Protein AF-0000000075377938 (afdb_homodimer)

Foldseek 3Di:
DPPPVPPPVPPPPPCPPPPPCDPVNVVADDFVVLVVLVVLLVVLLPQPLQVSLVVLVCVVPPDDSLCLLVLVVVLVVLQVCCCPPVVDCLLVQLLVVLVVVLQVVLVVDFHDQDPSAQDNCSNQVDPRLRSDAAADSSLLSLLSSLVVCVVVPVNVVSVVSVVSSVSSVSVCSSNSSYGPVNNVVSNVSSVVSSVVSVVVVVVVVPPPCPVPPPVPPVVD/DPPPVPPPVPPPPPCPPPPPCDPVNVVADDFVVLVVLVVLLVVLLPQPLQVSLVVLVCVVPPDDSLCLLVLVVVLVVLQVCCCPPVVDCLLVQLLVVLVVVLQVVLVVDFHDQDPSAQDNCSNQVDPCLRSAAAADSSLLSLLSSLVVCVVVPVNVVSVVSVVSSVSVVSVCSSNSSYGPVNNVVSNVSSVVSSVVSVVVVVVVVPPPCPVPPVVPPVVD

Radius of gyration: 25.78 Å; Cα contacts (8 Å, |Δi|>4): 493; chains: 2; bounding box: 94×80×79 Å

Solvent-accessible surface area (backbone atoms only — not comparable to full-atom values): 23476 Å² total; per-residue (Å²): 134,82,70,69,78,66,61,74,76,57,69,78,72,76,68,66,80,68,79,71,70,49,83,76,55,46,55,32,73,45,46,51,61,49,63,72,30,42,67,52,25,55,55,48,65,70,31,56,60,68,49,42,51,33,45,64,20,43,77,53,55,89,56,70,44,80,41,62,75,19,46,54,51,52,43,48,49,50,38,48,43,37,31,76,71,67,68,42,52,48,51,45,50,14,49,51,54,43,51,52,48,35,51,52,44,12,65,34,32,25,47,42,63,49,90,74,42,50,76,42,75,70,78,46,76,52,93,55,56,30,46,58,28,44,42,26,59,63,43,15,46,36,43,30,50,27,52,51,27,47,76,69,67,35,53,68,60,21,50,50,42,50,53,51,44,52,52,48,50,50,48,28,41,26,27,30,64,37,56,67,59,15,48,54,46,7,47,50,46,14,54,41,30,42,52,50,26,49,52,52,53,54,54,59,67,66,54,67,80,64,71,68,67,66,63,63,64,70,75,102,135,82,71,70,80,65,60,73,75,60,67,79,72,77,69,65,78,67,79,71,72,48,82,75,54,47,54,32,76,43,45,51,62,49,62,72,30,42,66,53,24,55,54,46,64,69,33,57,58,67,50,42,53,32,45,64,18,43,77,52,59,91,54,71,42,81,41,59,78,21,46,54,51,53,41,49,50,50,39,48,44,37,30,76,73,68,67,42,53,48,50,45,48,15,50,51,55,44,52,51,49,34,51,53,45,12,65,35,31,28,50,42,63,49,91,73,44,49,76,41,74,70,76,44,78,51,92,59,55,32,44,58,27,43,40,26,59,63,44,14,45,37,43,30,49,26,51,50,28,47,76,69,66,36,53,69,60,20,51,49,40,50,51,50,41,52,52,48,50,51,49,29,43,26,28,30,63,38,55,65,58,15,48,54,46,7,45,51,47,14,54,42,29,40,51,50,26,48,52,51,54,52,53,59,65,67,54,66,78,64,69,71,65,64,62,61,63,71,73,101

InterPro domains:
  IPR055311 Phosphatidylcholine:diacylglycerol cholinephosphotransferase 1/2-like [PTHR34674] (10-210)
  IPR056361 AtPDCT1/2, transmembrane domain [PF24788] (74-199)

Nearest PDB structures (foldseek):
  6ebu-assembly1_A  TM=6.358E-01  e=2.435E-02  Aquifex aeolicus VF5
  5jki-assembly1_A  TM=5.729E-01  e=9.621E-02  Bacillus subtilis subsp. subtilis str. 168
  8ijq-assembly1_A  TM=5.285E-01  e=6.497E-02  Homo sapiens
  6ebu-assembly1_A  TM=6.381E-01  e=3.892E-02  Aquifex aeolicus VF5
  5jki-assembly1_A  TM=5.713E-01  e=1.162E-01  Bacillus subtilis subsp. subtilis str. 168

Secondary structure (DSSP, 8-state):
--SGGGSGGG------------TTGGGS-EEHHHHHTHHHHHHHHHS-HHHHHHHHHHHS-SS-GGGSTTHHHHHHHHHHHHHHTT---HHHHHHHHHHHHHHHHHHHEEPPPPTT----TTT--SS-GGGGTSS-HHHHHHHHHHHHHHHTT-HHHHHHHHHHHHHHHHHHHHTTSS-HHHHHHHHHHHHHHHHHHHHHHHHHHHS---TTTHHHHHH-/--SGGGTGGG------------TTGGGS-EEHHHHHTHHHHHHHHHS-HHHHHHHHHHHS-SS-GGGSTTHHHHHHHHHHHHHHTT---HHHHHHHHHHHHHHHHHHHEEPPPPTT----TTT--SS-GGGGTSS-HHHHHHHHHHHHHHHTT-HHHHHHHHHHHHHHHHHHHHTTSS-HHHHHHHHHHHHHHHHHHHHHHHHHHHS---TTTHHHHHH-

Organism: Theobroma cacao (NCBI:txid3641)

Sequence (440 aa):
MTMACHQLLTLEYHSFPPWRVTNSELWHVTDSLHGLSRTLNAGMSQIPSIACHQLLTLACHRFPPWRLTNSKRVQTVYILWTWLIECRRRATISALFMFTCRGILGYSTQLPLPQEFVGSGVDFPVGNVSFFLFFSGHVAGSVIASFEMRRMRRWELAWLFDTLNVLQAVRLLGTRGCYTIDLAVGVGAGILFDSLAGKYEDSKRKCPLVSGTMKEGLLRMTMACHQLLTLEYHSFPPWRVTNSELWHVTDSLHGLSRTLNAGMSQIPSIACHQLLTLACHRFPPWRLTNSKRVQTVYILWTWLIECRRRATISALFMFTCRGILGYSTQLPLPQEFVGSGVDFPVGNVSFFLFFSGHVAGSVIASFEMRRMRRWELAWLFDTLNVLQAVRLLGTRGCYTIDLAVGVGAGILFDSLAGKYEDSKRKCPLVSGTMKEGLLR

pLDDT: mean 72.73, std 26.12, range [21.03, 98.19]

Structure (mmCIF, N/CA/C/O backbone):
data_AF-0000000075377938-model_v1
#
loop_
_entity.id
_entity.type
_entity.pdbx_description
1 polymer 'Phosphatidic acid phosphatase-related / PAP2-related, putative'
#
loop_
_atom_site.group_PDB
_atom_site.id
_atom_site.type_symbol
_atom_site.label_atom_id
_atom_site.label_alt_id
_atom_site.label_comp_id
_atom_site.label_asym_id
_atom_site.label_entity_id
_atom_site.label_seq_id
_atom_site.pdbx_PDB_ins_code
_atom_site.Cartn_x
_atom_site.Cartn_y
_atom_site.Cartn_z
_atom_site.occupancy
_atom_site.B_iso_or_equiv
_atom_site.auth_seq_id
_atom_site.auth_comp_id
_atom_site.auth_asym_id
_atom_site.auth_atom_id
_atom_site.pdbx_PDB_model_num
ATOM 1 N N . MET A 1 1 ? 47.406 -25.25 8.406 1 21.55 1 MET A N 1
ATOM 2 C CA . MET A 1 1 ? 46.625 -24.109 8.836 1 21.55 1 MET A CA 1
ATOM 3 C C . MET A 1 1 ? 45.281 -24.062 8.086 1 21.55 1 MET A C 1
ATOM 5 O O . MET A 1 1 ? 44.531 -23.109 8.25 1 21.55 1 MET A O 1
ATOM 9 N N . THR A 1 2 ? 45.062 -24.812 6.977 1 23.69 2 THR A N 1
ATOM 10 C CA . THR A 1 2 ? 44 -25.031 5.988 1 23.69 2 THR A CA 1
ATOM 11 C C . THR A 1 2 ? 42.781 -25.625 6.645 1 23.69 2 THR A C 1
ATOM 13 O O . THR A 1 2 ? 41.656 -25.5 6.117 1 23.69 2 THR A O 1
ATOM 16 N N . MET A 1 3 ? 42.844 -26.438 7.688 1 23.42 3 MET A N 1
ATOM 17 C CA . MET A 1 3 ? 41.844 -27.344 8.234 1 23.42 3 MET A CA 1
ATOM 18 C C . MET A 1 3 ? 40.75 -26.578 8.977 1 23.42 3 MET A C 1
ATOM 20 O O . MET A 1 3 ? 39.625 -27.062 9.125 1 23.42 3 MET A O 1
ATOM 24 N N . ALA A 1 4 ? 41.125 -25.672 9.82 1 24.36 4 ALA A N 1
ATOM 25 C CA . ALA A 1 4 ? 40.281 -25.172 10.898 1 24.36 4 ALA A CA 1
ATOM 26 C C . ALA A 1 4 ? 39.125 -24.359 10.352 1 24.36 4 ALA A C 1
ATOM 28 O O . ALA A 1 4 ? 38.188 -23.984 11.086 1 24.36 4 ALA A O 1
ATOM 29 N N . CYS A 1 5 ? 39.281 -23.719 9.172 1 22.19 5 CYS A N 1
ATOM 30 C CA . CYS A 1 5 ? 38.25 -22.812 8.672 1 22.19 5 CYS A CA 1
ATOM 31 C C . CYS A 1 5 ? 36.969 -23.562 8.352 1 22.19 5 CYS A C 1
ATOM 33 O O . CYS A 1 5 ? 36 -22.969 7.883 1 22.19 5 CYS A O 1
ATOM 35 N N . HIS A 1 6 ? 36.875 -24.938 8.336 1 22.2 6 HIS A N 1
ATOM 36 C CA . HIS A 1 6 ? 35.75 -25.781 8 1 22.2 6 HIS A CA 1
ATOM 37 C C . HIS A 1 6 ? 34.656 -25.688 9.062 1 22.2 6 HIS A C 1
ATOM 39 O O . HIS A 1 6 ? 33.469 -25.906 8.773 1 22.2 6 HIS A O 1
ATOM 45 N N . GLN A 1 7 ? 34.969 -25.688 10.352 1 21.98 7 GLN A N 1
ATOM 46 C CA . GLN A 1 7 ? 34.062 -26 11.43 1 21.98 7 GLN A CA 1
ATOM 47 C C . GLN A 1 7 ? 33.031 -24.906 11.609 1 21.98 7 GLN A C 1
ATOM 49 O O . GLN A 1 7 ? 31.906 -25.156 12.078 1 21.98 7 GLN A O 1
ATOM 54 N N . LEU A 1 8 ? 33.469 -23.703 11.594 1 22.88 8 LEU A N 1
ATOM 55 C CA . LEU A 1 8 ? 32.594 -22.688 12.188 1 22.88 8 LEU A CA 1
ATOM 56 C C . LEU A 1 8 ? 31.312 -22.531 11.367 1 22.88 8 LEU A C 1
ATOM 58 O O . LEU A 1 8 ? 30.391 -21.812 11.781 1 22.88 8 LEU A O 1
ATOM 62 N N . LEU A 1 9 ? 31.297 -22.906 10.125 1 22.78 9 LEU A N 1
ATOM 63 C CA . LEU A 1 9 ? 30.109 -22.688 9.297 1 22.78 9 LEU A CA 1
ATOM 64 C C . LEU A 1 9 ? 28.969 -23.594 9.734 1 22.78 9 LEU A C 1
ATOM 66 O O . LEU A 1 9 ? 27.906 -23.609 9.109 1 22.78 9 LEU A O 1
ATOM 70 N N . THR A 1 10 ? 29.172 -24.625 10.539 1 23.67 10 THR A N 1
ATOM 71 C CA . THR A 1 10 ? 28.141 -25.594 10.891 1 23.67 10 THR A CA 1
ATOM 72 C C . THR A 1 10 ? 27.125 -24.984 11.859 1 23.67 10 THR A C 1
ATOM 74 O O . THR A 1 10 ? 26.391 -25.719 12.523 1 23.67 10 THR A O 1
ATOM 77 N N . LEU A 1 11 ? 27.328 -23.844 12.297 1 24.19 11 LEU A N 1
ATOM 78 C CA . LEU A 1 11 ? 26.312 -23.578 13.297 1 24.19 11 LEU A CA 1
ATOM 79 C C . LEU A 1 11 ? 24.938 -24.016 12.789 1 24.19 11 LEU A C 1
ATOM 81 O O . LEU A 1 11 ? 24.594 -23.781 11.633 1 24.19 11 LEU A O 1
ATOM 85 N N . GLU A 1 12 ? 24.281 -24.953 13.477 1 23.7 12 GLU A N 1
ATOM 86 C CA . GLU A 1 12 ? 23 -25.656 13.367 1 23.7 12 GLU A CA 1
ATOM 87 C C . GLU A 1 12 ? 21.859 -24.688 13.07 1 23.7 12 GLU A C 1
ATOM 89 O O . GLU A 1 12 ? 21.562 -23.812 13.875 1 23.7 12 GLU A O 1
ATOM 94 N N . TYR A 1 13 ? 21.75 -24.234 11.891 1 24.41 13 TYR A N 1
ATOM 95 C CA . TYR A 1 13 ? 20.516 -23.656 11.367 1 24.41 13 TYR A CA 1
ATOM 96 C C . TYR A 1 13 ? 19.297 -24.406 11.883 1 24.41 13 TYR A C 1
ATOM 98 O O . TYR A 1 13 ? 19.016 -25.516 11.438 1 24.41 13 TYR A O 1
ATOM 106 N N . HIS A 1 14 ? 19.047 -24.531 13.102 1 25.83 14 HIS A N 1
ATOM 107 C CA . HIS A 1 14 ? 17.766 -25.047 13.578 1 25.83 14 HIS A CA 1
ATOM 108 C C . HIS A 1 14 ? 16.625 -24.625 12.664 1 25.83 14 HIS A C 1
ATOM 110 O O . HIS A 1 14 ? 16.484 -23.438 12.352 1 25.83 14 HIS A O 1
ATOM 116 N N . SER A 1 15 ? 16.156 -25.531 11.852 1 24.94 15 SER A N 1
ATOM 117 C CA . SER A 1 15 ? 15.133 -25.719 10.828 1 24.94 15 SER A CA 1
ATOM 118 C C . SER A 1 15 ? 13.789 -25.172 11.289 1 24.94 15 SER A C 1
ATOM 120 O O . SER A 1 15 ? 13.148 -25.719 12.188 1 24.94 15 SER A O 1
ATOM 122 N N . PHE A 1 16 ? 13.594 -24.078 11.711 1 28.73 16 PHE A N 1
ATOM 123 C CA . PHE A 1 16 ? 12.156 -23.844 11.727 1 28.73 16 PHE A CA 1
ATOM 124 C C . PHE A 1 16 ? 11.469 -24.609 10.602 1 28.73 16 PHE A C 1
ATOM 126 O O . PHE A 1 16 ? 12.055 -24.812 9.531 1 28.73 16 PHE A O 1
ATOM 133 N N . PRO A 1 17 ? 10.461 -25.594 10.93 1 29.98 17 PRO A N 1
ATOM 134 C CA . PRO A 1 17 ? 9.914 -26.438 9.867 1 29.98 17 PRO A CA 1
ATOM 135 C C . PRO A 1 17 ? 9.812 -25.703 8.523 1 29.98 17 PRO A C 1
ATOM 137 O O . PRO A 1 17 ? 9.5 -24.516 8.492 1 29.98 17 PRO A O 1
ATOM 140 N N . PRO A 1 18 ? 10.586 -25.984 7.562 1 31.45 18 PRO A N 1
ATOM 141 C CA . PRO A 1 18 ? 10.461 -25.516 6.176 1 31.45 18 PRO A CA 1
ATOM 142 C C . PRO A 1 18 ? 9.016 -25.484 5.691 1 31.45 18 PRO A C 1
ATOM 144 O O . PRO A 1 18 ? 8.289 -26.469 5.824 1 31.45 18 PRO A O 1
ATOM 147 N N . TRP A 1 19 ? 8.203 -24.562 6.113 1 32.91 19 TRP A N 1
ATOM 148 C CA . TRP A 1 19 ? 6.953 -24.609 5.367 1 32.91 19 TRP A CA 1
ATOM 149 C C . TRP A 1 19 ? 7.172 -25.188 3.977 1 32.91 19 TRP A C 1
ATOM 151 O O . TRP A 1 19 ? 7.984 -24.688 3.201 1 32.91 19 TRP A O 1
ATOM 161 N N . ARG A 1 20 ? 7.273 -26.453 3.842 1 31.83 20 ARG A N 1
ATOM 162 C CA . ARG A 1 20 ? 7.324 -27.281 2.641 1 31.83 20 ARG A CA 1
ATOM 163 C C . ARG A 1 20 ? 6.488 -26.672 1.52 1 31.83 20 ARG A C 1
ATOM 165 O O . ARG A 1 20 ? 5.258 -26.625 1.609 1 31.83 20 ARG A O 1
ATOM 172 N N . VAL A 1 21 ? 6.934 -25.625 0.938 1 35.75 21 VAL A N 1
ATOM 173 C CA . VAL A 1 21 ? 6.32 -25.25 -0.332 1 35.75 21 VAL A CA 1
ATOM 174 C C . VAL A 1 21 ? 6.148 -26.5 -1.204 1 35.75 21 VAL A C 1
ATOM 176 O O . VAL A 1 21 ? 7.129 -27.156 -1.557 1 35.75 21 VAL A O 1
ATOM 179 N N . THR A 1 22 ? 5.125 -27.188 -1.01 1 35.53 22 THR A N 1
ATOM 180 C CA . THR A 1 22 ? 4.84 -28.203 -2.012 1 35.53 22 THR A CA 1
ATOM 181 C C . THR A 1 22 ? 4.809 -27.594 -3.412 1 35.53 22 THR A C 1
ATOM 183 O O . THR A 1 22 ? 4.594 -26.391 -3.564 1 35.53 22 THR A O 1
ATOM 186 N N . ASN A 1 23 ? 5.273 -28.344 -4.488 1 39.53 23 ASN A N 1
ATOM 187 C CA . ASN A 1 23 ? 5.383 -28.047 -5.91 1 39.53 23 ASN A CA 1
ATOM 188 C C . ASN A 1 23 ? 4.195 -27.219 -6.406 1 39.53 23 ASN A C 1
ATOM 190 O O . ASN A 1 23 ? 4.359 -26.328 -7.242 1 39.53 23 ASN A O 1
ATOM 194 N N . SER A 1 24 ? 3.002 -27.656 -6.047 1 40.22 24 SER A N 1
ATOM 195 C CA . SER A 1 24 ? 1.777 -27.047 -6.551 1 40.22 24 SER A CA 1
ATOM 196 C C . SER A 1 24 ? 1.577 -25.656 -5.969 1 40.22 24 SER A C 1
ATOM 198 O O . SER A 1 24 ? 0.962 -24.797 -6.602 1 40.22 24 SER A O 1
ATOM 200 N N . GLU A 1 25 ? 2.016 -25.406 -4.777 1 44.59 25 GLU A N 1
ATOM 201 C CA . GLU A 1 25 ? 1.81 -24.203 -3.99 1 44.59 25 GLU A CA 1
ATOM 202 C C . GLU A 1 25 ? 2.695 -23.062 -4.488 1 44.59 25 GLU A C 1
ATOM 204 O O . GLU A 1 25 ? 2.463 -21.891 -4.16 1 44.59 25 GLU A O 1
ATOM 209 N N . LEU A 1 26 ? 3.631 -23.375 -5.277 1 47.84 26 LEU A N 1
ATOM 210 C CA . LEU A 1 26 ? 4.629 -22.453 -5.809 1 47.84 26 LEU A CA 1
ATOM 211 C C . LEU A 1 26 ? 4.008 -21.516 -6.844 1 47.84 26 LEU A C 1
ATOM 213 O O . LEU A 1 26 ? 4.527 -20.422 -7.098 1 47.84 26 LEU A O 1
ATOM 217 N N . TRP A 1 27 ? 2.705 -21.938 -7.211 1 59.81 27 TRP A N 1
ATOM 218 C CA . TRP A 1 27 ? 2.24 -21.172 -8.367 1 59.81 27 TRP A CA 1
ATOM 219 C C . TRP A 1 27 ? 0.973 -20.391 -8.039 1 59.81 27 TRP A C 1
ATOM 221 O O . TRP A 1 27 ? 0.451 -19.656 -8.883 1 59.81 27 TRP A O 1
ATOM 231 N N . HIS A 1 28 ? 0.598 -20.578 -6.703 1 75.62 28 HIS A N 1
ATOM 232 C CA . HIS A 1 28 ? -0.652 -19.891 -6.375 1 75.62 28 HIS A CA 1
ATOM 233 C C . HIS A 1 28 ? -0.454 -18.891 -5.238 1 75.62 28 HIS A C 1
ATOM 235 O O . HIS A 1 28 ? 0.477 -19.031 -4.441 1 75.62 28 HIS A O 1
ATOM 241 N N . VAL A 1 29 ? -1.298 -17.938 -5.336 1 86.06 29 VAL A N 1
ATOM 242 C CA . VAL A 1 29 ? -1.329 -17.016 -4.207 1 86.06 29 VAL A CA 1
ATOM 243 C C . VAL A 1 29 ? -1.89 -17.719 -2.975 1 86.06 29 VAL A C 1
ATOM 245 O O . VAL A 1 29 ? -2.936 -18.375 -3.049 1 86.06 29 VAL A O 1
ATOM 248 N N . THR A 1 30 ? -1.133 -17.75 -1.882 1 86.88 30 THR A N 1
ATOM 249 C CA . THR A 1 30 ? -1.621 -18.312 -0.627 1 86.88 30 THR A CA 1
ATOM 250 C C . THR A 1 30 ? -2.027 -17.203 0.34 1 86.88 30 THR A C 1
ATOM 252 O O . THR A 1 30 ? -1.341 -16.172 0.448 1 86.88 30 THR A O 1
ATOM 255 N N . ASP A 1 31 ? -3.211 -17.391 0.942 1 90.75 31 ASP A N 1
ATOM 256 C CA . ASP A 1 31 ? -3.732 -16.406 1.897 1 90.75 31 ASP A CA 1
ATOM 257 C C . ASP A 1 31 ? -4.188 -17.094 3.184 1 90.75 31 ASP A C 1
ATOM 259 O O . ASP A 1 31 ? -5.18 -17.828 3.188 1 90.75 31 ASP A O 1
ATOM 263 N N . SER A 1 32 ? -3.48 -16.781 4.297 1 89.75 32 SER A N 1
ATOM 264 C CA . SER A 1 32 ? -3.754 -17.422 5.574 1 89.75 32 SER A CA 1
ATOM 265 C C . SER A 1 32 ? -5.125 -17.031 6.113 1 89.75 32 SER A C 1
ATOM 267 O O . SER A 1 32 ? -5.785 -17.828 6.793 1 89.75 32 SER A O 1
ATOM 269 N N . LEU A 1 33 ? -5.562 -15.852 5.805 1 92.44 33 LEU A N 1
ATOM 270 C CA . LEU A 1 33 ? -6.859 -15.414 6.309 1 92.44 33 LEU A CA 1
ATOM 271 C C . LEU A 1 33 ? -7.996 -16.062 5.527 1 92.44 33 LEU A C 1
ATOM 273 O O . LEU A 1 33 ? -9.117 -16.188 6.035 1 92.44 33 LEU A O 1
ATOM 277 N N . HIS A 1 34 ? -7.719 -16.438 4.344 1 91.06 34 HIS A N 1
ATOM 278 C CA . HIS A 1 34 ? -8.68 -17.266 3.625 1 91.06 34 HIS A CA 1
ATOM 279 C C . HIS A 1 34 ? -8.875 -18.609 4.324 1 91.06 34 HIS A C 1
ATOM 281 O O . HIS A 1 34 ? -9.984 -19.141 4.348 1 91.06 34 HIS A O 1
ATOM 287 N N . GLY A 1 35 ? -7.758 -19.078 4.84 1 88.88 35 GLY A N 1
ATOM 288 C CA . GLY A 1 35 ? -7.863 -20.312 5.609 1 88.88 35 GLY A CA 1
ATOM 289 C C . GLY A 1 35 ? -8.703 -20.156 6.863 1 88.88 35 GLY A C 1
ATOM 290 O O . GLY A 1 35 ? -9.539 -21.016 7.168 1 88.88 35 GLY A O 1
ATOM 291 N N . LEU A 1 36 ? -8.539 -19.078 7.453 1 89.62 36 LEU A N 1
ATOM 292 C CA . LEU A 1 36 ? -9.242 -18.812 8.703 1 89.62 36 LEU A CA 1
ATOM 293 C C . LEU A 1 36 ? -10.727 -18.562 8.445 1 89.62 36 LEU A C 1
ATOM 295 O O . LEU A 1 36 ? -11.562 -18.812 9.312 1 89.62 36 LEU A O 1
ATOM 299 N N . SER A 1 37 ? -11.07 -18.109 7.238 1 89.44 37 SER A N 1
ATOM 300 C CA . SER A 1 37 ? -12.453 -17.766 6.938 1 89.44 37 SER A CA 1
ATOM 301 C C . SER A 1 37 ? -13.125 -18.844 6.102 1 89.44 37 SER A C 1
ATOM 303 O O . SER A 1 37 ? -14.062 -18.562 5.352 1 89.44 37 SER A O 1
ATOM 305 N N . ARG A 1 38 ? -12.648 -20 6.164 1 89.69 38 ARG A N 1
ATOM 306 C CA . ARG A 1 38 ? -13.156 -21.094 5.348 1 89.69 38 ARG A CA 1
ATOM 307 C C . ARG A 1 38 ? -14.609 -21.391 5.688 1 89.69 38 ARG A C 1
ATOM 309 O O . ARG A 1 38 ? -15.414 -21.672 4.797 1 89.69 38 ARG A O 1
ATOM 316 N N . THR A 1 39 ? -14.898 -21.359 6.988 1 88.06 39 THR A N 1
ATOM 317 C CA . THR A 1 39 ? -16.266 -21.641 7.418 1 88.06 39 THR A CA 1
ATOM 318 C C . THR A 1 39 ? -17.219 -20.578 6.891 1 88.06 39 THR A C 1
ATOM 320 O O . THR A 1 39 ? -18.312 -20.891 6.426 1 88.06 39 THR A O 1
ATOM 323 N N . LEU A 1 40 ? -16.75 -19.391 6.934 1 85.44 40 LEU A N 1
ATOM 324 C CA . LEU A 1 40 ? -17.562 -18.297 6.398 1 85.44 40 LEU A CA 1
ATOM 325 C C . LEU A 1 40 ? -17.766 -18.453 4.895 1 85.44 40 LEU A C 1
ATOM 327 O O . LEU A 1 40 ? -18.859 -18.25 4.383 1 85.44 40 LEU A O 1
ATOM 331 N N . ASN A 1 41 ? -16.75 -18.781 4.203 1 87 41 ASN A N 1
ATOM 332 C CA . ASN A 1 41 ? -16.812 -18.984 2.76 1 87 41 ASN A CA 1
ATOM 333 C C . ASN A 1 41 ? -17.75 -20.125 2.391 1 87 41 ASN A C 1
ATOM 335 O O . ASN A 1 41 ? -18.531 -20.016 1.444 1 87 41 ASN A O 1
ATOM 339 N N . ALA A 1 42 ? -17.656 -21.172 3.119 1 85.12 42 ALA A N 1
ATOM 340 C CA . ALA A 1 42 ? -18.516 -22.312 2.877 1 85.12 42 ALA A CA 1
ATOM 341 C C . ALA A 1 42 ? -19.984 -21.938 3.072 1 85.12 42 ALA A C 1
ATOM 343 O O . ALA A 1 42 ? -20.844 -22.359 2.295 1 85.12 42 ALA A O 1
ATOM 344 N N . GLY A 1 43 ? -20.219 -21.234 4.086 1 81.25 43 GLY A N 1
ATOM 345 C CA . GLY A 1 43 ? -21.578 -20.766 4.332 1 81.25 43 GLY A CA 1
ATOM 346 C C . GLY A 1 43 ? -22.094 -19.844 3.248 1 81.25 43 GLY A C 1
ATOM 347 O O . GLY A 1 43 ? -23.25 -19.969 2.82 1 81.25 43 GLY A O 1
ATOM 348 N N . MET A 1 44 ? -21.328 -19.062 2.758 1 78.44 44 MET A N 1
ATOM 349 C CA . MET A 1 44 ? -21.719 -18.078 1.748 1 78.44 44 MET A CA 1
ATOM 350 C C . MET A 1 44 ? -21.922 -18.75 0.392 1 78.44 44 MET A C 1
ATOM 352 O O . MET A 1 44 ? -22.703 -18.281 -0.431 1 78.44 44 MET A O 1
ATOM 356 N N . SER A 1 45 ? -21.188 -19.797 0.2 1 77.88 45 SER A N 1
ATOM 357 C CA . SER A 1 45 ? -21.312 -20.516 -1.058 1 77.88 45 SER A CA 1
ATOM 358 C C . SER A 1 45 ? -22.656 -21.234 -1.142 1 77.88 45 SER A C 1
ATOM 360 O O . SER A 1 45 ? -23.125 -21.562 -2.234 1 77.88 45 SER A O 1
ATOM 362 N N . GLN A 1 46 ? -23.203 -21.516 -0.025 1 73.88 46 GLN A N 1
ATOM 363 C CA . GLN A 1 46 ? -24.469 -22.219 0.011 1 73.88 46 GLN A CA 1
ATOM 364 C C . GLN A 1 46 ? -25.656 -21.25 -0.107 1 73.88 46 GLN A C 1
ATOM 366 O O . GLN A 1 46 ? -26.781 -21.672 -0.372 1 73.88 46 GLN A O 1
ATOM 371 N N . ILE A 1 47 ? -25.359 -20.062 0.24 1 60.66 47 ILE A N 1
ATOM 372 C CA . ILE A 1 47 ? -26.422 -19.062 0.181 1 60.66 47 ILE A CA 1
ATOM 373 C C . ILE A 1 47 ? -26.516 -18.484 -1.228 1 60.66 47 ILE A C 1
ATOM 375 O O . ILE A 1 47 ? -25.5 -18.109 -1.811 1 60.66 47 ILE A O 1
ATOM 379 N N . PRO A 1 48 ? -27.609 -18.75 -2.002 1 53.72 48 PRO A N 1
ATOM 380 C CA . PRO A 1 48 ? -27.734 -18.125 -3.324 1 53.72 48 PRO A CA 1
ATOM 381 C C . PRO A 1 48 ? -27.266 -16.672 -3.34 1 53.72 48 PRO A C 1
ATOM 383 O O . PRO A 1 48 ? -27.312 -16 -2.309 1 53.72 48 PRO A O 1
ATOM 386 N N . SER A 1 49 ? -26.484 -16.328 -4.363 1 49.62 49 SER A N 1
ATOM 387 C CA . SER A 1 49 ? -25.766 -15.062 -4.559 1 49.62 49 SER A CA 1
ATOM 388 C C . SER A 1 49 ? -26.562 -13.883 -4.008 1 49.62 49 SER A C 1
ATOM 390 O O . SER A 1 49 ? -26.016 -13 -3.357 1 49.62 49 SER A O 1
ATOM 392 N N . ILE A 1 50 ? -27.797 -13.898 -4.309 1 46.56 50 ILE A N 1
ATOM 393 C CA . ILE A 1 50 ? -28.719 -12.812 -3.988 1 46.56 50 ILE A CA 1
ATOM 394 C C . ILE A 1 50 ? -28.953 -12.766 -2.482 1 46.56 50 ILE A C 1
ATOM 396 O O . ILE A 1 50 ? -29 -11.688 -1.887 1 46.56 50 ILE A O 1
ATOM 400 N N . ALA A 1 51 ? -29.094 -13.953 -1.933 1 45.31 51 ALA A N 1
ATOM 401 C CA . ALA A 1 51 ? -29.453 -14.078 -0.522 1 45.31 51 ALA A CA 1
ATOM 402 C C . ALA A 1 51 ? -28.281 -13.688 0.378 1 45.31 51 ALA A C 1
ATOM 404 O O . ALA A 1 51 ? -28.484 -13.094 1.439 1 45.31 51 ALA A O 1
ATOM 405 N N . CYS A 1 52 ? -27.141 -14.094 0.083 1 42.31 52 CYS A N 1
ATOM 406 C CA . CYS A 1 52 ? -25.938 -13.758 0.852 1 42.31 52 CYS A CA 1
ATOM 407 C C . CYS A 1 52 ? -25.734 -12.25 0.898 1 42.31 52 CYS A C 1
ATOM 409 O O . CYS A 1 52 ? -25.344 -11.711 1.933 1 42.31 52 CYS A O 1
ATOM 411 N N . HIS A 1 53 ? -25.875 -11.664 -0.304 1 44.62 53 HIS A N 1
ATOM 412 C CA . HIS A 1 53 ? -25.906 -10.203 -0.346 1 44.62 53 HIS A CA 1
ATOM 413 C C . HIS A 1 53 ? -26.984 -9.641 0.558 1 44.62 53 HIS A C 1
ATOM 415 O O . HIS A 1 53 ? -26.781 -8.625 1.228 1 44.62 53 HIS A O 1
ATOM 421 N N . GLN A 1 54 ? -28.125 -10.438 0.556 1 42.81 54 GLN A N 1
ATOM 422 C CA . GLN A 1 54 ? -29.281 -10.07 1.367 1 42.81 54 GLN A CA 1
ATOM 423 C C . GLN A 1 54 ? -29 -10.273 2.854 1 42.81 54 GLN A C 1
ATOM 425 O O . GLN A 1 54 ? -29.406 -9.469 3.686 1 42.81 54 GLN A O 1
ATOM 430 N N . LEU A 1 55 ? -28.453 -11.336 3.143 1 42.22 55 LEU A N 1
ATOM 431 C CA . LEU A 1 55 ? -28.25 -11.648 4.551 1 42.22 55 LEU A CA 1
ATOM 432 C C . LEU A 1 55 ? -27.281 -10.648 5.191 1 42.22 55 LEU A C 1
ATOM 434 O O . LEU A 1 55 ? -27.5 -10.203 6.32 1 42.22 55 LEU A O 1
ATOM 438 N N . LEU A 1 56 ? -26.172 -10.445 4.609 1 40.59 56 LEU A N 1
ATOM 439 C CA . LEU A 1 56 ? -25.281 -9.422 5.16 1 40.59 56 LEU A CA 1
ATOM 440 C C . LEU A 1 56 ? -25.984 -8.07 5.195 1 40.59 56 LEU A C 1
ATOM 442 O O . LEU A 1 56 ? -25.766 -7.277 6.117 1 40.59 56 LEU A O 1
ATOM 446 N N . THR A 1 57 ? -26.797 -7.828 4.176 1 39.56 57 THR A N 1
ATOM 447 C CA . THR A 1 57 ? -27.656 -6.652 4.191 1 39.56 57 THR A CA 1
ATOM 448 C C . THR A 1 57 ? -28.703 -6.762 5.301 1 39.56 57 THR A C 1
ATOM 450 O O . THR A 1 57 ? -29.094 -5.754 5.898 1 39.56 57 THR A O 1
ATOM 453 N N . LEU A 1 58 ? -29.312 -7.875 5.422 1 39.16 58 LEU A N 1
ATOM 454 C CA . LEU A 1 58 ? -30.328 -8.086 6.453 1 39.16 58 LEU A CA 1
ATOM 455 C C . LEU A 1 58 ? -29.719 -7.922 7.844 1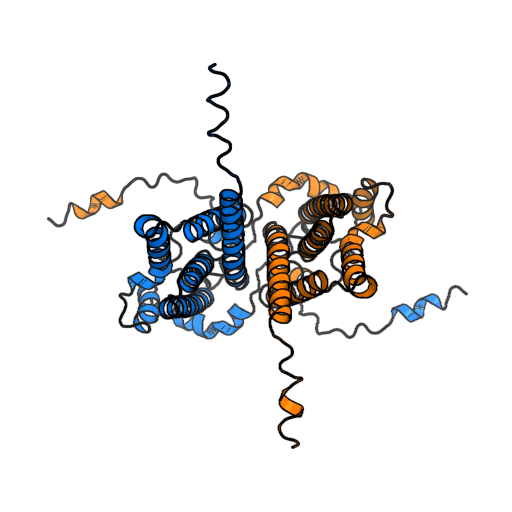 39.16 58 LEU A C 1
ATOM 457 O O . LEU A 1 58 ? -30.391 -7.426 8.758 1 39.16 58 LEU A O 1
ATOM 461 N N . ALA A 1 59 ? -28.703 -8.57 8.141 1 35.69 59 ALA A N 1
ATOM 462 C CA . ALA A 1 59 ? -28.172 -8.367 9.484 1 35.69 59 ALA A CA 1
ATOM 463 C C . ALA A 1 59 ? -28 -6.879 9.781 1 35.69 59 ALA A C 1
ATOM 465 O O . ALA A 1 59 ? -28.016 -6.469 10.945 1 35.69 59 ALA A O 1
ATOM 466 N N . CYS A 1 60 ? -27.516 -6.039 8.812 1 34.5 60 CYS A N 1
ATOM 467 C CA . CYS A 1 60 ? -27.734 -4.602 8.898 1 34.5 60 CYS A CA 1
ATOM 468 C C . CYS A 1 60 ? -29.188 -4.254 8.562 1 34.5 60 CYS A C 1
ATOM 470 O O . CYS A 1 60 ? -29.562 -4.238 7.391 1 34.5 60 CYS A O 1
ATOM 472 N N . HIS A 1 61 ? -30.234 -4.84 8.977 1 34.22 61 HIS A N 1
ATOM 473 C CA . HIS A 1 61 ? -31.672 -4.809 8.781 1 34.22 61 HIS A CA 1
ATOM 474 C C . HIS A 1 61 ? -32.125 -3.436 8.305 1 34.22 61 HIS A C 1
ATOM 476 O O . HIS A 1 61 ? -33.188 -3.312 7.699 1 34.22 61 HIS A O 1
ATOM 482 N N . ARG A 1 62 ? -32.031 -2.338 9.031 1 33.22 62 ARG A N 1
ATOM 483 C CA . ARG A 1 62 ? -32.812 -1.157 8.68 1 33.22 62 ARG A CA 1
ATOM 484 C C . ARG A 1 62 ? -32.406 -0.631 7.305 1 33.22 62 ARG A C 1
ATOM 486 O O . ARG A 1 62 ? -33.031 0.293 6.789 1 33.22 62 ARG A O 1
ATOM 493 N N . PHE A 1 63 ? -31.203 -0.8 6.688 1 31.36 63 PHE A N 1
ATOM 494 C CA . PHE A 1 63 ? -30.844 -0.121 5.449 1 31.36 63 PHE A CA 1
ATOM 495 C C . PHE A 1 63 ? -31 -1.057 4.258 1 31.36 63 PHE A C 1
ATOM 497 O O . PHE A 1 63 ? -30.719 -2.254 4.363 1 31.36 63 PHE A O 1
ATOM 504 N N . PRO A 1 64 ? -31.891 -0.926 3.156 1 30.53 64 PRO A N 1
ATOM 505 C CA . PRO A 1 64 ? -32.156 -1.723 1.961 1 30.53 64 PRO A CA 1
ATOM 506 C C . PRO A 1 64 ? -30.922 -2.424 1.414 1 30.53 64 PRO A C 1
ATOM 508 O O . PRO A 1 64 ? -29.812 -1.938 1.593 1 30.53 64 PRO A O 1
ATOM 511 N N . PRO A 1 65 ? -30.938 -3.656 1.066 1 34.5 65 PRO A N 1
ATOM 512 C CA . PRO A 1 65 ? -29.938 -4.629 0.605 1 34.5 65 PRO A CA 1
ATOM 513 C C . PRO A 1 65 ? -29 -4.051 -0.45 1 34.5 65 PRO A C 1
ATOM 515 O O . PRO A 1 65 ? -27.859 -4.516 -0.591 1 34.5 65 PRO A O 1
ATOM 518 N N . TRP A 1 66 ? -29.516 -3.561 -1.502 1 36.72 66 TRP A N 1
ATOM 519 C CA . TRP A 1 66 ? -28.812 -2.879 -2.586 1 36.72 66 TRP A CA 1
ATOM 520 C C . TRP A 1 66 ? -27.719 -1.97 -2.043 1 36.72 66 TRP A C 1
ATOM 522 O O . TRP A 1 66 ? -26.969 -1.366 -2.811 1 36.72 66 TRP A O 1
ATOM 532 N N . ARG A 1 67 ? -27.578 -1.861 -0.834 1 38.03 67 ARG A N 1
ATOM 533 C CA . ARG A 1 67 ? -26.891 -0.779 -0.138 1 38.03 67 ARG A CA 1
ATOM 534 C C . ARG A 1 67 ? -25.453 -1.156 0.169 1 38.03 67 ARG A C 1
ATOM 536 O O . ARG A 1 67 ? -24.609 -0.283 0.407 1 38.03 67 ARG A O 1
ATOM 543 N N . LEU A 1 68 ? -25.188 -2.473 0.405 1 40.62 68 LEU A N 1
ATOM 544 C CA . LEU A 1 68 ? -23.812 -2.85 0.706 1 40.62 68 LEU A CA 1
ATOM 545 C C . LEU A 1 68 ? -22.922 -2.658 -0.514 1 40.62 68 LEU A C 1
ATOM 547 O O . LEU A 1 68 ? -21.75 -2.305 -0.379 1 40.62 68 LEU A O 1
ATOM 551 N N . THR A 1 69 ? -23.344 -3.361 -1.775 1 43.56 69 THR A N 1
ATOM 552 C CA . THR A 1 69 ? -22.703 -2.938 -3.01 1 43.56 69 THR A CA 1
ATOM 553 C C . THR A 1 69 ? -22.734 -1.417 -3.143 1 43.56 69 THR A C 1
ATOM 555 O O . THR A 1 69 ? -22 -0.847 -3.961 1 43.56 69 THR A O 1
ATOM 558 N N . ASN A 1 70 ? -23.469 -0.911 -2.145 1 55.5 70 ASN A N 1
ATOM 559 C CA . ASN A 1 70 ? -23.859 0.487 -1.993 1 55.5 70 ASN A CA 1
ATOM 560 C C . ASN A 1 70 ? -22.828 1.266 -1.171 1 55.5 70 ASN A C 1
ATOM 562 O O . ASN A 1 70 ? -22.984 2.469 -0.956 1 55.5 70 ASN A O 1
ATOM 566 N N . SER A 1 71 ? -21.844 0.284 -0.779 1 68.62 71 SER A N 1
ATOM 567 C CA . SER A 1 71 ? -20.859 1.041 -0.009 1 68.62 71 SER A CA 1
ATOM 568 C C . SER A 1 71 ? -20.109 2.035 -0.891 1 68.62 71 SER A C 1
ATOM 570 O O . SER A 1 71 ? -19.891 3.18 -0.49 1 68.62 71 SER A O 1
ATOM 572 N N . LYS A 1 72 ? -19.938 1.479 -2.051 1 77.94 72 LYS A N 1
ATOM 573 C CA . LYS A 1 72 ? -19.25 2.363 -2.979 1 77.94 72 LYS A CA 1
ATOM 574 C C . LYS A 1 72 ? -20.109 3.572 -3.336 1 77.94 72 LYS A C 1
ATOM 576 O O . LYS A 1 72 ? -19.594 4.691 -3.436 1 77.94 72 LYS A O 1
ATOM 581 N N . ARG A 1 73 ? -21.312 3.25 -3.473 1 81.75 73 ARG A N 1
ATOM 582 C CA . ARG A 1 73 ? -22.234 4.332 -3.814 1 81.75 73 ARG A CA 1
ATOM 583 C C . ARG A 1 73 ? -22.344 5.34 -2.674 1 81.75 73 ARG A C 1
ATOM 585 O O . ARG A 1 73 ? -22.312 6.551 -2.902 1 81.75 73 ARG A O 1
ATOM 592 N N . VAL A 1 74 ? -22.469 4.789 -1.518 1 85.94 74 VAL A N 1
ATOM 593 C CA . VAL A 1 74 ? -22.609 5.656 -0.351 1 85.94 74 VAL A CA 1
ATOM 594 C C . VAL A 1 74 ? -21.328 6.484 -0.179 1 85.94 74 VAL A C 1
ATOM 596 O O . VAL A 1 74 ? -21.391 7.684 0.097 1 85.94 74 VAL A O 1
ATOM 599 N N . GLN A 1 75 ? -20.219 5.859 -0.383 1 89.88 75 GLN A N 1
ATOM 600 C CA . GLN A 1 75 ? -18.953 6.566 -0.289 1 89.88 75 GLN A CA 1
ATOM 601 C C . GLN A 1 75 ? -18.859 7.668 -1.344 1 89.88 75 GLN A C 1
ATOM 603 O O . GLN A 1 75 ? -18.469 8.797 -1.035 1 89.88 75 GLN A O 1
ATOM 608 N N . THR A 1 76 ? -19.266 7.309 -2.516 1 90.62 76 THR A N 1
ATOM 609 C CA . THR A 1 76 ? -19.188 8.25 -3.627 1 90.62 76 THR A CA 1
ATOM 610 C C . THR A 1 76 ? -20.109 9.43 -3.402 1 90.62 76 THR A C 1
ATOM 612 O O . THR A 1 76 ? -19.734 10.586 -3.621 1 90.62 76 THR A O 1
ATOM 615 N N . VAL A 1 77 ? -21.266 9.148 -2.943 1 91.69 77 VAL A N 1
ATOM 616 C CA . VAL A 1 77 ? -22.234 10.211 -2.697 1 91.69 77 VAL A CA 1
ATOM 617 C C . VAL A 1 77 ? -21.719 11.141 -1.604 1 91.69 77 VAL A C 1
ATOM 619 O O . VAL A 1 77 ? -21.812 12.367 -1.729 1 91.69 77 VAL A O 1
ATOM 622 N N . TYR A 1 78 ? -21.188 10.586 -0.602 1 94.5 78 TYR A N 1
ATOM 623 C CA . TYR A 1 78 ? -20.688 11.414 0.488 1 94.5 78 TYR A CA 1
ATOM 624 C C . TYR A 1 78 ? -19.547 12.297 0.015 1 94.5 78 TYR A C 1
ATOM 626 O O . TYR A 1 78 ? -19.516 13.5 0.284 1 94.5 78 TYR A O 1
ATOM 634 N N . ILE A 1 79 ? -18.609 11.75 -0.697 1 95.12 79 ILE A N 1
ATOM 635 C CA . ILE A 1 79 ? -17.438 12.484 -1.153 1 95.12 79 ILE A CA 1
ATOM 636 C C . ILE A 1 79 ? -17.859 13.586 -2.119 1 95.12 79 ILE A C 1
ATOM 638 O O . ILE A 1 79 ? -17.391 14.727 -2.018 1 95.12 79 ILE A O 1
ATOM 642 N N . LEU A 1 80 ? -18.812 13.273 -2.969 1 94.19 80 LEU A N 1
ATOM 643 C CA . LEU A 1 80 ? -19.281 14.289 -3.902 1 94.19 80 LEU A CA 1
ATOM 644 C C . LEU A 1 80 ? -20.062 15.375 -3.172 1 94.19 80 LEU A C 1
ATOM 646 O O . LEU A 1 80 ? -19.984 16.547 -3.527 1 94.19 80 LEU A O 1
ATOM 650 N N . TRP A 1 81 ? -20.812 14.914 -2.182 1 94.38 81 TRP A N 1
ATOM 651 C CA . TRP A 1 81 ? -21.578 15.852 -1.367 1 94.38 81 TRP A CA 1
ATOM 652 C C . TRP A 1 81 ? -20.672 16.859 -0.676 1 94.38 81 TRP A C 1
ATOM 654 O O . TRP A 1 81 ? -20.938 18.062 -0.668 1 94.38 81 TRP A O 1
ATOM 664 N N . THR A 1 82 ? -19.578 16.406 -0.106 1 95.5 82 THR A N 1
ATOM 665 C CA . THR A 1 82 ? -18.656 17.297 0.606 1 95.5 82 THR A CA 1
ATOM 666 C C . THR A 1 82 ? -18.016 18.281 -0.352 1 95.5 82 THR A C 1
ATOM 668 O O . THR A 1 82 ? -17.734 19.422 0.025 1 95.5 82 THR A O 1
ATOM 671 N N . TRP A 1 83 ? -17.812 17.875 -1.576 1 95.44 83 TRP A N 1
ATOM 672 C CA . TRP A 1 83 ? -17.219 18.766 -2.559 1 95.44 83 TRP A CA 1
ATOM 673 C C . TRP A 1 83 ? -18.25 19.766 -3.1 1 95.44 83 TRP A C 1
ATOM 675 O O . TRP A 1 83 ? -18.062 20.969 -2.984 1 95.44 83 TRP A O 1
ATOM 685 N N . LEU A 1 84 ? -19.328 19.266 -3.564 1 95.5 84 LEU A N 1
ATOM 686 C CA . LEU A 1 84 ? -20.266 20.078 -4.332 1 95.5 84 LEU A CA 1
ATOM 687 C C . LEU A 1 84 ? -21.125 20.938 -3.412 1 95.5 84 LEU A C 1
ATOM 689 O O . LEU A 1 84 ? -21.484 22.062 -3.77 1 95.5 84 LEU A O 1
ATOM 693 N N . ILE A 1 85 ? -21.391 20.453 -2.26 1 94.19 85 ILE A N 1
ATOM 694 C CA . ILE A 1 85 ? -22.297 21.172 -1.364 1 94.19 85 ILE A CA 1
ATOM 695 C C . ILE A 1 85 ? -21.5 21.891 -0.285 1 94.19 85 ILE A C 1
ATOM 697 O O . ILE A 1 85 ? -21.75 23.062 -0.001 1 94.19 85 ILE A O 1
ATOM 701 N N . GLU A 1 86 ? -20.547 21.266 0.26 1 96 86 GLU A N 1
ATOM 702 C CA . GLU A 1 86 ? -19.828 21.859 1.377 1 96 86 GLU A CA 1
ATOM 703 C C . GLU A 1 86 ? -18.516 22.484 0.916 1 96 86 GLU A C 1
ATOM 705 O O . GLU A 1 86 ? -17.781 23.078 1.717 1 96 86 GLU A O 1
ATOM 710 N N . CYS A 1 87 ? -18.047 22.312 -0.349 1 94.19 87 CYS A N 1
ATOM 711 C CA . CYS A 1 87 ? -16.922 22.969 -1.007 1 94.19 87 CYS A CA 1
ATOM 712 C C . CYS A 1 87 ? -15.602 22.531 -0.401 1 94.19 87 CYS A C 1
ATOM 714 O O . CYS A 1 87 ? -14.664 23.328 -0.309 1 94.19 87 CYS A O 1
ATOM 716 N N . ARG A 1 88 ? -15.594 21.391 0.096 1 95.56 88 ARG A N 1
ATOM 717 C CA . ARG A 1 88 ? -14.352 20.781 0.564 1 95.56 88 ARG A CA 1
ATOM 718 C C . ARG A 1 88 ? -13.805 19.781 -0.451 1 95.56 88 ARG A C 1
ATOM 720 O O . ARG A 1 88 ? -14.422 18.75 -0.697 1 95.56 88 ARG A O 1
ATOM 727 N N . ARG A 1 89 ? -12.641 19.984 -0.932 1 95.69 89 ARG A N 1
ATOM 728 C CA . ARG A 1 89 ? -12.172 19.266 -2.117 1 95.69 89 ARG A CA 1
ATOM 729 C C . ARG A 1 89 ? -11.203 18.156 -1.739 1 95.69 89 ARG A C 1
ATOM 731 O O . ARG A 1 89 ? -10.867 17.312 -2.57 1 95.69 89 ARG A O 1
ATOM 738 N N . ARG A 1 90 ? -10.766 18.094 -0.539 1 96.94 90 ARG A N 1
ATOM 739 C CA . ARG A 1 90 ? -9.688 17.188 -0.162 1 96.94 90 ARG A CA 1
ATOM 740 C C . ARG A 1 90 ? -10.078 15.742 -0.405 1 96.94 90 ARG A C 1
ATOM 742 O O . ARG A 1 90 ? -9.312 14.969 -0.986 1 96.94 90 ARG A O 1
ATOM 749 N N . ALA A 1 91 ? -11.266 15.391 0.058 1 97.88 91 ALA A N 1
ATOM 750 C CA . ALA A 1 91 ? -11.719 14.016 -0.104 1 97.88 91 ALA A CA 1
ATOM 751 C C . ALA A 1 91 ? -11.836 13.648 -1.58 1 97.88 91 ALA A C 1
ATOM 753 O O . ALA A 1 91 ? -11.523 12.516 -1.97 1 97.88 91 ALA A O 1
ATOM 754 N N . THR A 1 92 ? -12.273 14.547 -2.4 1 97 92 THR A N 1
ATOM 755 C CA . THR A 1 92 ? -12.398 14.312 -3.836 1 97 92 THR A CA 1
ATOM 756 C C . THR A 1 92 ? -11.023 14.156 -4.48 1 97 92 THR A C 1
ATOM 758 O O . THR A 1 92 ? -10.805 13.25 -5.285 1 97 92 THR A O 1
ATOM 761 N N . ILE A 1 93 ? -10.125 14.984 -4.125 1 97.38 93 ILE A N 1
ATOM 762 C CA . ILE A 1 93 ? -8.758 14.898 -4.637 1 97.38 93 ILE A CA 1
ATOM 763 C C . ILE A 1 93 ? -8.133 13.57 -4.211 1 97.38 93 ILE A C 1
ATOM 765 O O . ILE A 1 93 ? -7.492 12.891 -5.016 1 97.38 93 ILE A O 1
ATOM 769 N N . SER A 1 94 ? -8.32 13.242 -2.957 1 98.19 94 SER A N 1
ATOM 770 C CA . SER A 1 94 ? -7.812 11.984 -2.426 1 98.19 94 SER A CA 1
ATOM 771 C C . SER A 1 94 ? -8.352 10.797 -3.215 1 98.19 94 SER A C 1
ATOM 773 O O . SER A 1 94 ? -7.594 9.914 -3.623 1 98.19 94 SER A O 1
ATOM 775 N N . ALA A 1 95 ? -9.641 10.789 -3.428 1 96.88 95 ALA A N 1
ATOM 776 C CA . ALA A 1 95 ? -10.281 9.695 -4.152 1 96.88 95 ALA A CA 1
ATOM 777 C C . ALA A 1 95 ? -9.781 9.617 -5.59 1 96.88 95 ALA A C 1
ATOM 779 O O . ALA A 1 95 ? -9.539 8.523 -6.113 1 96.88 95 ALA A O 1
ATOM 780 N N . LEU A 1 96 ? -9.586 10.758 -6.227 1 96.38 96 LEU A N 1
ATOM 781 C CA . LEU A 1 96 ? -9.094 10.789 -7.602 1 96.38 96 LEU A CA 1
ATOM 782 C C . LEU A 1 96 ? -7.695 10.203 -7.699 1 96.38 96 LEU A C 1
ATOM 784 O O . LEU A 1 96 ? -7.422 9.375 -8.57 1 96.38 96 LEU A O 1
ATOM 788 N N . PHE A 1 97 ? -6.832 10.625 -6.793 1 96.75 97 PHE A N 1
ATOM 789 C CA . PHE A 1 97 ? -5.477 10.086 -6.777 1 96.75 97 PHE A CA 1
ATOM 790 C C . PHE A 1 97 ? -5.492 8.586 -6.48 1 96.75 97 PHE A C 1
ATOM 792 O O . PHE A 1 97 ? -4.773 7.816 -7.117 1 96.75 97 PHE A O 1
ATOM 799 N N . MET A 1 98 ? -6.312 8.219 -5.578 1 96.75 98 MET A N 1
ATOM 800 C CA . MET A 1 98 ? -6.398 6.832 -5.145 1 96.75 98 MET A CA 1
ATOM 801 C C . MET A 1 98 ? -6.883 5.934 -6.281 1 96.75 98 MET A C 1
ATOM 803 O O . MET A 1 98 ? -6.25 4.926 -6.594 1 96.75 98 MET A O 1
ATOM 807 N N . PHE A 1 99 ? -7.895 6.305 -7.012 1 94.06 99 PHE A N 1
ATOM 808 C CA . PHE A 1 99 ? -8.453 5.465 -8.06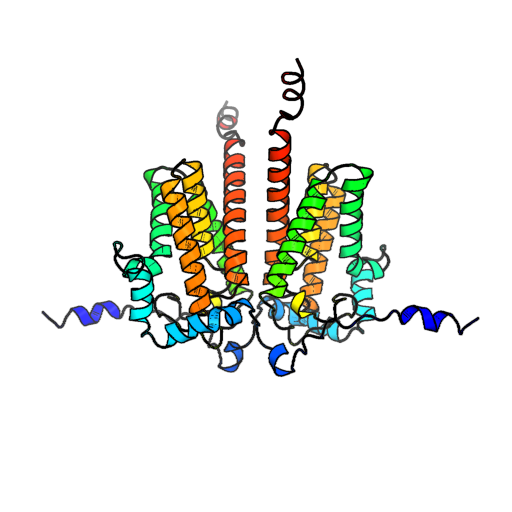2 1 94.06 99 PHE A CA 1
ATOM 809 C C . PHE A 1 99 ? -7.551 5.461 -9.289 1 94.06 99 PHE A C 1
ATOM 811 O O . PHE A 1 99 ? -7.457 4.453 -9.992 1 94.06 99 PHE A O 1
ATOM 818 N N . THR A 1 100 ? -6.887 6.617 -9.531 1 94.25 100 THR A N 1
ATOM 819 C CA . THR A 1 100 ? -5.91 6.645 -10.617 1 94.25 100 THR A CA 1
ATOM 820 C C . THR A 1 100 ? -4.766 5.672 -10.344 1 94.25 100 THR A C 1
ATOM 822 O O . THR A 1 100 ? -4.391 4.887 -11.219 1 94.25 100 THR A O 1
ATOM 825 N N . CYS A 1 101 ? -4.312 5.723 -9.125 1 95.06 101 CYS A N 1
ATOM 826 C CA . CYS A 1 101 ? -3.238 4.809 -8.75 1 95.06 101 CYS A CA 1
ATOM 827 C C . CYS A 1 101 ? -3.703 3.359 -8.82 1 95.06 101 CYS A C 1
ATOM 829 O O . CYS A 1 101 ? -2.982 2.496 -9.32 1 95.06 101 CYS A O 1
ATOM 831 N N . ARG A 1 102 ? -4.836 3.109 -8.312 1 95.19 102 ARG A N 1
ATOM 832 C CA . ARG A 1 102 ?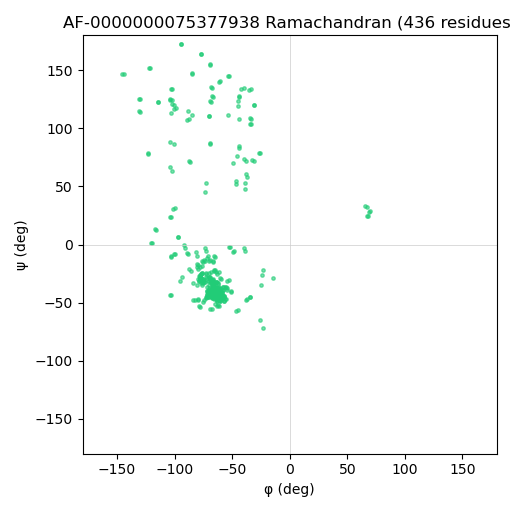 -5.395 1.764 -8.375 1 95.19 102 ARG A CA 1
ATOM 833 C C . ARG A 1 102 ? -5.512 1.282 -9.812 1 95.19 102 ARG A C 1
ATOM 835 O O . ARG A 1 102 ? -5.207 0.125 -10.117 1 95.19 102 ARG A O 1
ATOM 842 N N . GLY A 1 103 ? -6.016 2.188 -10.703 1 90.44 103 GLY A N 1
ATOM 843 C CA . GLY A 1 103 ? -6.117 1.829 -12.109 1 90.44 103 GLY A CA 1
ATOM 844 C C . GLY A 1 103 ? -4.777 1.484 -12.734 1 90.44 103 GLY A C 1
ATOM 845 O O . GLY A 1 103 ? -4.66 0.49 -13.453 1 90.44 103 GLY A O 1
ATOM 846 N N . ILE A 1 104 ? -3.758 2.186 -12.414 1 92.31 104 ILE A N 1
ATOM 847 C CA . ILE A 1 104 ? -2.42 1.957 -12.953 1 92.31 104 ILE A CA 1
ATOM 848 C C . ILE A 1 104 ? -1.872 0.634 -12.422 1 92.31 104 ILE A C 1
ATOM 850 O O . ILE A 1 104 ? -1.343 -0.176 -13.188 1 92.31 104 ILE A O 1
ATOM 854 N N . LEU A 1 105 ? -2.055 0.418 -11.148 1 94 105 LEU A N 1
ATOM 855 C CA . LEU A 1 105 ? -1.535 -0.805 -10.547 1 94 105 LEU A CA 1
ATOM 856 C C . LEU A 1 105 ? -2.316 -2.021 -11.031 1 94 105 LEU A C 1
ATOM 858 O O . LEU A 1 105 ? -1.737 -3.084 -11.266 1 94 105 LEU A O 1
ATOM 862 N N . GLY A 1 106 ? -3.631 -1.85 -11.156 1 88.38 106 GLY A N 1
ATOM 863 C CA . GLY A 1 106 ? -4.449 -2.934 -11.68 1 88.38 106 GLY A CA 1
ATOM 864 C C . GLY A 1 106 ? -4.094 -3.324 -13.102 1 88.38 106 GLY A C 1
ATOM 865 O O . GLY A 1 106 ? -4.172 -4.5 -13.461 1 88.38 106 GLY A O 1
ATOM 866 N N . TYR A 1 107 ? -3.701 -2.328 -13.82 1 85.75 107 TYR A N 1
ATOM 867 C CA . TYR A 1 107 ? -3.285 -2.598 -15.195 1 85.75 107 TYR A CA 1
ATOM 868 C C . TYR A 1 107 ? -1.901 -3.238 -15.227 1 85.75 107 TYR A C 1
ATOM 870 O O . TYR A 1 107 ? -1.625 -4.086 -16.078 1 85.75 107 TYR A O 1
ATOM 878 N N . SER A 1 108 ? -1.09 -2.945 -14.32 1 90.62 108 SER A N 1
ATOM 879 C CA . SER A 1 108 ? 0.283 -3.441 -14.312 1 90.62 108 SER A CA 1
ATOM 880 C C . SER A 1 108 ? 0.346 -4.879 -13.805 1 90.62 108 SER A C 1
ATOM 882 O O . SER A 1 108 ? 1.023 -5.723 -14.398 1 90.62 108 SER A O 1
ATOM 884 N N . THR A 1 109 ? -0.356 -5.082 -12.68 1 91.31 109 THR A N 1
ATOM 885 C CA . THR A 1 109 ? -0.317 -6.406 -12.078 1 91.31 109 THR A CA 1
ATOM 886 C C . THR A 1 109 ? -1.727 -6.902 -11.766 1 91.31 109 THR A C 1
ATOM 888 O O . THR A 1 109 ? -2.486 -6.234 -11.062 1 91.31 109 THR A O 1
ATOM 891 N N . GLN A 1 110 ? -2.029 -8.055 -12.281 1 87.81 110 GLN A N 1
ATOM 892 C CA . GLN A 1 110 ? -3.324 -8.672 -12.016 1 87.81 110 GLN A CA 1
ATOM 893 C C . GLN A 1 110 ? -3.166 -9.961 -11.211 1 87.81 110 GLN A C 1
ATOM 895 O O . GLN A 1 110 ? -2.438 -10.867 -11.617 1 87.81 110 GLN A O 1
ATOM 900 N N . LEU A 1 111 ? -3.824 -9.969 -10.094 1 88.5 111 LEU A N 1
ATOM 901 C CA . LEU A 1 111 ? -3.867 -11.172 -9.273 1 88.5 111 LEU A CA 1
ATOM 902 C C . LEU A 1 111 ? -4.973 -12.109 -9.75 1 88.5 111 LEU A C 1
ATOM 904 O O . LEU A 1 111 ? -6.023 -11.656 -10.203 1 88.5 111 LEU A O 1
ATOM 908 N N . PRO A 1 112 ? -4.633 -13.375 -9.578 1 84.75 112 PRO A N 1
ATOM 909 C CA . PRO A 1 112 ? -5.695 -14.312 -9.953 1 84.75 112 PRO A CA 1
ATOM 910 C C . PRO A 1 112 ? -6.891 -14.266 -9.008 1 84.75 112 PRO A C 1
ATOM 912 O O . PRO A 1 112 ? -6.742 -13.898 -7.84 1 84.75 112 PRO A O 1
ATOM 915 N N . LEU A 1 113 ? -8.016 -14.664 -9.586 1 80.69 113 LEU A N 1
ATOM 916 C CA . LEU A 1 113 ? -9.188 -14.812 -8.727 1 80.69 113 LEU A CA 1
ATOM 917 C C . LEU A 1 113 ? -9 -15.961 -7.746 1 80.69 113 LEU A C 1
ATOM 919 O O . LEU A 1 113 ? -8.539 -17.047 -8.133 1 80.69 113 LEU A O 1
ATOM 923 N N . PRO A 1 114 ? -9.352 -15.664 -6.574 1 82.75 114 PRO A N 1
ATOM 924 C CA . PRO A 1 114 ? -9.242 -16.781 -5.625 1 82.75 114 PRO A CA 1
ATOM 925 C C . PRO A 1 114 ? -10.117 -17.969 -6.012 1 82.75 114 PRO A C 1
ATOM 927 O O . PRO A 1 114 ? -11.195 -17.797 -6.578 1 82.75 114 PRO A O 1
ATOM 930 N N . GLN A 1 115 ? -9.703 -19.219 -5.879 1 74.06 115 GLN A N 1
ATOM 931 C CA . GLN A 1 115 ? -10.344 -20.469 -6.309 1 74.06 115 GLN A CA 1
ATOM 932 C C . GLN A 1 115 ? -11.758 -20.562 -5.746 1 74.06 115 GLN A C 1
ATOM 934 O O . GLN A 1 115 ? -12.68 -21.016 -6.441 1 74.06 115 GLN A O 1
ATOM 939 N N . GLU A 1 116 ? -12.031 -20.156 -4.512 1 78.94 116 GLU A N 1
ATOM 940 C CA . GLU A 1 116 ? -13.328 -20.312 -3.859 1 78.94 116 GLU A CA 1
ATOM 941 C C . GLU A 1 116 ? -14.133 -19.031 -3.9 1 78.94 116 GLU A C 1
ATOM 943 O O . GLU A 1 116 ? -14.93 -18.75 -2.998 1 78.94 116 GLU A O 1
ATOM 948 N N . PHE A 1 117 ? -13.844 -18.344 -5.008 1 81.69 117 PHE A N 1
ATOM 949 C CA . PHE A 1 117 ? -14.547 -17.062 -5.129 1 81.69 117 PHE A CA 1
ATOM 950 C C . PHE A 1 117 ? -16.047 -17.297 -5.332 1 81.69 117 PHE A C 1
ATOM 952 O O . PHE A 1 117 ? -16.438 -18.094 -6.176 1 81.69 117 PHE A O 1
ATOM 959 N N . VAL A 1 118 ? -16.75 -16.625 -4.484 1 72.06 118 VAL A N 1
ATOM 960 C CA . VAL A 1 118 ? -18.203 -16.672 -4.582 1 72.06 118 VAL A CA 1
ATOM 961 C C . VAL A 1 118 ? -18.719 -15.375 -5.199 1 72.06 118 VAL A C 1
ATOM 963 O O . VAL A 1 118 ? -18.609 -14.305 -4.598 1 72.06 118 VAL A O 1
ATOM 966 N N . GLY A 1 119 ? -18.438 -15.039 -6.539 1 60.72 119 GLY A N 1
ATOM 967 C CA . GLY A 1 119 ? -18.734 -13.789 -7.227 1 60.72 119 GLY A CA 1
ATOM 968 C C . GLY A 1 119 ? -20.188 -13.383 -7.137 1 60.72 119 GLY A C 1
ATOM 969 O O . GLY A 1 119 ? -21.078 -14.227 -7.25 1 60.72 119 GLY A O 1
ATOM 970 N N . SER A 1 120 ? -20.438 -12.312 -6.406 1 52.66 120 SER A N 1
ATOM 971 C CA . SER A 1 120 ? -21.75 -11.734 -6.652 1 52.66 120 SER A CA 1
ATOM 972 C C . SER A 1 120 ? -21.703 -10.727 -7.801 1 52.66 120 SER A C 1
ATOM 974 O O . SER A 1 120 ? -20.672 -10.117 -8.055 1 52.66 120 SER A O 1
ATOM 976 N N . GLY A 1 121 ? -22.25 -11.031 -8.961 1 48.56 121 GLY A N 1
ATOM 977 C CA . GLY A 1 121 ? -22.344 -10.094 -10.07 1 48.56 121 GLY A CA 1
ATOM 978 C C . GLY A 1 121 ? -22.281 -8.641 -9.633 1 48.56 121 GLY A C 1
ATOM 979 O O . GLY A 1 121 ? -22.031 -7.75 -10.453 1 48.56 121 GLY A O 1
ATOM 980 N N . VAL A 1 122 ? -22.594 -8.469 -8.438 1 47.09 122 VAL A N 1
ATOM 981 C CA . VAL A 1 122 ? -22.766 -7.078 -8.023 1 47.09 122 VAL A CA 1
ATOM 982 C C . VAL A 1 122 ? -21.406 -6.477 -7.664 1 47.09 122 VAL A C 1
ATOM 984 O O . VAL A 1 122 ? -21.219 -5.262 -7.754 1 47.09 122 VAL A O 1
ATOM 987 N N . ASP A 1 123 ? -20.531 -7.285 -7.141 1 48.84 123 ASP A N 1
ATOM 988 C CA . ASP A 1 123 ? -19.297 -6.738 -6.598 1 48.84 123 ASP A CA 1
ATOM 989 C C . ASP A 1 123 ? -18.312 -6.398 -7.707 1 48.84 123 ASP A C 1
ATOM 991 O O . ASP A 1 123 ? -17.438 -5.543 -7.531 1 48.84 123 ASP A O 1
ATOM 995 N N . PHE A 1 124 ? -18.453 -7.105 -8.734 1 51.94 124 PHE A N 1
ATOM 996 C CA . PHE A 1 124 ? -17.453 -6.922 -9.781 1 51.94 124 PHE A CA 1
ATOM 997 C C . PHE A 1 124 ? -18.125 -6.547 -11.102 1 51.94 124 PHE A C 1
ATOM 999 O O . PHE A 1 124 ? -18.5 -7.422 -11.883 1 51.94 124 PHE A O 1
ATOM 1006 N N . PRO A 1 125 ? -18.438 -5.211 -11.039 1 44.53 125 PRO A N 1
ATOM 1007 C CA . PRO A 1 125 ? -19.188 -4.816 -12.234 1 44.53 125 PRO A CA 1
ATOM 1008 C C . PRO A 1 125 ? -18.469 -5.168 -13.531 1 44.53 125 PRO A C 1
ATOM 1010 O O . PRO A 1 125 ? -19.078 -5.168 -14.609 1 44.53 125 PRO A O 1
ATOM 1013 N N . VAL A 1 126 ? -17.031 -5.125 -13.43 1 49.47 126 VAL A N 1
ATOM 1014 C CA . VAL A 1 126 ? -16.406 -5.133 -14.742 1 49.47 126 VAL A CA 1
ATOM 1015 C C . VAL A 1 126 ? -15.852 -6.523 -15.047 1 49.47 126 VAL A C 1
ATOM 1017 O O . VAL A 1 126 ? -15.5 -7.266 -14.125 1 49.47 126 VAL A O 1
ATOM 1020 N N . GLY A 1 127 ? -16.406 -7.133 -15.977 1 50.22 127 GLY A N 1
ATOM 1021 C CA . GLY A 1 127 ? -16.062 -8.406 -16.594 1 50.22 127 GLY A CA 1
ATOM 1022 C C . GLY A 1 127 ? -14.664 -8.883 -16.25 1 50.22 127 GLY A C 1
ATOM 1023 O O . GLY A 1 127 ? -14.344 -10.055 -16.438 1 50.22 127 GLY A O 1
ATOM 1024 N N . ASN A 1 128 ? -13.695 -7.934 -15.977 1 54.5 128 ASN A N 1
ATOM 1025 C CA . ASN A 1 128 ? -12.375 -8.406 -15.578 1 54.5 128 ASN A CA 1
ATOM 1026 C C . ASN A 1 128 ? -12.148 -8.25 -14.078 1 54.5 128 ASN A C 1
ATOM 1028 O O . ASN A 1 128 ? -11.523 -7.289 -13.633 1 54.5 128 ASN A O 1
ATOM 1032 N N . VAL A 1 129 ? -12.531 -9.242 -13.367 1 58.94 129 VAL A N 1
ATOM 1033 C CA . VAL A 1 129 ? -12.547 -9.25 -11.906 1 58.94 129 VAL A CA 1
ATOM 1034 C C . VAL A 1 129 ? -11.117 -9.125 -11.375 1 58.94 129 VAL A C 1
ATOM 1036 O O . VAL A 1 129 ? -10.875 -8.453 -10.375 1 58.94 129 VAL A O 1
ATOM 1039 N N . SER A 1 130 ? -10.195 -9.492 -12.164 1 61.06 130 SER A N 1
ATOM 1040 C CA . SER A 1 130 ? -8.82 -9.508 -11.68 1 61.06 130 SER A CA 1
ATOM 1041 C C . SER A 1 130 ? -8.227 -8.102 -11.656 1 61.06 130 SER A C 1
ATOM 1043 O O . SER A 1 130 ? -7.445 -7.766 -10.758 1 61.06 130 SER A O 1
ATOM 1045 N N . PHE A 1 131 ? -8.734 -7.246 -12.602 1 61.75 131 PHE A N 1
ATOM 1046 C CA . PHE A 1 131 ? -8.281 -5.867 -12.711 1 61.75 131 PHE A CA 1
ATOM 1047 C C . PHE A 1 131 ? -8.68 -5.062 -11.484 1 61.75 131 PHE A C 1
ATOM 1049 O O . PHE A 1 131 ? -7.973 -4.133 -11.086 1 61.75 131 PHE A O 1
ATOM 1056 N N . PHE A 1 132 ? -9.57 -5.668 -10.805 1 66.56 132 PHE A N 1
ATOM 1057 C CA . PHE A 1 132 ? -10.133 -4.84 -9.75 1 66.56 132 PHE A CA 1
ATOM 1058 C C . PHE A 1 132 ? -9.828 -5.426 -8.375 1 66.56 132 PHE A C 1
ATOM 1060 O O . PHE A 1 132 ? -10.289 -4.91 -7.355 1 66.56 132 PHE A O 1
ATOM 1067 N N . LEU A 1 133 ? -8.945 -6.348 -8.469 1 78.38 133 LEU A N 1
ATOM 1068 C CA . LEU A 1 133 ? -8.695 -6.965 -7.168 1 78.38 133 LEU A CA 1
ATOM 1069 C C . LEU A 1 133 ? -7.711 -6.137 -6.348 1 78.38 133 LEU A C 1
ATOM 1071 O O . LEU A 1 133 ? -7.957 -5.848 -5.176 1 78.38 133 LEU A O 1
ATOM 1075 N N . PHE A 1 134 ? -6.664 -5.789 -7.012 1 89.81 134 PHE A N 1
ATOM 1076 C CA . PHE A 1 134 ? -5.609 -5.141 -6.242 1 89.81 134 PHE A CA 1
ATOM 1077 C C . PHE A 1 134 ? -5.605 -3.635 -6.492 1 89.81 134 PHE A C 1
ATOM 1079 O O . PHE A 1 134 ? -5.496 -3.191 -7.637 1 89.81 134 PHE A O 1
ATOM 1086 N N . PHE A 1 135 ? -5.703 -2.961 -5.461 1 94.19 135 PHE A N 1
ATOM 1087 C CA . PHE A 1 135 ? -6.129 -3.129 -4.078 1 94.19 135 PHE A CA 1
ATOM 1088 C C . PHE A 1 135 ? -7.59 -2.723 -3.912 1 94.19 135 PHE A C 1
ATOM 1090 O O . PHE A 1 135 ? -8.203 -2.195 -4.84 1 94.19 135 PHE A O 1
ATOM 1097 N N . SER A 1 136 ? -8.133 -2.945 -2.842 1 92.38 136 SER A N 1
ATOM 1098 C CA . SER A 1 136 ? -9.555 -2.717 -2.619 1 92.38 136 SER A CA 1
ATOM 1099 C C . SER A 1 136 ? -9.883 -1.228 -2.598 1 92.38 136 SER A C 1
ATOM 1101 O O . SER A 1 136 ? -9.539 -0.525 -1.646 1 92.38 136 SER A O 1
ATOM 1103 N N . GLY A 1 137 ? -10.578 -0.814 -3.633 1 91.25 137 GLY A N 1
ATOM 1104 C CA . GLY A 1 137 ? -11.039 0.566 -3.684 1 91.25 137 GLY A CA 1
ATOM 1105 C C . GLY A 1 137 ? -12.133 0.871 -2.68 1 91.25 137 GLY A C 1
ATOM 1106 O O . GLY A 1 137 ? -12.266 2.008 -2.221 1 91.25 137 GLY A O 1
ATOM 1107 N N . HIS A 1 138 ? -12.906 -0.19 -2.334 1 86.94 138 HIS A N 1
ATOM 1108 C CA . HIS A 1 138 ? -13.945 -0.02 -1.324 1 86.94 138 HIS A CA 1
ATOM 1109 C C . HIS A 1 138 ? -13.344 0.352 0.027 1 86.94 138 HIS A C 1
ATOM 1111 O O . HIS A 1 138 ? -13.812 1.287 0.683 1 86.94 138 HIS A O 1
ATOM 1117 N N . VAL A 1 139 ? -12.391 -0.344 0.314 1 93.56 139 VAL A N 1
ATOM 1118 C CA . VAL A 1 139 ? -11.75 -0.125 1.606 1 93.56 139 VAL A CA 1
ATOM 1119 C C . VAL A 1 139 ? -11.078 1.244 1.624 1 93.56 139 VAL A C 1
ATOM 1121 O O . VAL A 1 139 ? -11.258 2.023 2.562 1 93.56 139 VAL A O 1
ATOM 1124 N N . ALA A 1 140 ? -10.383 1.542 0.595 1 96.69 140 ALA A N 1
ATOM 1125 C CA . ALA A 1 140 ? -9.672 2.814 0.519 1 96.69 140 ALA A CA 1
ATOM 1126 C C . ALA A 1 140 ? -10.641 3.99 0.533 1 96.69 140 ALA A C 1
ATOM 1128 O O . ALA A 1 140 ? -10.422 4.977 1.239 1 96.69 140 ALA A O 1
ATOM 1129 N N . GLY A 1 141 ? -11.688 3.857 -0.26 1 95.25 141 GLY A N 1
ATOM 1130 C CA . GLY A 1 141 ? -12.695 4.902 -0.296 1 95.25 141 GLY A CA 1
ATOM 1131 C C . GLY A 1 141 ? -13.352 5.152 1.052 1 95.25 141 GLY A C 1
ATOM 1132 O O . GLY A 1 141 ? -13.602 6.301 1.423 1 95.25 141 GLY A O 1
ATOM 1133 N N . SER A 1 142 ? -13.562 4.148 1.741 1 95.81 142 SER A N 1
ATOM 1134 C CA . SER A 1 142 ? -14.172 4.27 3.064 1 95.81 142 SER A CA 1
ATOM 1135 C C . SER A 1 142 ? -13.234 4.977 4.035 1 95.81 142 SER A C 1
ATOM 1137 O O . SER A 1 142 ? -13.672 5.797 4.848 1 95.81 142 SER A O 1
ATOM 1139 N N . VAL A 1 143 ? -12.008 4.703 3.949 1 97.69 143 VAL A N 1
ATOM 1140 C CA . VAL A 1 143 ? -11.016 5.34 4.812 1 97.69 143 VAL A CA 1
ATOM 1141 C C . VAL A 1 143 ? -10.977 6.84 4.523 1 97.69 143 VAL A C 1
ATOM 1143 O O . VAL A 1 143 ? -10.992 7.656 5.445 1 97.69 143 VAL A O 1
ATOM 1146 N N . ILE A 1 144 ? -10.961 7.16 3.26 1 97.94 144 ILE A N 1
ATOM 1147 C CA . ILE A 1 144 ? -10.922 8.555 2.848 1 97.94 144 ILE A CA 1
ATOM 1148 C C . ILE A 1 144 ? -12.156 9.289 3.373 1 97.94 144 ILE A C 1
ATOM 1150 O O . ILE A 1 144 ? -12.039 10.375 3.949 1 97.94 144 ILE A O 1
ATOM 1154 N N . ALA A 1 145 ? -13.32 8.641 3.18 1 97.38 145 ALA A N 1
ATOM 1155 C CA . ALA A 1 145 ? -14.555 9.25 3.652 1 97.38 145 ALA A CA 1
ATOM 1156 C C . ALA A 1 145 ? -14.547 9.414 5.168 1 97.38 145 ALA A C 1
ATOM 1158 O O . ALA A 1 145 ? -14.922 10.469 5.691 1 97.38 145 ALA A O 1
ATOM 1159 N N . SER A 1 146 ? -14.125 8.414 5.867 1 97.75 146 SER A N 1
ATOM 1160 C CA . SER A 1 146 ? -14.078 8.453 7.324 1 97.75 146 SER A CA 1
ATOM 1161 C C . SER A 1 146 ? -13.156 9.555 7.824 1 97.75 146 SER A C 1
ATOM 1163 O O . SER A 1 146 ? -13.484 10.258 8.781 1 97.75 146 SER A O 1
ATOM 1165 N N . PHE A 1 147 ? -12.031 9.742 7.195 1 97.81 147 PHE A N 1
ATOM 1166 C CA . PHE A 1 147 ? -11.094 10.797 7.57 1 97.81 147 PHE A CA 1
ATOM 1167 C C . PHE A 1 147 ? -11.727 12.172 7.375 1 97.81 147 PHE A C 1
ATOM 1169 O O . PHE A 1 147 ? -11.547 13.062 8.203 1 97.81 147 PHE A O 1
ATOM 1176 N N . GLU A 1 148 ? -12.391 12.305 6.25 1 97.38 148 GLU A N 1
ATOM 1177 C CA . GLU A 1 148 ? -13.086 13.57 6 1 97.38 148 GLU A CA 1
ATOM 1178 C C . GLU A 1 148 ? -14.117 13.852 7.086 1 97.38 148 GLU A C 1
ATOM 1180 O O . GLU A 1 148 ? -14.25 14.992 7.539 1 97.38 148 GLU A O 1
ATOM 1185 N N . MET A 1 149 ? -14.812 12.867 7.469 1 97.5 149 MET A N 1
ATOM 1186 C CA . MET A 1 149 ? -15.828 13 8.508 1 97.5 149 MET A CA 1
ATOM 1187 C C . MET A 1 149 ? -15.195 13.391 9.844 1 97.5 149 MET A C 1
ATOM 1189 O O . MET A 1 149 ? -15.719 14.234 10.562 1 97.5 149 MET A O 1
ATOM 1193 N N . ARG A 1 150 ? -14.102 12.844 10.164 1 97.19 150 ARG A N 1
ATOM 1194 C CA . ARG A 1 150 ? -13.422 13.148 11.414 1 97.19 150 ARG A CA 1
ATOM 1195 C C . ARG A 1 150 ? -12.891 14.578 11.422 1 97.19 150 ARG A C 1
ATOM 1197 O O . ARG A 1 150 ? -12.953 15.266 12.445 1 97.19 150 ARG A O 1
ATOM 1204 N N . ARG A 1 151 ? -12.375 14.969 10.336 1 95.31 151 ARG A N 1
ATOM 1205 C CA . ARG A 1 151 ? -11.883 16.344 10.234 1 95.31 151 ARG A CA 1
ATOM 1206 C C . ARG A 1 151 ? -13.008 17.344 10.477 1 95.31 151 ARG A C 1
ATOM 1208 O O . ARG A 1 151 ? -12.758 18.438 10.992 1 95.31 151 ARG A O 1
ATOM 1215 N N . MET A 1 152 ? -14.219 16.922 10.133 1 96 152 MET A N 1
ATOM 1216 C CA . MET A 1 152 ? -15.375 17.797 10.297 1 96 152 MET A CA 1
ATOM 1217 C C . MET A 1 152 ? -16.109 17.5 11.602 1 96 152 MET A C 1
ATOM 1219 O O . MET A 1 152 ? -17.25 17.906 11.781 1 96 152 MET A O 1
ATOM 1223 N N . ARG A 1 153 ? -15.57 16.656 12.406 1 96.06 153 ARG A N 1
ATOM 1224 C CA . ARG A 1 153 ? -16.062 16.312 13.742 1 96.06 153 ARG A CA 1
ATOM 1225 C C . ARG A 1 153 ? -17.391 15.57 13.656 1 96.06 153 ARG A C 1
ATOM 1227 O O . ARG A 1 153 ? -18.266 15.734 14.508 1 96.06 153 ARG A O 1
ATOM 1234 N N . ARG A 1 154 ? -17.625 14.961 12.586 1 96.5 154 ARG A N 1
ATOM 1235 C CA . ARG A 1 154 ? -18.75 14.039 12.453 1 96.5 154 ARG A CA 1
ATOM 1236 C C . ARG A 1 154 ? -18.359 12.641 12.922 1 96.5 154 ARG A C 1
ATOM 1238 O O . ARG A 1 154 ? -18.406 11.68 12.141 1 96.5 154 ARG A O 1
ATOM 1245 N N . TRP A 1 155 ? -18.188 12.445 14.188 1 97 155 TRP A N 1
ATOM 1246 C CA . TRP A 1 155 ? -17.562 11.266 14.773 1 97 155 TRP A CA 1
ATOM 1247 C C . TRP A 1 155 ? -18.469 10.055 14.664 1 97 155 TRP A C 1
ATOM 1249 O O . TRP A 1 155 ? -18.016 8.945 14.391 1 97 155 TRP A O 1
ATOM 1259 N N . GLU A 1 156 ? -19.734 10.281 14.875 1 95.81 156 GLU A N 1
ATOM 1260 C CA . GLU A 1 156 ? -20.656 9.164 14.805 1 95.81 156 GLU A CA 1
ATOM 1261 C C . GLU A 1 156 ? -20.703 8.562 13.398 1 95.81 156 GLU A C 1
ATOM 1263 O O . GLU A 1 156 ? -20.688 7.34 13.242 1 95.81 156 GLU A O 1
ATOM 1268 N N . LEU A 1 157 ? -20.766 9.391 12.469 1 93.88 157 LEU A N 1
ATOM 1269 C CA . LEU A 1 157 ? -20.797 8.93 11.078 1 93.88 157 LEU A CA 1
ATOM 1270 C C . LEU A 1 157 ? -19.484 8.234 10.719 1 93.88 157 LEU A C 1
ATOM 1272 O O . LEU A 1 157 ? -19.484 7.219 10.016 1 93.88 157 LEU A O 1
ATOM 1276 N N . ALA A 1 158 ? -18.391 8.789 11.188 1 97.19 158 ALA A N 1
ATOM 1277 C CA . ALA A 1 158 ? -17.094 8.18 10.945 1 97.19 158 ALA A CA 1
ATOM 1278 C C . ALA A 1 158 ? -17.031 6.77 11.523 1 97.19 158 ALA A C 1
ATOM 1280 O O . ALA A 1 158 ? -16.547 5.844 10.867 1 97.19 158 ALA A O 1
ATOM 1281 N N . TRP A 1 159 ? -17.578 6.68 12.672 1 96 159 TRP A N 1
ATOM 1282 C CA . TRP A 1 159 ? -17.578 5.371 13.32 1 96 159 TRP A CA 1
ATOM 1283 C C . TRP A 1 159 ? -18.453 4.387 12.562 1 96 159 TRP A C 1
ATOM 1285 O O . TRP A 1 159 ? -18.125 3.201 12.461 1 96 159 TRP A O 1
ATOM 1295 N N . LEU A 1 160 ? -19.5 4.859 12.109 1 91.62 160 LEU A N 1
ATOM 1296 C CA . LEU A 1 160 ? -20.375 4.02 11.297 1 91.62 160 LEU A CA 1
ATOM 1297 C C . LEU A 1 160 ? -19.656 3.551 10.031 1 91.62 160 LEU A C 1
ATOM 1299 O O . LEU A 1 160 ? -19.688 2.365 9.695 1 91.62 160 LEU A O 1
ATOM 1303 N N . PHE A 1 161 ? -18.984 4.434 9.375 1 93.62 161 PHE A N 1
ATOM 1304 C CA . PHE A 1 161 ? -18.25 4.09 8.164 1 93.62 161 PHE A CA 1
ATOM 1305 C C . PHE A 1 161 ? -17.125 3.104 8.461 1 93.62 161 PHE A C 1
ATOM 1307 O O . PHE A 1 161 ? -16.875 2.184 7.684 1 93.62 161 PHE A O 1
ATOM 1314 N N . ASP A 1 162 ? -16.5 3.307 9.586 1 95.25 162 ASP A N 1
ATOM 1315 C CA . ASP A 1 162 ? -15.453 2.373 9.992 1 95.25 162 ASP A CA 1
ATOM 1316 C C . ASP A 1 162 ? -16.016 0.975 10.219 1 95.25 162 ASP A C 1
ATOM 1318 O O . ASP A 1 162 ? -15.43 -0.019 9.789 1 95.25 162 ASP A O 1
ATOM 1322 N N . THR A 1 163 ? -17.109 0.938 10.875 1 93.25 163 THR A N 1
ATOM 1323 C CA . THR A 1 163 ? -17.75 -0.344 11.156 1 93.25 163 THR A CA 1
ATOM 1324 C C . THR A 1 163 ? -18.188 -1.029 9.867 1 93.25 163 THR A C 1
ATOM 1326 O O . THR A 1 163 ? -17.938 -2.223 9.672 1 93.25 163 THR A O 1
ATOM 1329 N N . LEU A 1 164 ? -18.719 -0.273 8.984 1 89.81 164 LEU A N 1
ATOM 1330 C CA . LEU A 1 164 ? -19.156 -0.817 7.699 1 89.81 164 LEU A CA 1
ATOM 1331 C C . LEU A 1 164 ? -17.953 -1.284 6.875 1 89.81 164 LEU A C 1
ATOM 1333 O O . LEU A 1 164 ? -18.047 -2.277 6.148 1 89.81 164 LEU A O 1
ATOM 1337 N N . ASN A 1 165 ? -16.922 -0.561 7 1 93.5 165 ASN A N 1
ATOM 1338 C CA . ASN A 1 165 ? -15.711 -0.943 6.281 1 93.5 165 ASN A CA 1
ATOM 1339 C C . ASN A 1 165 ? -15.156 -2.275 6.781 1 93.5 165 ASN A C 1
ATOM 1341 O O . ASN A 1 165 ? -14.711 -3.104 5.984 1 93.5 165 ASN A O 1
ATOM 1345 N N . VAL A 1 166 ? -15.219 -2.479 8.086 1 93.12 166 VAL A N 1
ATOM 1346 C CA . VAL A 1 166 ? -14.773 -3.744 8.664 1 93.12 166 VAL A CA 1
ATOM 1347 C C . VAL A 1 166 ? -15.68 -4.875 8.188 1 93.12 166 VAL A C 1
ATOM 1349 O O . VAL A 1 166 ? -15.203 -5.938 7.781 1 93.12 166 VAL A O 1
ATOM 1352 N N . LEU A 1 167 ? -16.906 -4.613 8.195 1 87.38 167 LEU A N 1
ATOM 1353 C CA . LEU A 1 167 ? -17.859 -5.613 7.727 1 87.38 167 LEU A CA 1
ATOM 1354 C C . LEU A 1 167 ? -17.641 -5.926 6.25 1 87.38 167 LEU A C 1
ATOM 1356 O O . LEU A 1 167 ? -17.719 -7.086 5.84 1 87.38 167 LEU A O 1
ATOM 1360 N N . GLN A 1 168 ? -17.375 -4.941 5.523 1 87.81 168 GLN A N 1
ATOM 1361 C CA . GLN A 1 168 ? -17.094 -5.125 4.105 1 87.81 168 GLN A CA 1
ATOM 1362 C C . GLN A 1 168 ? -15.828 -5.949 3.896 1 87.81 168 GLN A C 1
ATOM 1364 O O . GLN A 1 168 ? -15.766 -6.789 2.996 1 87.81 168 GLN A O 1
ATOM 1369 N N . ALA A 1 169 ? -14.844 -5.699 4.695 1 90.5 169 ALA A N 1
ATOM 1370 C CA . ALA A 1 169 ? -13.609 -6.477 4.605 1 90.5 169 ALA A CA 1
ATOM 1371 C C . ALA A 1 169 ? -13.867 -7.953 4.902 1 90.5 169 ALA A C 1
ATOM 1373 O O . ALA A 1 169 ? -13.359 -8.836 4.207 1 90.5 169 ALA A O 1
ATOM 1374 N N . VAL A 1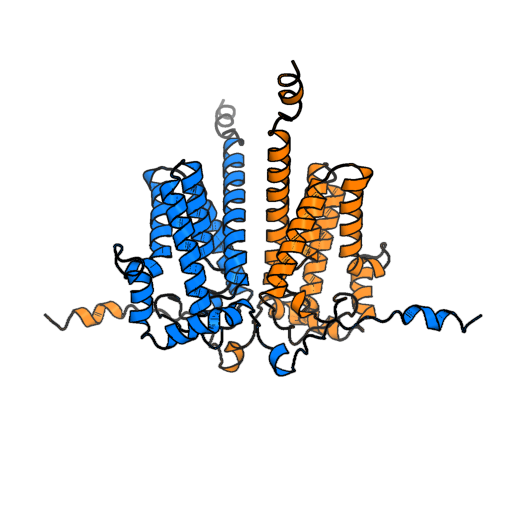 170 ? -14.641 -8.164 5.887 1 88.69 170 VAL A N 1
ATOM 1375 C CA . VAL A 1 170 ? -14.984 -9.531 6.258 1 88.69 170 VAL A CA 1
ATOM 1376 C C . VAL A 1 170 ? -15.758 -10.203 5.121 1 88.69 170 VAL A C 1
ATOM 1378 O O . VAL A 1 170 ? -15.492 -11.352 4.77 1 88.69 170 VAL A O 1
ATOM 1381 N N . ARG A 1 171 ? -16.625 -9.516 4.566 1 85.25 171 ARG A N 1
ATOM 1382 C CA . ARG A 1 171 ? -17.406 -10.047 3.457 1 85.25 171 ARG A CA 1
ATOM 1383 C C . ARG A 1 171 ? -16.516 -10.375 2.266 1 85.25 171 ARG A C 1
ATOM 1385 O O . ARG A 1 171 ? -16.656 -11.43 1.648 1 85.25 171 ARG A O 1
ATOM 1392 N N . LEU A 1 172 ? -15.641 -9.484 1.968 1 86.69 172 LEU A N 1
ATOM 1393 C CA . LEU A 1 172 ? -14.766 -9.68 0.814 1 86.69 172 LEU A CA 1
ATOM 1394 C C . LEU A 1 172 ? -13.812 -10.844 1.046 1 86.69 172 LEU A C 1
ATOM 1396 O O . LEU A 1 172 ? -13.461 -11.562 0.107 1 86.69 172 LEU A O 1
ATOM 1400 N N . LEU A 1 173 ? -13.406 -11.016 2.293 1 89.44 173 LEU A N 1
ATOM 1401 C CA . LEU A 1 173 ? -12.586 -12.18 2.617 1 89.44 173 LEU A CA 1
ATOM 1402 C C . LEU A 1 173 ? -13.406 -13.461 2.551 1 89.44 173 LEU A C 1
ATOM 1404 O O . LEU A 1 173 ? -12.938 -14.477 2.033 1 89.44 173 LEU A O 1
ATOM 1408 N N . GLY A 1 174 ? -14.57 -13.406 3.021 1 86 174 GLY A N 1
ATOM 1409 C CA . GLY A 1 174 ? -15.445 -14.57 3.021 1 86 174 GLY A CA 1
ATOM 1410 C C . GLY A 1 174 ? -15.867 -15 1.627 1 86 174 GLY A C 1
ATOM 1411 O O . GLY A 1 174 ? -15.977 -16.188 1.345 1 86 174 GLY A O 1
ATOM 1412 N N . THR A 1 175 ? -16.078 -14.023 0.729 1 83.38 175 THR A N 1
ATOM 1413 C CA . THR A 1 175 ? -16.5 -14.336 -0.629 1 83.38 175 THR A CA 1
ATOM 1414 C C . THR A 1 175 ? -15.297 -14.578 -1.533 1 83.38 175 THR A C 1
ATOM 1416 O O . THR A 1 175 ? -15.453 -14.93 -2.705 1 83.38 175 THR A O 1
ATOM 1419 N N . ARG A 1 176 ? -14.133 -14.305 -0.991 1 86.19 176 ARG A N 1
ATOM 1420 C CA . ARG A 1 176 ? -12.891 -14.422 -1.742 1 86.19 176 ARG A CA 1
ATOM 1421 C C . ARG A 1 176 ? -12.828 -13.383 -2.861 1 86.19 176 ARG A C 1
ATOM 1423 O O . ARG A 1 176 ? -12.344 -13.68 -3.957 1 86.19 176 ARG A O 1
ATOM 1430 N N . GLY A 1 177 ? -13.453 -12.242 -2.547 1 83.69 177 GLY A N 1
ATOM 1431 C CA . GLY A 1 177 ? -13.391 -11.141 -3.502 1 83.69 177 GLY A CA 1
ATOM 1432 C C . GLY A 1 177 ? -12.094 -10.367 -3.438 1 83.69 177 GLY A C 1
ATOM 1433 O O . GLY A 1 177 ? -11.773 -9.602 -4.355 1 83.69 177 GLY A O 1
ATOM 1434 N N . CYS A 1 178 ? -11.375 -10.508 -2.363 1 89.44 178 CYS A N 1
ATOM 1435 C CA . CYS A 1 178 ? -10.078 -9.875 -2.166 1 89.44 178 CYS A CA 1
ATOM 1436 C C . CYS A 1 178 ? -9.141 -10.781 -1.385 1 89.44 178 CYS A C 1
ATOM 1438 O O . CYS A 1 178 ? -9.586 -11.594 -0.57 1 89.44 178 CYS A O 1
ATOM 1440 N N . TYR A 1 179 ? -7.887 -10.68 -1.713 1 92.44 179 TYR A N 1
ATOM 1441 C CA . TYR A 1 179 ? -6.863 -11.195 -0.813 1 92.44 179 TYR A CA 1
ATOM 1442 C C . TYR A 1 179 ? -6.641 -10.258 0.365 1 92.44 179 TYR A C 1
ATOM 1444 O O . TYR A 1 179 ? -7.02 -9.086 0.31 1 92.44 179 TYR A O 1
ATOM 1452 N N . THR A 1 180 ? -6.008 -10.773 1.363 1 94.06 180 THR A N 1
ATOM 1453 C CA . THR A 1 180 ? -5.715 -9.977 2.553 1 94.06 180 THR A CA 1
ATOM 1454 C C . THR A 1 180 ? -4.895 -8.742 2.191 1 94.06 180 THR A C 1
ATOM 1456 O O . THR A 1 180 ? -5.141 -7.652 2.709 1 94.06 180 THR A O 1
ATOM 1459 N N . ILE A 1 181 ? -3.963 -8.852 1.285 1 94.62 181 ILE A N 1
ATOM 1460 C CA . ILE A 1 181 ? -3.094 -7.734 0.943 1 94.62 181 ILE A CA 1
ATOM 1461 C C . ILE A 1 181 ? -3.902 -6.656 0.225 1 94.62 181 ILE A C 1
ATOM 1463 O O . ILE A 1 181 ? -3.594 -5.465 0.33 1 94.62 181 ILE A O 1
ATOM 1467 N N . ASP A 1 182 ? -4.969 -7.016 -0.51 1 94.88 182 ASP A N 1
ATOM 1468 C CA . ASP A 1 182 ? -5.828 -6.031 -1.159 1 94.88 182 ASP A CA 1
ATOM 1469 C C . ASP A 1 182 ? -6.488 -5.117 -0.131 1 94.88 182 ASP A C 1
ATOM 1471 O O . ASP A 1 182 ? -6.574 -3.902 -0.334 1 94.88 182 ASP A O 1
ATOM 1475 N N . LEU A 1 183 ? -6.91 -5.758 0.911 1 95.69 183 LEU A N 1
ATOM 1476 C CA . LEU A 1 183 ? -7.605 -5.02 1.96 1 95.69 183 LEU A CA 1
ATOM 1477 C C . LEU A 1 183 ? -6.633 -4.152 2.75 1 95.69 183 LEU A C 1
ATOM 1479 O O . LEU A 1 183 ? -6.902 -2.973 2.99 1 95.69 183 LEU A O 1
ATOM 1483 N N . ALA A 1 184 ? -5.5 -4.734 3.113 1 96.75 184 ALA A N 1
ATOM 1484 C CA . ALA A 1 184 ? -4.496 -4.008 3.885 1 96.75 184 ALA A CA 1
ATOM 1485 C C . ALA A 1 184 ? -3.961 -2.814 3.1 1 96.75 184 ALA A C 1
ATOM 1487 O O . ALA A 1 184 ? -3.842 -1.713 3.641 1 96.75 184 ALA A O 1
ATOM 1488 N N . VAL A 1 185 ? -3.633 -3.016 1.853 1 97.5 185 VAL A N 1
ATOM 1489 C CA . VAL A 1 185 ? -3.129 -1.932 1.015 1 97.5 185 VAL A CA 1
ATOM 1490 C C . VAL A 1 185 ? -4.23 -0.9 0.786 1 97.5 185 VAL A C 1
ATOM 1492 O O . VAL A 1 185 ? -3.959 0.299 0.692 1 97.5 185 VAL A O 1
ATOM 1495 N N . GLY A 1 186 ? -5.473 -1.358 0.709 1 97.44 186 GLY A N 1
ATOM 1496 C CA . GLY A 1 186 ? -6.582 -0.42 0.641 1 97.44 186 GLY A CA 1
ATOM 1497 C C . GLY A 1 186 ? -6.602 0.567 1.793 1 97.44 186 GLY A C 1
ATOM 1498 O O . GLY A 1 186 ? -6.766 1.771 1.583 1 97.44 186 GLY A O 1
ATOM 1499 N N . VAL A 1 187 ? -6.426 0.055 2.996 1 97.69 187 VAL A N 1
ATOM 1500 C CA . VAL A 1 187 ? -6.379 0.916 4.176 1 97.69 187 VAL A CA 1
ATOM 1501 C C . VAL A 1 187 ? -5.207 1.889 4.055 1 97.69 187 VAL A C 1
ATOM 1503 O O . VAL A 1 187 ? -5.375 3.098 4.23 1 97.69 187 VAL A O 1
ATOM 1506 N N . GLY A 1 188 ? -4.051 1.333 3.709 1 97.62 188 GLY A N 1
ATOM 1507 C CA . GLY A 1 188 ? -2.869 2.166 3.557 1 97.62 188 GLY A CA 1
ATOM 1508 C C . GLY A 1 188 ? -3.021 3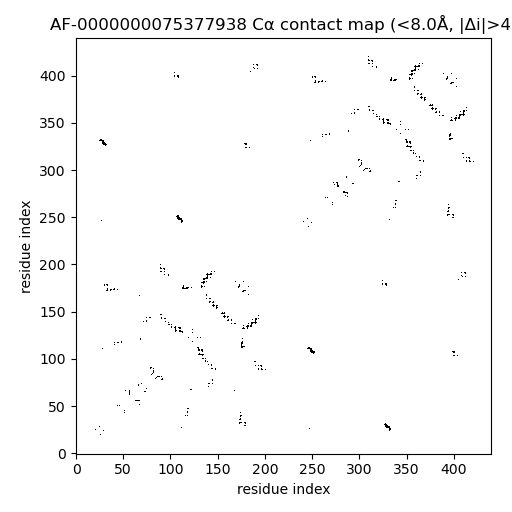.229 2.484 1 97.62 188 GLY A C 1
ATOM 1509 O O . GLY A 1 188 ? -2.588 4.367 2.666 1 97.62 188 GLY A O 1
ATOM 1510 N N . ALA A 1 189 ? -3.57 2.84 1.384 1 98.06 189 ALA A N 1
ATOM 1511 C CA . ALA A 1 189 ? -3.789 3.783 0.289 1 98.06 189 ALA A CA 1
ATOM 1512 C C . ALA A 1 189 ? -4.73 4.906 0.714 1 98.06 189 ALA A C 1
ATOM 1514 O O . ALA A 1 189 ? -4.5 6.074 0.389 1 98.06 189 ALA A O 1
ATOM 1515 N N . GLY A 1 190 ? -5.801 4.555 1.436 1 98.12 190 GLY A N 1
ATOM 1516 C CA . GLY A 1 190 ? -6.695 5.586 1.933 1 98.12 190 GLY A CA 1
ATOM 1517 C C . GLY A 1 190 ? -5.992 6.625 2.791 1 98.12 190 GLY A C 1
ATOM 1518 O O . GLY A 1 190 ? -6.191 7.824 2.609 1 98.12 190 GLY A O 1
ATOM 1519 N N . ILE A 1 191 ? -5.156 6.176 3.67 1 97.88 191 ILE A N 1
ATOM 1520 C CA . ILE A 1 191 ? -4.426 7.062 4.57 1 97.88 191 ILE A CA 1
ATOM 1521 C C . ILE A 1 191 ? -3.426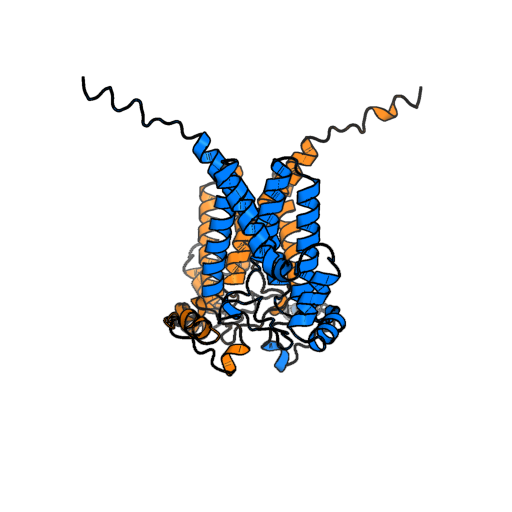 7.898 3.773 1 97.88 191 ILE A C 1
ATOM 1523 O O . ILE A 1 191 ? -3.354 9.117 3.941 1 97.88 191 ILE A O 1
ATOM 1527 N N . LEU A 1 192 ? -2.736 7.211 2.912 1 97.62 192 LEU A N 1
ATOM 1528 C CA . LEU A 1 192 ? -1.674 7.859 2.15 1 97.62 192 LEU A CA 1
ATOM 1529 C C . LEU A 1 192 ? -2.236 8.961 1.26 1 97.62 192 LEU A C 1
ATOM 1531 O O . LEU A 1 192 ? -1.747 10.094 1.281 1 97.62 192 LEU A O 1
ATOM 1535 N N . PHE A 1 193 ? -3.223 8.672 0.564 1 97.88 193 PHE A N 1
ATOM 1536 C CA . PHE A 1 193 ? -3.703 9.633 -0.424 1 97.88 193 PHE A CA 1
ATOM 1537 C C . PHE A 1 193 ? -4.48 10.758 0.248 1 97.88 193 PHE A C 1
ATOM 1539 O O . PHE A 1 193 ? -4.504 11.891 -0.249 1 97.88 193 PHE A O 1
ATOM 1546 N N . ASP A 1 194 ? -5.098 10.445 1.389 1 97.62 194 ASP A N 1
ATOM 1547 C CA . ASP A 1 194 ? -5.664 11.555 2.158 1 97.62 194 ASP A CA 1
ATOM 1548 C C . ASP A 1 194 ? -4.574 12.523 2.611 1 97.62 194 ASP A C 1
ATOM 1550 O O . ASP A 1 194 ? -4.75 13.742 2.531 1 97.62 194 ASP A O 1
ATOM 1554 N N . SER A 1 195 ? -3.496 11.984 3.072 1 95.31 195 SER A N 1
ATOM 1555 C CA . SER A 1 195 ? -2.377 12.805 3.512 1 95.31 195 SER A CA 1
ATOM 1556 C C . SER A 1 195 ? -1.795 13.609 2.354 1 95.31 195 SER A C 1
ATOM 1558 O O . SER A 1 195 ? -1.517 14.805 2.498 1 95.31 195 SER A O 1
ATOM 1560 N N . LEU A 1 196 ? -1.634 13.008 1.248 1 95.12 196 LEU A N 1
ATOM 1561 C CA . LEU A 1 196 ? -1.07 13.68 0.081 1 95.12 196 LEU A CA 1
ATOM 1562 C C . LEU A 1 196 ? -2.004 14.773 -0.421 1 95.12 196 LEU A C 1
ATOM 1564 O O . LEU A 1 196 ? -1.548 15.844 -0.84 1 95.12 196 LEU A O 1
ATOM 1568 N N . ALA A 1 197 ? -3.244 14.445 -0.431 1 96.94 197 ALA A N 1
ATOM 1569 C CA . ALA A 1 197 ? -4.219 15.461 -0.824 1 96.94 197 ALA A CA 1
ATOM 1570 C C . ALA A 1 197 ? -4.164 16.656 0.111 1 96.94 197 ALA A C 1
ATOM 1572 O O . ALA A 1 197 ? -4.281 17.812 -0.334 1 96.94 197 ALA A O 1
ATOM 1573 N N . GLY A 1 198 ? -4.008 16.406 1.427 1 94.75 198 GLY A N 1
ATOM 1574 C CA . GLY A 1 198 ? -3.836 17.484 2.381 1 94.75 198 GLY A CA 1
ATOM 1575 C C . GLY A 1 198 ? -2.619 18.359 2.094 1 94.75 198 GLY A C 1
ATOM 1576 O O . GLY A 1 198 ? -2.705 19.578 2.113 1 94.75 198 GLY A O 1
ATOM 1577 N N . LYS A 1 199 ? -1.566 17.734 1.832 1 91.25 199 LYS A N 1
ATOM 1578 C CA . LYS A 1 199 ? -0.347 18.453 1.49 1 91.25 199 LYS A CA 1
ATOM 1579 C C . LYS A 1 199 ? -0.533 19.281 0.213 1 91.25 199 LYS A C 1
ATOM 1581 O O . LYS A 1 199 ? -0.036 20.391 0.109 1 91.25 199 LYS A O 1
ATOM 1586 N N . TYR A 1 200 ? -1.167 18.672 -0.742 1 93.19 200 TYR A N 1
ATOM 1587 C CA . TYR A 1 200 ? -1.459 19.359 -1.997 1 93.19 200 TYR A CA 1
ATOM 1588 C C . TYR A 1 200 ? -2.279 20.609 -1.753 1 93.19 200 TYR A C 1
ATOM 1590 O O . TYR A 1 200 ? -1.969 21.672 -2.293 1 93.19 200 TYR A O 1
ATOM 1598 N N . GLU A 1 201 ? -3.244 20.484 -0.942 1 93.12 201 GLU A N 1
ATOM 1599 C CA . GLU A 1 201 ? -4.078 21.641 -0.63 1 93.12 201 GLU A CA 1
ATOM 1600 C C . GLU A 1 201 ? -3.277 22.719 0.096 1 93.12 201 GLU A C 1
ATOM 1602 O O . GLU A 1 201 ? -3.438 23.906 -0.182 1 93.12 201 GLU A O 1
ATOM 1607 N N . ASP A 1 202 ? -2.465 22.328 0.978 1 91.12 202 ASP A N 1
ATOM 1608 C CA . ASP A 1 202 ? -1.644 23.281 1.729 1 91.12 202 ASP A CA 1
ATOM 1609 C C . ASP A 1 202 ? -0.682 24.016 0.806 1 91.12 202 ASP A C 1
ATOM 1611 O O . ASP A 1 202 ? -0.426 25.203 0.998 1 91.12 202 ASP A O 1
ATOM 1615 N N . SER A 1 203 ? -0.191 23.375 -0.122 1 89.81 203 SER A N 1
ATOM 1616 C CA . SER A 1 203 ? 0.741 23.984 -1.064 1 89.81 203 SER A CA 1
ATOM 1617 C C . SER A 1 203 ? 0.042 25.016 -1.944 1 89.81 203 SER A C 1
ATOM 1619 O O . SER A 1 203 ? 0.653 26 -2.359 1 89.81 203 SER A O 1
ATOM 1621 N N . LYS A 1 204 ? -1.111 24.828 -2.238 1 88 204 LYS A N 1
ATOM 1622 C CA . LYS A 1 204 ? -1.88 25.766 -3.062 1 88 204 LYS A CA 1
ATOM 1623 C C . LYS A 1 204 ? -2.311 26.984 -2.256 1 88 204 LYS A C 1
ATOM 1625 O O . LYS A 1 204 ? -2.498 28.062 -2.814 1 88 204 LYS A O 1
ATOM 1630 N N . ARG A 1 205 ? -2.404 26.812 -1.028 1 84.69 205 ARG A N 1
ATOM 1631 C CA . ARG A 1 205 ? -2.73 27.953 -0.17 1 84.69 205 ARG A CA 1
ATOM 1632 C C . ARG A 1 205 ? -1.518 28.844 0.036 1 84.69 205 ARG A C 1
ATOM 1634 O O . ARG A 1 205 ? -1.654 30.078 0.15 1 84.69 205 ARG A O 1
ATOM 1641 N N . LYS A 1 206 ? -0.366 28.406 0.079 1 77.31 206 LYS A N 1
ATOM 1642 C CA . LYS A 1 206 ? 0.858 29.188 0.285 1 77.31 206 LYS A CA 1
ATOM 1643 C C . LYS A 1 206 ? 1.296 29.875 -1.003 1 77.31 206 LYS A C 1
ATOM 1645 O O . LYS A 1 206 ? 2.041 30.859 -0.964 1 77.31 206 LYS A O 1
ATOM 1650 N N . CYS A 1 207 ? 1.043 29.375 -2.109 1 61.53 207 CYS A N 1
ATOM 1651 C CA . CYS A 1 207 ? 1.422 30.062 -3.338 1 61.53 207 CYS A CA 1
ATOM 1652 C C . CYS A 1 207 ? 0.586 31.328 -3.537 1 61.53 207 CYS A C 1
ATOM 1654 O O . CYS A 1 207 ? -0.626 31.25 -3.744 1 61.53 207 CYS A O 1
ATOM 1656 N N . PRO A 1 208 ? 1.007 32.438 -2.996 1 54.25 208 PRO A N 1
ATOM 1657 C CA . PRO A 1 208 ? 0.343 33.719 -3.215 1 54.25 208 PRO A CA 1
ATOM 1658 C C . PRO A 1 208 ? -0.038 33.969 -4.676 1 54.25 208 PRO A C 1
ATOM 1660 O O . PRO A 1 208 ? 0.607 33.406 -5.578 1 54.25 208 PRO A O 1
ATOM 1663 N N . LEU A 1 209 ? -1.28 34.312 -4.988 1 45.69 209 LEU A N 1
ATOM 1664 C CA . LEU A 1 209 ? -1.663 34.906 -6.266 1 45.69 209 LEU A CA 1
ATOM 1665 C C . LEU A 1 209 ? -0.612 35.906 -6.738 1 45.69 209 LEU A C 1
ATOM 1667 O O . LEU A 1 209 ? -0.607 37.062 -6.305 1 45.69 209 LEU A O 1
ATOM 1671 N N . VAL A 1 210 ? 0.594 35.688 -6.754 1 45.16 210 VAL A N 1
ATOM 1672 C CA . VAL A 1 210 ? 1.419 36.656 -7.457 1 45.16 210 VAL A CA 1
ATOM 1673 C C . VAL A 1 210 ? 0.877 36.844 -8.867 1 45.16 210 VAL A C 1
ATOM 1675 O O . VAL A 1 210 ? 1.487 37.562 -9.68 1 45.16 210 VAL A O 1
ATOM 1678 N N . SER A 1 211 ? -0.093 36.219 -9.32 1 43.91 211 SER A N 1
ATOM 1679 C CA . SER A 1 211 ? -0.505 36.531 -10.68 1 43.91 211 SER A CA 1
ATOM 1680 C C . SER A 1 211 ? -1.01 37.969 -10.773 1 43.91 211 SER A C 1
ATOM 1682 O O . SER A 1 211 ? -1.161 38.5 -11.867 1 43.91 211 SER A O 1
ATOM 1684 N N . GLY A 1 212 ? -1.646 38.562 -9.766 1 39.25 212 GLY A N 1
ATOM 1685 C CA . GLY A 1 212 ? -2.346 39.781 -10.094 1 39.25 212 GLY A CA 1
ATOM 1686 C C . GLY A 1 212 ? -1.413 40.969 -10.32 1 39.25 212 GLY A C 1
ATOM 1687 O O . GLY A 1 212 ? -1.85 42.031 -10.742 1 39.25 212 GLY A O 1
ATOM 1688 N N . THR A 1 213 ? -0.247 41.094 -9.641 1 40.41 213 THR A N 1
ATOM 1689 C CA . THR A 1 213 ? 0.391 42.406 -9.711 1 40.41 213 THR A CA 1
ATOM 1690 C C . THR A 1 213 ? 1.142 42.562 -11.031 1 40.41 213 THR A C 1
ATOM 1692 O O . THR A 1 213 ? 1.666 43.656 -11.328 1 40.41 213 THR A O 1
ATOM 1695 N N . MET A 1 214 ? 1.511 41.5 -11.734 1 41.56 214 MET A N 1
ATOM 1696 C CA . MET A 1 214 ? 2.387 41.844 -12.844 1 41.56 214 MET A CA 1
ATOM 1697 C C . MET A 1 214 ? 1.592 42.5 -13.977 1 41.56 214 MET A C 1
ATOM 1699 O O . MET A 1 214 ? 2.164 42.906 -14.992 1 41.56 214 MET A O 1
ATOM 1703 N N . LYS A 1 215 ? 0.32 42.5 -14.055 1 42.16 215 LYS A N 1
ATOM 1704 C CA . LYS A 1 215 ? -0.316 43.125 -15.219 1 42.16 215 LYS A CA 1
ATOM 1705 C C . LYS A 1 215 ? -0.222 44.625 -15.156 1 42.16 215 LYS A C 1
ATOM 1707 O O . LYS A 1 215 ? -0.303 45.312 -16.188 1 42.16 215 LYS A O 1
ATOM 1712 N N . GLU A 1 216 ? -0.155 45.188 -13.969 1 38.75 216 GLU A N 1
ATOM 1713 C CA . GLU A 1 216 ? -0.344 46.625 -14.109 1 38.75 216 GLU A CA 1
ATOM 1714 C C . GLU A 1 216 ? 0.938 47.312 -14.586 1 38.75 216 GLU A C 1
ATOM 1716 O O . GLU A 1 216 ? 0.894 48.406 -15.148 1 38.75 216 GLU A O 1
ATOM 1721 N N . GLY A 1 217 ? 2.133 46.719 -14.281 1 38.19 217 GLY A N 1
ATOM 1722 C CA . GLY A 1 217 ? 3.256 47.594 -14.555 1 38.19 217 GLY A CA 1
ATOM 1723 C C . GLY A 1 217 ? 3.562 47.719 -16.031 1 38.19 217 GLY A C 1
ATOM 1724 O O . GLY A 1 217 ? 4.406 48.531 -16.438 1 38.19 217 GLY A O 1
ATOM 1725 N N . LEU A 1 218 ? 3.275 46.656 -16.797 1 36.66 218 LEU A N 1
ATOM 1726 C CA . LEU A 1 218 ? 3.793 46.844 -18.156 1 36.66 218 LEU A CA 1
ATOM 1727 C C . LEU A 1 218 ? 2.898 47.781 -18.953 1 36.66 218 LEU A C 1
ATOM 1729 O O . LEU A 1 218 ? 3.291 48.25 -20.016 1 36.66 218 LEU A O 1
ATOM 1733 N N . LEU A 1 219 ? 1.674 47.938 -18.5 1 34.25 219 LEU A N 1
ATOM 1734 C CA . LEU A 1 219 ? 0.917 48.812 -19.375 1 34.25 219 LEU A CA 1
ATOM 1735 C C . LEU A 1 219 ? 1.232 50.281 -19.078 1 34.25 219 LEU A C 1
ATOM 1737 O O . LEU A 1 219 ? 0.754 51.188 -19.781 1 34.25 219 LEU A O 1
ATOM 1741 N N . ARG A 1 220 ? 1.979 50.625 -18.078 1 27.59 220 ARG A N 1
ATOM 1742 C CA . ARG A 1 220 ? 2.293 52.062 -18.156 1 27.59 220 ARG A CA 1
ATOM 1743 C C . ARG A 1 220 ? 3.533 52.281 -19.016 1 27.59 220 ARG A C 1
ATOM 1745 O O . ARG A 1 220 ? 4.496 51.531 -18.938 1 27.59 220 ARG A O 1
ATOM 1752 N N . MET B 1 1 ? -48.375 -3.459 -22.688 1 21.03 1 MET B N 1
ATOM 1753 C CA . MET B 1 1 ? -47.406 -2.525 -22.078 1 21.03 1 MET B CA 1
ATOM 1754 C C . MET B 1 1 ? -46.125 -3.24 -21.656 1 21.03 1 MET B C 1
ATOM 1756 O O . MET B 1 1 ? -45.281 -2.643 -21.016 1 21.03 1 MET B O 1
ATOM 1760 N N . THR B 1 2 ? -46.031 -4.57 -21.609 1 23.44 2 THR B N 1
ATOM 1761 C CA . THR B 1 2 ? -45.062 -5.605 -21.25 1 23.44 2 THR B CA 1
ATOM 1762 C C . THR B 1 2 ? -43.844 -5.547 -22.156 1 23.44 2 THR B C 1
ATOM 1764 O O . THR B 1 2 ? -42.75 -5.992 -21.781 1 23.44 2 THR B O 1
ATOM 1767 N N . MET B 1 3 ? -43.906 -5.164 -23.422 1 23.17 3 MET B N 1
ATOM 1768 C CA . MET B 1 3 ? -42.938 -5.332 -24.516 1 23.17 3 MET B CA 1
ATOM 1769 C C . MET B 1 3 ? -41.781 -4.367 -24.359 1 23.17 3 MET B C 1
ATOM 1771 O O . MET B 1 3 ? -40.688 -4.621 -24.891 1 23.17 3 MET B O 1
ATOM 1775 N N . ALA B 1 4 ? -42.031 -3.111 -24.141 1 23.98 4 ALA B N 1
ATOM 1776 C CA . ALA B 1 4 ? -41.094 -2.012 -24.391 1 23.98 4 ALA B CA 1
ATOM 1777 C C . ALA B 1 4 ? -39.906 -2.096 -23.438 1 23.98 4 ALA B C 1
ATOM 1779 O O . ALA B 1 4 ? -38.906 -1.414 -23.656 1 23.98 4 ALA B O 1
ATOM 1780 N N . CYS B 1 5 ? -40.094 -2.633 -22.25 1 22.05 5 CYS B N 1
ATOM 1781 C CA . CYS B 1 5 ? -39.031 -2.605 -21.25 1 22.05 5 CYS B CA 1
ATOM 1782 C C . CYS B 1 5 ? -37.844 -3.436 -21.703 1 22.05 5 CYS B C 1
ATOM 1784 O O . CYS B 1 5 ? -36.844 -3.559 -20.969 1 22.05 5 CYS B O 1
ATOM 1786 N N . HIS B 1 6 ? -37.875 -4.27 -22.781 1 22 6 HIS B N 1
ATOM 1787 C CA . HIS B 1 6 ? -36.844 -5.148 -23.312 1 22 6 HIS B CA 1
ATOM 1788 C C . HIS B 1 6 ? -35.688 -4.344 -23.938 1 22 6 HIS B C 1
ATOM 1790 O O . HIS B 1 6 ? -34.562 -4.809 -23.984 1 22 6 HIS B O 1
ATOM 1796 N N . GLN B 1 7 ? -35.969 -3.277 -24.672 1 21.92 7 GLN B N 1
ATOM 1797 C CA . GLN B 1 7 ? -35.031 -2.674 -25.625 1 21.92 7 GLN B CA 1
ATOM 1798 C C . GLN B 1 7 ? -33.906 -1.967 -24.906 1 21.92 7 GLN B C 1
ATOM 1800 O O . GLN B 1 7 ? -32.781 -1.86 -25.438 1 21.92 7 GLN B O 1
ATOM 1805 N N . LEU B 1 8 ? -34.219 -1.23 -23.938 1 22.88 8 LEU B N 1
ATOM 1806 C CA . LEU B 1 8 ? -33.25 -0.217 -23.531 1 22.88 8 LEU B CA 1
ATOM 1807 C C . LEU B 1 8 ? -32 -0.863 -22.984 1 22.88 8 LEU B C 1
ATOM 1809 O O . LEU B 1 8 ? -31 -0.18 -22.75 1 22.88 8 LEU B O 1
ATOM 1813 N N . LEU B 1 9 ? -32.062 -2.061 -22.516 1 22.88 9 LEU B N 1
ATOM 1814 C CA . LEU B 1 9 ? -30.891 -2.682 -21.906 1 22.88 9 LEU B CA 1
ATOM 1815 C C . LEU B 1 9 ? -29.812 -2.984 -22.938 1 22.88 9 LEU B C 1
ATOM 1817 O O . LEU B 1 9 ? -28.781 -3.58 -22.625 1 22.88 9 LEU B O 1
ATOM 1821 N N . THR B 1 10 ? -30.078 -2.938 -24.234 1 23.67 10 THR B N 1
ATOM 1822 C CA . THR B 1 10 ? -29.141 -3.326 -25.281 1 23.67 10 THR B CA 1
ATOM 1823 C C . THR B 1 10 ? -28.047 -2.273 -25.453 1 23.67 10 THR B C 1
ATOM 1825 O O . THR B 1 10 ? -27.594 -2.012 -26.562 1 23.67 10 THR B O 1
ATOM 1828 N N . LEU B 1 11 ? -28.094 -1.24 -24.766 1 24.17 11 LEU B N 1
ATOM 1829 C CA . LEU B 1 11 ? -27.031 -0.341 -25.219 1 24.17 11 LEU B CA 1
ATOM 1830 C C . LEU B 1 11 ? -25.719 -1.097 -25.406 1 24.17 11 LEU B C 1
ATOM 1832 O O . LEU B 1 11 ? -25.375 -1.957 -24.594 1 24.17 11 LEU B O 1
ATOM 1836 N N . GLU B 1 12 ? -25.125 -1.04 -26.609 1 23.7 12 GLU B N 1
ATOM 1837 C CA . GLU B 1 12 ? -23.938 -1.614 -27.234 1 23.7 12 GLU B CA 1
ATOM 1838 C C . GLU B 1 12 ? -22.703 -1.432 -26.359 1 23.7 12 GLU B C 1
ATOM 1840 O O . GLU B 1 12 ? -22.281 -0.304 -26.109 1 23.7 12 GLU B O 1
ATOM 1845 N N . TYR B 1 13 ? -22.641 -2.092 -25.297 1 24.48 13 TYR B N 1
ATOM 1846 C CA . TYR B 1 13 ? -21.375 -2.297 -24.578 1 24.48 13 TYR B CA 1
ATOM 1847 C C . TYR B 1 13 ? -20.234 -2.492 -25.562 1 24.48 13 TYR B C 1
ATOM 1849 O O . TYR B 1 13 ? -20.094 -3.561 -26.156 1 24.48 13 TYR B O 1
ATOM 1857 N N . HIS B 1 14 ? -19.906 -1.621 -26.406 1 25.78 14 HIS B N 1
ATOM 1858 C CA . HIS B 1 14 ? -18.672 -1.709 -27.188 1 25.78 14 HIS B CA 1
ATOM 1859 C C . HIS B 1 14 ? -17.547 -2.332 -26.375 1 25.78 14 HIS B C 1
ATOM 1861 O O . HIS B 1 14 ? -17.281 -1.907 -25.25 1 25.78 14 HIS B O 1
ATOM 1867 N N . SER B 1 15 ? -17.25 -3.578 -26.641 1 25.03 15 SER B N 1
ATOM 1868 C CA . SER B 1 15 ? -16.344 -4.637 -26.219 1 25.03 15 SER B CA 1
ATOM 1869 C C . SER B 1 15 ? -14.906 -4.121 -26.109 1 25.03 15 SER B C 1
ATOM 1871 O O . SER B 1 15 ? -14.273 -3.795 -27.109 1 25.03 15 SER B O 1
ATOM 1873 N N . PHE B 1 16 ? -14.555 -3.184 -25.469 1 28.7 16 PHE B N 1
ATOM 1874 C CA . PHE B 1 16 ? -13.102 -3.221 -25.375 1 28.7 16 PHE B CA 1
ATOM 1875 C C . PHE B 1 16 ? -12.594 -4.656 -25.391 1 28.7 16 PHE B C 1
ATOM 1877 O O . PHE B 1 16 ? -13.273 -5.57 -24.922 1 28.7 16 PHE B O 1
ATOM 1884 N N . PRO B 1 17 ? -11.695 -5.07 -26.438 1 29.7 17 PRO B N 1
ATOM 1885 C CA . PRO B 1 17 ? -11.344 -6.488 -26.531 1 29.7 17 PRO B CA 1
ATOM 1886 C C . PRO B 1 17 ? -11.266 -7.176 -25.172 1 29.7 17 PRO B C 1
ATOM 1888 O O . PRO B 1 17 ? -10.812 -6.57 -24.188 1 29.7 17 PRO B O 1
ATOM 1891 N N . PRO B 1 18 ? -12.148 -8.008 -24.797 1 31.25 18 PRO B N 1
ATOM 1892 C CA . PRO B 1 18 ? -12.07 -8.891 -23.625 1 31.25 18 PRO B CA 1
ATOM 1893 C C . PRO B 1 18 ? -10.672 -9.445 -23.391 1 31.25 18 PRO B C 1
ATOM 1895 O O . PRO B 1 18 ? -10.062 -10 -24.312 1 31.25 18 PRO B O 1
ATOM 1898 N N . TRP B 1 19 ? -9.719 -8.672 -22.953 1 32.78 19 TRP B N 1
ATOM 1899 C CA . TRP B 1 19 ? -8.547 -9.477 -22.641 1 32.78 19 TRP B CA 1
ATOM 1900 C C . TRP B 1 19 ? -8.938 -10.906 -22.297 1 32.78 19 TRP B C 1
ATOM 1902 O O . TRP B 1 19 ? -9.742 -11.141 -21.391 1 32.78 19 TRP B O 1
ATOM 1912 N N . ARG B 1 20 ? -9.211 -11.719 -23.234 1 31.55 20 ARG B N 1
ATOM 1913 C CA . ARG B 1 20 ? -9.438 -13.164 -23.188 1 31.55 20 ARG B CA 1
ATOM 1914 C C . ARG B 1 20 ? -8.617 -13.805 -22.078 1 31.55 20 ARG B C 1
ATOM 1916 O O . ARG B 1 20 ? -7.387 -13.859 -22.156 1 31.55 20 ARG B O 1
ATOM 1923 N N . VAL B 1 21 ? -8.984 -13.586 -20.859 1 35.47 21 VAL B N 1
ATOM 1924 C CA . VAL B 1 21 ? -8.414 -14.461 -19.844 1 35.47 21 VAL B CA 1
ATOM 1925 C C . VAL B 1 21 ? -8.445 -15.906 -20.328 1 35.47 21 VAL B C 1
ATOM 1927 O O . VAL B 1 21 ? -9.516 -16.453 -20.594 1 35.47 21 VAL B O 1
ATOM 1930 N N . THR B 1 22 ? -7.512 -16.266 -21.062 1 35.38 22 THR B N 1
ATOM 1931 C CA . THR B 1 22 ? -7.414 -17.703 -21.297 1 35.38 22 THR B CA 1
ATOM 1932 C C . THR B 1 22 ? -7.395 -18.469 -19.984 1 35.38 22 THR B C 1
ATOM 1934 O O . THR B 1 22 ? -7.059 -17.906 -18.938 1 35.38 22 THR B O 1
ATOM 1937 N N . ASN B 1 23 ? -8.008 -19.703 -19.906 1 39.28 23 ASN B N 1
ATOM 1938 C CA . ASN B 1 23 ? -8.164 -20.656 -18.812 1 39.28 23 ASN B CA 1
ATOM 1939 C C . ASN B 1 23 ? -6.922 -20.703 -17.922 1 39.28 23 ASN B C 1
ATOM 1941 O O . ASN B 1 23 ? -7.031 -20.828 -16.703 1 39.28 23 ASN B O 1
ATOM 1945 N N . SER B 1 24 ? -5.77 -20.781 -18.562 1 40.53 24 SER B N 1
ATOM 1946 C CA . SER B 1 24 ? -4.516 -20.953 -17.828 1 40.53 24 SER B CA 1
ATOM 1947 C C . SER B 1 24 ? -4.137 -19.688 -17.062 1 40.53 24 SER B C 1
ATOM 1949 O O . SER B 1 24 ? -3.471 -19.766 -16.031 1 40.53 24 SER B O 1
ATOM 1951 N N . GLU B 1 25 ? -4.477 -18.531 -17.562 1 44.81 25 GLU B N 1
ATOM 1952 C CA . GLU B 1 25 ? -4.102 -17.203 -17.062 1 44.81 25 GLU B CA 1
ATOM 1953 C C . GLU B 1 25 ? -4.887 -16.844 -15.805 1 44.81 25 GLU B C 1
ATOM 1955 O O . GLU B 1 25 ? -4.508 -15.922 -15.078 1 44.81 25 GLU B O 1
ATOM 1960 N N . LEU B 1 26 ? -5.898 -17.547 -15.555 1 47.88 26 LEU B N 1
ATOM 1961 C CA . LEU B 1 26 ? -6.816 -17.328 -14.445 1 47.88 26 LEU B CA 1
ATOM 1962 C C . LEU B 1 26 ? -6.156 -17.688 -13.117 1 47.88 26 LEU B C 1
ATOM 1964 O O . LEU B 1 26 ? -6.574 -17.203 -12.062 1 47.88 26 LEU B O 1
ATOM 1968 N N . TRP B 1 27 ? -4.93 -18.344 -13.305 1 59.59 27 TRP B N 1
ATOM 1969 C CA . TRP B 1 27 ? -4.449 -18.891 -12.039 1 59.59 27 TRP B CA 1
ATOM 1970 C C . TRP B 1 27 ? -3.086 -18.297 -11.68 1 59.59 27 TRP B C 1
ATOM 1972 O O . TRP B 1 27 ? -2.543 -18.594 -10.609 1 59.59 27 TRP B O 1
ATOM 1982 N N . HIS B 1 28 ? -2.66 -17.359 -12.641 1 75.75 28 HIS B N 1
ATOM 1983 C CA . HIS B 1 28 ? -1.329 -16.844 -12.359 1 75.75 28 HIS B CA 1
ATOM 1984 C C . HIS B 1 28 ? -1.354 -15.32 -12.219 1 75.75 28 HIS B C 1
ATOM 1986 O O . HIS B 1 28 ? -2.252 -14.664 -12.742 1 75.75 28 HIS B O 1
ATOM 1992 N N . VAL B 1 29 ? -0.419 -14.922 -11.453 1 86.19 29 VAL B N 1
ATOM 1993 C CA . VAL B 1 29 ? -0.223 -13.477 -11.383 1 86.19 29 VAL B CA 1
ATOM 1994 C C . VAL B 1 29 ? 0.324 -12.969 -12.719 1 86.19 29 VAL B C 1
ATOM 1996 O O . VAL B 1 29 ? 1.288 -13.523 -13.25 1 86.19 29 VAL B O 1
ATOM 1999 N N . THR B 1 30 ? -0.377 -12.016 -13.336 1 86.94 30 THR B N 1
ATOM 2000 C CA . THR B 1 30 ? 0.116 -11.398 -14.562 1 86.94 30 THR B CA 1
ATOM 2001 C C . THR B 1 30 ? 0.696 -10.016 -14.266 1 86.94 30 THR B C 1
ATOM 2003 O O . THR B 1 30 ? 0.137 -9.258 -13.469 1 86.94 30 THR B O 1
ATOM 2006 N N . ASP B 1 31 ? 1.885 -9.766 -14.844 1 90.81 31 ASP B N 1
ATOM 2007 C CA . ASP B 1 31 ? 2.562 -8.492 -14.664 1 90.81 31 ASP B CA 1
ATOM 2008 C C . ASP B 1 31 ? 3.008 -7.906 -16 1 90.81 31 ASP B C 1
ATOM 2010 O O . ASP B 1 31 ? 3.908 -8.438 -16.656 1 90.81 31 ASP B O 1
ATOM 2014 N N . SER B 1 32 ? 2.4 -6.742 -16.375 1 89.88 32 SER B N 1
ATOM 2015 C CA . SER B 1 32 ? 2.672 -6.125 -17.672 1 89.88 32 SER B CA 1
ATOM 2016 C C . SER B 1 32 ? 4.105 -5.609 -17.75 1 89.88 32 SER B C 1
ATOM 2018 O O . SER B 1 32 ? 4.707 -5.594 -18.828 1 89.88 32 SER B O 1
ATOM 2020 N N . LEU B 1 33 ? 4.645 -5.211 -16.641 1 92.62 33 LEU B N 1
ATOM 2021 C CA . LEU B 1 33 ? 6.008 -4.691 -16.656 1 92.62 33 LEU B CA 1
ATOM 2022 C C . LEU B 1 33 ? 7.02 -5.824 -16.781 1 92.62 33 LEU B C 1
ATOM 2024 O O . LEU B 1 33 ? 8.148 -5.609 -17.234 1 92.62 33 LEU B O 1
ATOM 2028 N N . HIS B 1 34 ? 6.641 -6.973 -16.375 1 91.12 34 HIS B N 1
ATOM 2029 C CA . HIS B 1 34 ? 7.461 -8.141 -16.672 1 91.12 34 HIS B CA 1
ATOM 2030 C C . HIS B 1 34 ? 7.539 -8.391 -18.172 1 91.12 34 HIS B C 1
ATOM 2032 O O . HIS B 1 34 ? 8.586 -8.805 -18.672 1 91.12 34 HIS B O 1
ATOM 2038 N N . GLY B 1 35 ? 6.41 -8.133 -18.781 1 89 35 GLY B N 1
ATOM 2039 C CA . GLY B 1 35 ? 6.418 -8.242 -20.234 1 89 35 GLY B CA 1
ATOM 2040 C C . GLY B 1 35 ? 7.336 -7.246 -20.906 1 89 35 GLY B C 1
ATOM 2041 O O . GLY B 1 35 ? 8.086 -7.598 -21.828 1 89 35 GLY B O 1
ATOM 2042 N N . LEU B 1 36 ? 7.324 -6.121 -20.375 1 89.69 36 LEU B N 1
ATOM 2043 C CA . LEU B 1 36 ? 8.125 -5.039 -20.938 1 89.69 36 LEU B CA 1
ATOM 2044 C C . LEU B 1 36 ? 9.609 -5.258 -20.656 1 89.69 36 LEU B C 1
ATOM 2046 O O . LEU B 1 36 ? 10.461 -4.801 -21.422 1 89.69 36 LEU B O 1
ATOM 2050 N N . SER B 1 37 ? 9.93 -5.996 -19.609 1 89.62 37 SER B N 1
ATOM 2051 C CA . SER B 1 37 ? 11.32 -6.188 -19.234 1 89.62 37 SER B CA 1
ATOM 2052 C C . SER B 1 37 ? 11.82 -7.57 -19.641 1 89.62 37 SER B C 1
ATOM 2054 O O . SER B 1 37 ? 12.742 -8.109 -19.016 1 89.62 37 SER B O 1
ATOM 2056 N N . ARG B 1 38 ? 11.227 -8.133 -20.562 1 89.75 38 ARG B N 1
ATOM 2057 C CA . ARG B 1 38 ? 11.57 -9.492 -20.984 1 89.75 38 ARG B CA 1
ATOM 2058 C C . ARG B 1 38 ? 13 -9.555 -21.516 1 89.75 38 ARG B C 1
ATOM 2060 O O . ARG B 1 38 ? 13.719 -10.523 -21.266 1 89.75 38 ARG B O 1
ATOM 2067 N N . THR B 1 39 ? 13.367 -8.523 -22.266 1 88.12 39 THR B N 1
ATOM 2068 C CA . THR B 1 39 ? 14.719 -8.492 -22.812 1 88.12 39 THR B CA 1
ATOM 2069 C C . THR B 1 39 ? 15.758 -8.391 -21.703 1 88.12 39 THR B C 1
ATOM 2071 O O . THR B 1 39 ? 16.781 -9.07 -21.75 1 88.12 39 THR B O 1
ATOM 2074 N N . LEU B 1 40 ? 15.414 -7.609 -20.75 1 85.62 40 LEU B N 1
ATOM 2075 C CA . LEU B 1 40 ? 16.297 -7.484 -19.609 1 85.62 40 LEU B CA 1
ATOM 2076 C C . LEU B 1 40 ? 16.406 -8.805 -18.844 1 85.62 40 LEU B C 1
ATOM 2078 O O . LEU B 1 40 ? 17.484 -9.219 -18.453 1 85.62 40 LEU B O 1
ATOM 2082 N N . ASN B 1 41 ? 15.336 -9.438 -18.641 1 86.81 41 ASN B N 1
ATOM 2083 C CA . ASN B 1 41 ? 15.289 -10.719 -17.953 1 86.81 41 ASN B CA 1
ATOM 2084 C C . ASN B 1 41 ? 16.078 -11.789 -18.703 1 86.81 41 ASN B C 1
ATOM 2086 O O . ASN B 1 41 ? 16.812 -12.562 -18.094 1 86.81 41 ASN B O 1
ATOM 2090 N N . ALA B 1 42 ? 15.914 -11.805 -19.969 1 85.31 42 ALA B N 1
ATOM 2091 C CA . ALA B 1 42 ? 16.641 -12.766 -20.797 1 85.31 42 ALA B CA 1
ATOM 2092 C C . ALA B 1 42 ? 18.141 -12.547 -20.688 1 85.31 42 ALA B C 1
ATOM 2094 O O . ALA B 1 42 ? 18.922 -13.508 -20.609 1 85.31 42 ALA B O 1
ATOM 2095 N N . GLY B 1 43 ? 18.5 -11.328 -20.734 1 81.38 43 GLY B N 1
ATOM 2096 C CA . GLY B 1 43 ? 19.906 -11 -20.578 1 81.38 43 GLY B CA 1
ATOM 2097 C C . GLY B 1 43 ? 20.469 -11.383 -19.219 1 81.38 43 GLY B C 1
ATOM 2098 O O . GLY B 1 43 ? 21.578 -11.914 -19.125 1 81.38 43 GLY B O 1
ATOM 2099 N N . MET B 1 44 ? 19.766 -11.242 -18.266 1 78.62 44 MET B N 1
ATOM 2100 C CA . MET B 1 44 ? 20.219 -11.523 -16.906 1 78.62 44 MET B CA 1
ATOM 2101 C C . MET B 1 44 ? 20.266 -13.023 -16.641 1 78.62 44 MET B C 1
ATOM 2103 O O . MET B 1 44 ? 21.047 -13.492 -15.812 1 78.62 44 MET B O 1
ATOM 2107 N N . SER B 1 45 ? 19.406 -13.711 -17.312 1 77.88 45 SER B N 1
ATOM 2108 C CA . SER B 1 45 ? 19.391 -15.156 -17.156 1 77.88 45 SER B CA 1
ATOM 2109 C C . SER B 1 45 ? 20.641 -15.797 -17.75 1 77.88 45 SER B C 1
ATOM 2111 O O . SER B 1 45 ? 21 -16.906 -17.391 1 77.88 45 SER B O 1
ATOM 2113 N N . GLN B 1 46 ? 21.219 -15.102 -18.656 1 73.56 46 GLN B N 1
ATOM 2114 C CA . GLN B 1 46 ? 22.406 -15.633 -19.328 1 73.56 46 GLN B CA 1
ATOM 2115 C C . GLN B 1 46 ? 23.672 -15.281 -18.547 1 73.56 46 GLN B C 1
ATOM 2117 O O . GLN B 1 46 ? 24.734 -15.852 -18.781 1 73.56 46 GLN B O 1
ATOM 2122 N N . ILE B 1 47 ? 23.516 -14.281 -17.766 1 60.78 47 ILE B N 1
ATOM 2123 C CA . ILE B 1 47 ? 24.688 -13.852 -17 1 60.78 47 ILE B CA 1
ATOM 2124 C C . ILE B 1 47 ? 24.75 -14.625 -15.68 1 60.78 47 ILE B C 1
ATOM 2126 O O . ILE B 1 47 ? 23.734 -14.758 -14.984 1 60.78 47 ILE B O 1
ATOM 2130 N N . PRO B 1 48 ? 25.781 -15.484 -15.445 1 54.09 48 PRO B N 1
ATOM 2131 C CA . PRO B 1 48 ? 25.875 -16.172 -14.156 1 54.09 48 PRO B CA 1
ATOM 2132 C C . PRO B 1 48 ? 25.562 -15.258 -12.977 1 54.09 48 PRO B C 1
ATOM 2134 O O . PRO B 1 48 ? 25.719 -14.039 -13.07 1 54.09 48 PRO B O 1
ATOM 2137 N N . SER B 1 49 ? 24.734 -15.773 -12.055 1 49.81 49 SER B N 1
ATOM 2138 C CA . SER B 1 49 ? 24.125 -15.102 -10.906 1 49.81 49 SER B CA 1
ATOM 2139 C C . SER B 1 49 ? 25.062 -14.047 -10.32 1 49.81 49 SER B C 1
ATOM 2141 O O . SER B 1 49 ? 24.641 -12.945 -9.984 1 49.81 49 SER B O 1
ATOM 2143 N N . ILE B 1 50 ? 26.266 -14.422 -10.18 1 46.88 50 ILE B N 1
ATOM 2144 C CA . ILE B 1 50 ? 27.312 -13.617 -9.539 1 46.88 50 ILE B CA 1
ATOM 2145 C C . ILE B 1 50 ? 27.641 -12.414 -10.414 1 46.88 50 ILE B C 1
ATOM 2147 O O . ILE B 1 50 ? 27.812 -11.305 -9.906 1 46.88 50 ILE B O 1
ATOM 2151 N N . ALA B 1 51 ? 27.703 -12.68 -11.688 1 45.72 51 ALA B N 1
ATOM 2152 C CA . ALA B 1 51 ? 28.141 -11.672 -12.648 1 45.72 51 ALA B CA 1
ATOM 2153 C C . ALA B 1 51 ? 27.078 -10.594 -12.82 1 45.72 51 ALA B C 1
ATOM 2155 O O . ALA B 1 51 ? 27.391 -9.414 -12.992 1 45.72 51 ALA B O 1
ATOM 2156 N N . CYS B 1 52 ? 25.859 -10.938 -12.914 1 42.59 52 CYS B N 1
ATOM 2157 C CA . CYS B 1 52 ? 24.766 -9.992 -13.055 1 42.59 52 CYS B CA 1
ATOM 2158 C C . CYS B 1 52 ? 24.703 -9.047 -11.859 1 42.59 52 CYS B C 1
ATOM 2160 O O . CYS B 1 52 ? 24.438 -7.852 -12.023 1 42.59 52 CYS B O 1
ATOM 2162 N N . HIS B 1 53 ? 24.828 -9.68 -10.672 1 45.34 53 HIS B N 1
ATOM 2163 C CA . HIS B 1 53 ? 24.984 -8.852 -9.477 1 45.34 53 HIS B CA 1
ATOM 2164 C C . HIS B 1 53 ? 26.172 -7.914 -9.602 1 45.34 53 HIS B C 1
ATOM 2166 O O . HIS B 1 53 ? 26.109 -6.754 -9.188 1 45.34 53 HIS B O 1
ATOM 2172 N N . GLN B 1 54 ? 27.234 -8.508 -10.281 1 43.25 54 GLN B N 1
ATOM 2173 C CA . GLN B 1 54 ? 28.469 -7.762 -10.516 1 43.25 54 GLN B CA 1
ATOM 2174 C C . GLN B 1 54 ? 28.266 -6.676 -11.57 1 43.25 54 GLN B C 1
ATOM 2176 O O . GLN B 1 54 ? 28.812 -5.574 -11.445 1 43.25 54 GLN B O 1
ATOM 2181 N N . LEU B 1 55 ? 27.656 -6.992 -12.555 1 42.44 55 LEU B N 1
ATOM 2182 C CA . LEU B 1 55 ? 27.484 -6.031 -13.641 1 42.44 55 LEU B CA 1
ATOM 2183 C C . LEU B 1 55 ? 26.672 -4.828 -13.188 1 42.44 55 LEU B C 1
ATOM 2185 O O . LEU B 1 55 ? 27 -3.688 -13.523 1 42.44 55 LEU B O 1
ATOM 2189 N N . LEU B 1 56 ? 25.547 -5.043 -12.633 1 40.88 56 LEU B N 1
ATOM 2190 C CA . LEU B 1 56 ? 24.797 -3.902 -12.109 1 40.88 56 LEU B CA 1
ATOM 2191 C C . LEU B 1 56 ? 25.625 -3.145 -11.07 1 40.88 56 LEU B C 1
ATOM 2193 O O . LEU B 1 56 ? 25.547 -1.917 -10.992 1 40.88 56 LEU B O 1
ATOM 2197 N N . THR B 1 57 ? 26.391 -3.906 -10.297 1 40.19 57 THR B N 1
ATOM 2198 C CA . THR B 1 57 ? 27.359 -3.277 -9.391 1 40.19 57 THR B CA 1
ATOM 2199 C C . THR B 1 57 ? 28.453 -2.58 -10.188 1 40.19 57 THR B C 1
ATOM 2201 O O . THR B 1 57 ? 28.969 -1.543 -9.758 1 40.19 57 THR B O 1
ATOM 2204 N N . LEU B 1 58 ? 28.984 -3.193 -11.18 1 38.91 58 LEU B N 1
ATOM 2205 C CA . LEU B 1 58 ? 30.031 -2.609 -12.008 1 38.91 58 LEU B CA 1
ATOM 2206 C C . LEU B 1 58 ? 29.547 -1.356 -12.719 1 38.91 58 LEU B C 1
ATOM 2208 O O . LEU B 1 58 ? 30.297 -0.402 -12.906 1 38.91 58 LEU B O 1
ATOM 2212 N N . ALA B 1 59 ? 28.484 -1.359 -13.398 1 35.09 59 ALA B N 1
ATOM 2213 C CA . ALA B 1 59 ? 28.078 -0.113 -14.047 1 35.09 59 ALA B CA 1
ATOM 2214 C C . ALA B 1 59 ? 28.078 1.045 -13.055 1 35.09 59 ALA B C 1
ATOM 2216 O O . ALA B 1 59 ? 28.172 2.209 -13.445 1 35.09 59 ALA B O 1
ATOM 2217 N N . CYS B 1 60 ? 27.625 0.85 -11.773 1 35.06 60 CYS B N 1
ATOM 2218 C CA . CYS B 1 60 ? 28.016 1.801 -10.734 1 35.06 60 CYS B CA 1
ATOM 2219 C C . CYS B 1 60 ? 29.469 1.627 -10.352 1 35.06 60 CYS B C 1
ATOM 2221 O O . CYS B 1 60 ? 29.828 0.659 -9.68 1 35.06 60 CYS B O 1
ATOM 2223 N N . HIS B 1 61 ? 30.469 1.62 -11.18 1 35.62 61 HIS B N 1
ATOM 2224 C CA . HIS B 1 61 ? 31.906 1.361 -11.195 1 35.62 61 HIS B CA 1
ATOM 2225 C C . HIS B 1 61 ? 32.531 1.542 -9.812 1 35.62 61 HIS B C 1
ATOM 2227 O O . HIS B 1 61 ? 33.469 0.847 -9.453 1 35.62 61 HIS B O 1
ATOM 2233 N N . ARG B 1 62 ? 32.688 2.836 -9.242 1 33 62 ARG B N 1
ATOM 2234 C CA . ARG B 1 62 ? 33.625 3.078 -8.148 1 33 62 ARG B CA 1
ATOM 2235 C C . ARG B 1 62 ? 33.219 2.338 -6.887 1 33 62 ARG B C 1
ATOM 2237 O O . ARG B 1 62 ? 33.906 2.387 -5.867 1 33 62 ARG B O 1
ATOM 2244 N N . PHE B 1 63 ? 31.938 1.906 -6.625 1 31.92 63 PHE B N 1
ATOM 2245 C CA . PHE B 1 63 ? 31.609 1.357 -5.316 1 31.92 63 PHE B CA 1
ATOM 2246 C C . PHE B 1 63 ? 31.625 -0.166 -5.348 1 31.92 63 PHE B C 1
ATOM 2248 O O . PHE B 1 63 ? 31.25 -0.776 -6.348 1 31.92 63 PHE B O 1
ATOM 2255 N N . PRO B 1 64 ? 32.469 -1.021 -4.617 1 30.78 64 PRO B N 1
ATOM 2256 C CA . PRO B 1 64 ? 32.625 -2.479 -4.57 1 30.78 64 PRO B CA 1
ATOM 2257 C C . PRO B 1 64 ? 31.297 -3.217 -4.742 1 30.78 64 PRO B C 1
ATOM 2259 O O . PRO B 1 64 ? 30.234 -2.686 -4.387 1 30.78 64 PRO B O 1
ATOM 2262 N N . PRO B 1 65 ? 31.172 -4.215 -5.547 1 34.41 65 PRO B N 1
ATOM 2263 C CA . PRO B 1 65 ? 30.062 -5.055 -6.027 1 34.41 65 PRO B CA 1
ATOM 2264 C C . PRO B 1 65 ? 29.156 -5.531 -4.902 1 34.41 65 PRO B C 1
ATOM 2266 O O . PRO B 1 65 ? 27.969 -5.816 -5.137 1 34.41 65 PRO B O 1
ATOM 2269 N N . TRP B 1 66 ? 29.672 -6.215 -3.92 1 36.72 66 TRP B N 1
ATOM 2270 C CA . TRP B 1 66 ? 29 -6.711 -2.729 1 36.72 66 TRP B CA 1
ATOM 2271 C C . TRP B 1 66 ? 27.984 -5.688 -2.211 1 36.72 66 TRP B C 1
ATOM 2273 O O . TRP B 1 66 ? 27.234 -5.961 -1.269 1 36.72 66 TRP B O 1
ATOM 2283 N N . ARG B 1 67 ? 27.938 -4.578 -2.76 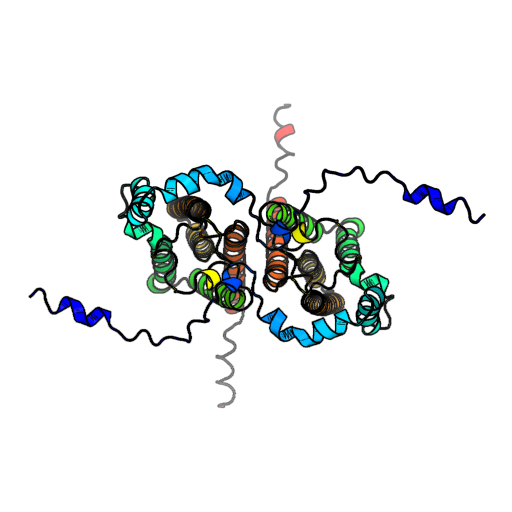1 38.34 67 ARG B N 1
ATOM 2284 C CA . ARG B 1 67 ? 27.359 -3.373 -2.174 1 38.34 67 ARG B CA 1
ATOM 2285 C C . ARG B 1 67 ? 25.906 -3.213 -2.584 1 38.34 67 ARG B C 1
ATOM 2287 O O . ARG B 1 67 ? 25.156 -2.459 -1.956 1 38.34 67 ARG B O 1
ATOM 2294 N N . LEU B 1 68 ? 25.516 -3.73 -3.754 1 40.34 68 LEU B N 1
ATOM 2295 C CA . LEU B 1 68 ? 24.141 -3.539 -4.176 1 40.34 68 LEU B CA 1
ATOM 2296 C C . LEU B 1 68 ? 23.188 -4.348 -3.299 1 40.34 68 LEU B C 1
ATOM 2298 O O . LEU B 1 68 ? 22.062 -3.916 -3.033 1 40.34 68 LEU B O 1
ATOM 2302 N N . THR B 1 69 ? 23.438 -5.805 -3.188 1 44.09 69 THR B N 1
ATOM 2303 C CA . THR B 1 69 ? 22.734 -6.52 -2.129 1 44.09 69 THR B CA 1
ATOM 2304 C C . THR B 1 69 ? 22.859 -5.789 -0.798 1 44.09 69 THR B C 1
ATOM 2306 O O . THR B 1 69 ? 22.125 -6.066 0.147 1 44.09 69 THR B O 1
ATOM 2309 N N . ASN B 1 70 ? 23.688 -4.742 -0.956 1 55.97 70 ASN B N 1
ATOM 2310 C CA . ASN B 1 70 ? 24.188 -3.875 0.104 1 55.97 70 ASN B CA 1
ATOM 2311 C C . ASN B 1 70 ? 23.297 -2.652 0.304 1 55.97 70 ASN B C 1
ATOM 2313 O O . ASN B 1 70 ? 23.594 -1.792 1.134 1 55.97 70 ASN B O 1
ATOM 2317 N N . SER B 1 71 ? 22.25 -2.781 -0.666 1 68.62 71 SER B N 1
ATOM 2318 C CA . SER B 1 71 ? 21.406 -1.609 -0.459 1 68.62 71 SER B CA 1
ATOM 2319 C C . SER B 1 71 ? 20.719 -1.655 0.904 1 68.62 71 SER B C 1
ATOM 2321 O O . SER B 1 71 ? 20.641 -0.641 1.602 1 68.62 71 SER B O 1
ATOM 2323 N N . LYS B 1 72 ? 20.422 -2.895 1.156 1 77.44 72 LYS B N 1
ATOM 2324 C CA . LYS B 1 72 ? 19.766 -3.045 2.455 1 77.44 72 LYS B CA 1
ATOM 2325 C C . LYS B 1 72 ? 20.734 -2.719 3.592 1 77.44 72 LYS B C 1
ATOM 2327 O O . LYS B 1 72 ? 20.344 -2.086 4.578 1 77.44 72 LYS B O 1
ATOM 2332 N N . ARG B 1 73 ? 21.906 -3.133 3.338 1 81.56 73 ARG B N 1
ATOM 2333 C CA . ARG B 1 73 ? 22.906 -2.871 4.363 1 81.56 73 ARG B CA 1
ATOM 2334 C C . ARG B 1 73 ? 23.188 -1.377 4.488 1 81.56 73 ARG B C 1
ATOM 2336 O O . ARG B 1 73 ? 23.266 -0.848 5.598 1 81.56 73 ARG B O 1
ATOM 2343 N N . VAL B 1 74 ? 23.328 -0.795 3.35 1 85.88 74 VAL B N 1
ATOM 2344 C CA . VAL B 1 74 ? 23.609 0.636 3.342 1 85.88 74 VAL B CA 1
ATOM 2345 C C . VAL B 1 74 ? 22.438 1.396 3.979 1 85.88 74 VAL B C 1
ATOM 2347 O O . VAL B 1 74 ? 22.656 2.316 4.77 1 85.88 74 VAL B O 1
ATOM 2350 N N . GLN B 1 75 ? 21.266 0.989 3.66 1 89.75 75 GLN B N 1
ATOM 2351 C CA . GLN B 1 75 ? 20.094 1.622 4.246 1 89.75 75 GLN B CA 1
ATOM 2352 C C . GLN B 1 75 ? 20.062 1.43 5.758 1 89.75 75 GLN B C 1
ATOM 2354 O O . GLN B 1 75 ? 19.828 2.383 6.508 1 89.75 75 GLN B O 1
ATOM 2359 N N . THR B 1 76 ? 20.359 0.243 6.145 1 90.31 76 THR B N 1
ATOM 2360 C CA . THR B 1 76 ? 20.312 -0.092 7.562 1 90.31 76 THR B CA 1
ATOM 2361 C C . THR B 1 76 ? 21.375 0.678 8.336 1 90.31 76 THR B C 1
ATOM 2363 O O . THR B 1 76 ? 21.109 1.222 9.406 1 90.31 76 THR B O 1
ATOM 2366 N N . VAL B 1 77 ? 22.516 0.738 7.781 1 91.25 77 VAL B N 1
ATOM 2367 C CA . VAL B 1 77 ? 23.609 1.45 8.43 1 91.25 77 VAL B CA 1
ATOM 2368 C C . VAL B 1 77 ? 23.266 2.93 8.562 1 91.25 77 VAL B C 1
ATOM 2370 O O . VAL B 1 77 ? 23.469 3.535 9.617 1 91.25 77 VAL B O 1
ATOM 2373 N N . TYR B 1 78 ? 22.719 3.445 7.555 1 94.19 78 TYR B N 1
ATOM 2374 C CA . TYR B 1 78 ? 22.375 4.859 7.598 1 94.19 78 TYR B CA 1
ATOM 2375 C C . TYR B 1 78 ? 21.297 5.121 8.648 1 94.19 78 TYR B C 1
ATOM 2377 O O . TYR B 1 78 ? 21.422 6.043 9.461 1 94.19 78 TYR B O 1
ATOM 2385 N N . ILE B 1 79 ? 20.266 4.352 8.68 1 94.88 79 ILE B N 1
ATOM 2386 C CA . ILE B 1 79 ? 19.156 4.547 9.602 1 94.88 79 ILE B CA 1
ATOM 2387 C C . ILE B 1 79 ? 19.641 4.371 11.039 1 94.88 79 ILE B C 1
ATOM 2389 O O . ILE B 1 79 ? 19.297 5.172 11.914 1 94.88 79 ILE B O 1
ATOM 2393 N N . LEU B 1 80 ? 20.516 3.414 11.234 1 94.25 80 LEU B N 1
ATOM 2394 C CA . LEU B 1 80 ? 21.031 3.205 12.578 1 94.25 80 LEU B CA 1
ATOM 2395 C C . LEU B 1 80 ? 21.984 4.336 12.977 1 94.25 80 LEU B C 1
ATOM 2397 O O . LEU B 1 80 ? 22.016 4.75 14.141 1 94.25 80 LEU B O 1
ATOM 2401 N N . TRP B 1 81 ? 22.734 4.793 11.984 1 94.25 81 TRP B N 1
ATOM 2402 C CA . TRP B 1 81 ? 23.641 5.914 12.219 1 94.25 81 TRP B CA 1
ATOM 2403 C C . TRP B 1 81 ? 22.875 7.152 12.664 1 94.25 81 TRP B C 1
ATOM 2405 O O . TRP B 1 81 ? 23.281 7.836 13.609 1 94.25 81 TRP B O 1
ATOM 2415 N N . THR B 1 82 ? 21.781 7.457 12.008 1 95.38 82 THR B N 1
ATOM 2416 C CA . THR B 1 82 ? 21 8.641 12.344 1 95.38 82 THR B CA 1
ATOM 2417 C C . THR B 1 82 ? 20.422 8.523 13.75 1 95.38 82 THR B C 1
ATOM 2419 O O . THR B 1 82 ? 20.281 9.523 14.453 1 95.38 82 THR B O 1
ATOM 2422 N N . TRP B 1 83 ? 20.109 7.324 14.148 1 95.44 83 TRP B N 1
ATOM 2423 C CA . TRP B 1 83 ? 19.547 7.125 15.484 1 95.44 83 TRP B CA 1
ATOM 2424 C C . TRP B 1 83 ? 20.656 7.156 16.547 1 95.44 83 TRP B C 1
ATOM 2426 O O . TRP B 1 83 ? 20.609 7.98 17.453 1 95.44 83 TRP B O 1
ATOM 2436 N N . LEU B 1 84 ? 21.641 6.379 16.375 1 95.56 84 LEU B N 1
ATOM 2437 C CA . LEU B 1 84 ? 22.625 6.129 17.422 1 95.56 84 LEU B CA 1
ATOM 2438 C C . LEU B 1 84 ? 23.625 7.281 17.516 1 95.56 84 LEU B C 1
ATOM 2440 O O . LEU B 1 84 ? 24.094 7.609 18.609 1 95.56 84 LEU B O 1
ATOM 2444 N N . ILE B 1 85 ? 23.891 7.906 16.453 1 94.19 85 ILE B N 1
ATOM 2445 C CA . ILE B 1 85 ? 24.922 8.938 16.438 1 94.19 85 ILE B CA 1
ATOM 2446 C C . ILE B 1 85 ? 24.266 10.32 16.422 1 94.19 85 ILE B C 1
ATOM 2448 O O . ILE B 1 85 ? 24.672 11.211 17.188 1 94.19 85 ILE B O 1
ATOM 2452 N N . GLU B 1 86 ? 23.281 10.484 15.648 1 95.94 86 GLU B N 1
ATOM 2453 C CA . GLU B 1 86 ? 22.703 11.812 15.508 1 95.94 86 GLU B CA 1
ATOM 2454 C C . GLU B 1 86 ? 21.438 11.953 16.344 1 95.94 86 GLU B C 1
ATOM 2456 O O . GLU B 1 86 ? 20.828 13.023 16.391 1 95.94 86 GLU B O 1
ATOM 2461 N N . CYS B 1 87 ? 20.891 10.891 16.969 1 94.31 87 CYS B N 1
ATOM 2462 C CA . CYS B 1 87 ? 19.812 10.875 17.953 1 94.31 87 CYS B CA 1
ATOM 2463 C C . CYS B 1 87 ? 18.484 11.25 17.297 1 94.31 87 CYS B C 1
ATOM 2465 O O . CYS B 1 87 ? 17.641 11.891 17.938 1 94.31 87 CYS B O 1
ATOM 2467 N N . ARG B 1 88 ? 18.375 10.969 16.094 1 95.62 88 ARG B N 1
ATOM 2468 C CA . ARG B 1 88 ? 17.094 11.133 15.398 1 95.62 88 ARG B CA 1
ATOM 2469 C C . ARG B 1 88 ? 16.391 9.797 15.227 1 95.62 88 ARG B C 1
ATOM 2471 O O . ARG B 1 88 ? 16.859 8.922 14.5 1 95.62 88 ARG B O 1
ATOM 2478 N N . ARG B 1 89 ? 15.242 9.648 15.727 1 95.75 89 ARG B N 1
ATOM 2479 C CA . ARG B 1 89 ? 14.633 8.328 15.883 1 95.75 89 ARG B CA 1
ATOM 2480 C C . ARG B 1 89 ? 13.57 8.086 14.812 1 95.75 89 ARG B C 1
ATOM 2482 O O . ARG B 1 89 ? 13.109 6.961 14.641 1 95.75 89 ARG B O 1
ATOM 2489 N N . ARG B 1 90 ? 13.195 9.062 14.086 1 97.06 90 ARG B N 1
ATOM 2490 C CA . ARG B 1 90 ? 12.047 8.953 13.195 1 97.06 90 ARG B CA 1
ATOM 2491 C C . ARG B 1 90 ? 12.258 7.859 12.148 1 97.06 90 ARG B C 1
ATOM 2493 O O . ARG B 1 90 ? 11.383 7.027 11.922 1 97.06 90 ARG B O 1
ATOM 2500 N N . ALA B 1 91 ? 13.43 7.914 11.531 1 97.81 91 ALA B N 1
ATOM 2501 C CA . ALA B 1 91 ? 13.719 6.926 10.492 1 97.81 91 ALA B CA 1
ATOM 2502 C C . ALA B 1 91 ? 13.711 5.512 11.07 1 97.81 91 ALA B C 1
ATOM 2504 O O . ALA B 1 91 ? 13.258 4.57 10.414 1 97.81 91 ALA B O 1
ATOM 2505 N N . THR B 1 92 ? 14.195 5.328 12.258 1 97 92 THR B N 1
ATOM 2506 C CA . THR B 1 92 ? 14.219 4.027 12.922 1 97 92 THR B CA 1
ATOM 2507 C C . THR B 1 92 ? 12.805 3.57 13.258 1 97 92 THR B C 1
ATOM 2509 O O . THR B 1 92 ? 12.445 2.414 13.016 1 97 92 THR B O 1
ATOM 2512 N N . ILE B 1 93 ? 12.008 4.438 13.75 1 97.31 93 ILE B N 1
ATOM 2513 C CA . ILE B 1 93 ? 10.617 4.121 14.062 1 97.31 93 ILE B CA 1
ATOM 2514 C C . ILE B 1 93 ? 9.875 3.756 12.773 1 97.31 93 ILE B C 1
ATOM 2516 O O . ILE B 1 93 ? 9.125 2.779 12.742 1 97.31 93 ILE B O 1
ATOM 2520 N N . SER B 1 94 ? 10.094 4.543 11.766 1 98.19 94 SER B N 1
ATOM 2521 C CA . SER B 1 94 ? 9.484 4.285 10.461 1 98.19 94 SER B CA 1
ATOM 2522 C C . SER B 1 94 ? 9.852 2.895 9.945 1 98.19 94 SER B C 1
ATOM 2524 O O . SER B 1 94 ? 8.977 2.137 9.523 1 98.19 94 SER B O 1
ATOM 2526 N N . ALA B 1 95 ? 11.117 2.586 10 1 96.81 95 ALA B N 1
ATOM 2527 C CA . ALA B 1 95 ? 11.602 1.292 9.523 1 96.81 95 ALA B CA 1
ATOM 2528 C C . ALA B 1 95 ? 11.008 0.149 10.344 1 96.81 95 ALA B C 1
ATOM 2530 O O . ALA B 1 95 ? 10.625 -0.887 9.789 1 96.81 95 ALA B O 1
ATOM 2531 N N . LEU B 1 96 ? 10.898 0.323 11.648 1 96.31 96 LEU B N 1
ATOM 2532 C CA . LEU B 1 96 ? 10.336 -0.706 12.523 1 96.31 96 LEU B CA 1
ATOM 2533 C C . LEU B 1 96 ? 8.875 -0.971 12.18 1 96.31 96 LEU B C 1
ATOM 2535 O O . LEU B 1 96 ? 8.461 -2.125 12.055 1 96.31 96 LEU B O 1
ATOM 2539 N N . PHE B 1 97 ? 8.109 0.088 12.016 1 96.75 97 PHE B N 1
ATOM 2540 C CA . PHE B 1 97 ? 6.703 -0.064 11.648 1 96.75 97 PHE B CA 1
ATOM 2541 C C . PHE B 1 97 ? 6.578 -0.707 10.266 1 96.75 97 PHE B C 1
ATOM 2543 O O . PHE B 1 97 ? 5.746 -1.595 10.07 1 96.75 97 PHE B O 1
ATOM 2550 N N . MET B 1 98 ? 7.41 -0.294 9.406 1 96.62 98 MET B N 1
ATOM 2551 C CA . MET B 1 98 ? 7.371 -0.775 8.023 1 96.62 98 MET B CA 1
ATOM 2552 C C . MET B 1 98 ? 7.688 -2.266 7.961 1 96.62 98 MET B C 1
ATOM 2554 O O . MET B 1 98 ? 6.93 -3.039 7.371 1 96.62 98 MET B O 1
ATOM 2558 N N . PHE B 1 99 ? 8.703 -2.732 8.633 1 93.94 99 PHE B N 1
ATOM 2559 C CA . PHE B 1 99 ? 9.102 -4.133 8.562 1 93.94 99 PHE B CA 1
ATOM 2560 C C . PHE B 1 99 ? 8.141 -5.016 9.336 1 93.94 99 PHE B C 1
ATOM 2562 O O . PHE B 1 99 ? 7.895 -6.164 8.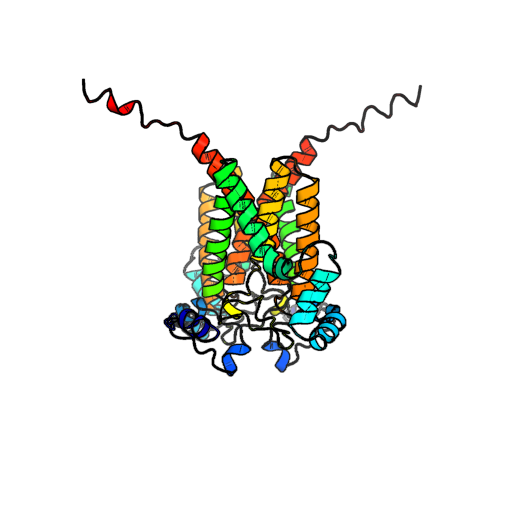953 1 93.94 99 PHE B O 1
ATOM 2569 N N . THR B 1 100 ? 7.574 -4.457 10.438 1 94.19 100 THR B N 1
ATOM 2570 C CA . THR B 1 100 ? 6.551 -5.203 11.156 1 94.19 100 THR B CA 1
ATOM 2571 C C . THR B 1 100 ? 5.324 -5.43 10.281 1 94.19 100 THR B C 1
ATOM 2573 O O . THR B 1 100 ? 4.816 -6.551 10.188 1 94.19 100 THR B O 1
ATOM 2576 N N . CYS B 1 101 ? 4.941 -4.383 9.609 1 95 101 CYS B N 1
ATOM 2577 C CA . CYS B 1 101 ? 3.799 -4.504 8.711 1 95 101 CYS B CA 1
ATOM 2578 C C . CYS B 1 101 ? 4.102 -5.465 7.57 1 95 101 CYS B C 1
ATOM 2580 O O . CYS B 1 101 ? 3.264 -6.297 7.215 1 95 101 CYS B O 1
ATOM 2582 N N . ARG B 1 102 ? 5.223 -5.332 7.012 1 95 102 ARG B N 1
ATOM 2583 C CA . ARG B 1 102 ? 5.633 -6.23 5.938 1 95 102 ARG B CA 1
ATOM 2584 C C . ARG B 1 102 ? 5.609 -7.684 6.402 1 95 102 ARG B C 1
ATOM 2586 O O . ARG B 1 102 ? 5.168 -8.57 5.668 1 95 102 ARG B O 1
ATOM 2593 N N . GLY B 1 103 ? 6.168 -7.91 7.633 1 90.38 103 GLY B N 1
ATOM 2594 C CA . GLY B 1 103 ? 6.148 -9.258 8.172 1 90.38 103 GLY B CA 1
ATOM 2595 C C . GLY B 1 103 ? 4.746 -9.812 8.344 1 90.38 103 GLY B C 1
ATOM 2596 O O . GLY B 1 103 ? 4.48 -10.961 7.98 1 90.38 103 GLY B O 1
ATOM 2597 N N . ILE B 1 104 ? 3.834 -9.047 8.781 1 92.12 104 ILE B N 1
ATOM 2598 C CA . ILE B 1 104 ? 2.451 -9.461 8.992 1 92.12 104 ILE B CA 1
ATOM 2599 C C . ILE B 1 104 ? 1.79 -9.75 7.645 1 92.12 104 ILE B C 1
ATOM 2601 O O . ILE B 1 104 ? 1.132 -10.781 7.48 1 92.12 104 ILE B O 1
ATOM 2605 N N . LEU B 1 105 ? 2.018 -8.883 6.699 1 93.88 105 LEU B N 1
ATOM 2606 C CA . LEU B 1 105 ? 1.402 -9.07 5.391 1 93.88 105 LEU B CA 1
ATOM 2607 C C . LEU B 1 105 ? 2.018 -10.258 4.66 1 93.88 105 LEU B C 1
ATOM 2609 O O . LEU B 1 105 ? 1.312 -11.008 3.979 1 93.88 105 LEU B O 1
ATOM 2613 N N . GLY B 1 106 ? 3.336 -10.398 4.801 1 88.12 106 GLY B N 1
ATOM 2614 C CA . GLY B 1 106 ? 4.004 -11.539 4.195 1 88.12 106 GLY B CA 1
ATOM 2615 C C . GLY B 1 106 ? 3.523 -12.875 4.746 1 88.12 106 GLY B C 1
ATOM 2616 O O . GLY B 1 106 ? 3.451 -13.859 4.016 1 88.12 106 GLY B O 1
ATOM 2617 N N . TYR B 1 107 ? 3.199 -12.82 6.004 1 85.56 107 TYR B N 1
ATOM 2618 C CA . TYR B 1 107 ? 2.678 -14.031 6.625 1 85.56 107 TYR B CA 1
ATOM 2619 C C . TYR B 1 107 ? 1.232 -14.281 6.207 1 85.56 107 TYR B C 1
ATOM 2621 O O . TYR B 1 107 ? 0.81 -15.43 6.059 1 85.56 107 TYR B O 1
ATOM 2629 N N . SER B 1 108 ? 0.513 -13.305 5.945 1 90.56 108 SER B N 1
ATOM 2630 C CA . SER B 1 108 ? -0.902 -13.43 5.613 1 90.56 108 SER B CA 1
ATOM 2631 C C . SER B 1 108 ? -1.094 -13.859 4.164 1 90.56 108 SER B C 1
ATOM 2633 O O . SER B 1 108 ? -1.897 -14.75 3.873 1 90.56 108 SER B O 1
ATOM 2635 N N . THR B 1 109 ? -0.355 -13.156 3.287 1 91.19 109 THR B N 1
ATOM 2636 C CA . THR B 1 109 ? -0.504 -13.445 1.865 1 91.19 109 THR B CA 1
ATOM 2637 C C . THR B 1 109 ? 0.858 -13.648 1.208 1 91.19 109 THR B C 1
ATOM 2639 O O . THR B 1 109 ? 1.729 -12.781 1.294 1 91.19 109 THR B O 1
ATOM 2642 N N . GLN B 1 110 ? 1.015 -14.758 0.575 1 87.69 110 GLN B N 1
ATOM 2643 C CA . GLN B 1 110 ? 2.246 -15.055 -0.151 1 87.69 110 GLN B CA 1
ATOM 2644 C C . GLN B 1 110 ? 1.992 -15.141 -1.652 1 87.69 110 GLN B C 1
ATOM 2646 O O . GLN B 1 110 ? 1.147 -15.922 -2.1 1 87.69 110 GLN B O 1
ATOM 2651 N N . LEU B 1 111 ? 2.701 -14.328 -2.359 1 88.38 111 LEU B N 1
ATOM 2652 C CA . LEU B 1 111 ? 2.656 -14.391 -3.816 1 88.38 111 LEU B CA 1
ATOM 2653 C C . LEU B 1 111 ? 3.623 -15.438 -4.348 1 88.38 111 LEU B C 1
ATOM 2655 O O . LEU B 1 111 ? 4.691 -15.656 -3.771 1 88.38 111 LEU B O 1
ATOM 2659 N N . PRO B 1 112 ? 3.16 -16 -5.449 1 84.44 112 PRO B N 1
ATOM 2660 C CA . PRO B 1 112 ? 4.086 -16.969 -6.035 1 84.44 112 PRO B CA 1
ATOM 2661 C C . PRO B 1 112 ? 5.332 -16.312 -6.629 1 84.44 112 PRO B C 1
ATOM 2663 O O . PRO B 1 112 ? 5.293 -15.148 -7.012 1 84.44 112 PRO B O 1
ATOM 2666 N N . LEU B 1 113 ? 6.379 -17.156 -6.668 1 80.5 113 LEU B N 1
ATOM 2667 C CA . LEU B 1 113 ? 7.57 -16.672 -7.359 1 80.5 113 LEU B CA 1
ATOM 2668 C C . LEU B 1 113 ? 7.312 -16.547 -8.859 1 80.5 113 LEU B C 1
ATOM 2670 O O . LEU B 1 113 ? 6.723 -17.453 -9.469 1 80.5 113 LEU B O 1
ATOM 2674 N N . PRO B 1 114 ? 7.758 -15.477 -9.344 1 82.25 114 PRO B N 1
ATOM 2675 C CA . PRO B 1 114 ? 7.578 -15.367 -10.789 1 82.25 114 PRO B CA 1
ATOM 2676 C C . PRO B 1 114 ? 8.305 -16.469 -11.562 1 82.25 114 PRO B C 1
ATOM 2678 O O . PRO B 1 114 ? 9.367 -16.938 -11.141 1 82.25 114 PRO B O 1
ATOM 2681 N N . GLN B 1 115 ? 7.766 -17.062 -12.609 1 73.75 115 GLN B N 1
ATOM 2682 C CA . GLN B 1 115 ? 8.25 -18.203 -13.383 1 73.75 115 GLN B CA 1
ATOM 2683 C C . GLN B 1 115 ? 9.664 -17.953 -13.891 1 73.75 115 GLN B C 1
ATOM 2685 O O . GLN B 1 115 ? 10.492 -18.875 -13.922 1 73.75 115 GLN B O 1
ATOM 2690 N N . GLU B 1 116 ? 10.031 -16.734 -14.297 1 78.69 116 GLU B N 1
ATOM 2691 C CA . GLU B 1 116 ? 11.328 -16.438 -14.898 1 78.69 116 GLU B CA 1
ATOM 2692 C C . GLU B 1 116 ? 12.273 -15.797 -13.883 1 78.69 116 GLU B C 1
ATOM 2694 O O . GLU B 1 116 ? 13.133 -14.992 -14.242 1 78.69 116 GLU B O 1
ATOM 2699 N N . PHE B 1 117 ? 12 -16.25 -12.656 1 81.38 117 PHE B N 1
ATOM 2700 C CA . PHE B 1 117 ? 12.836 -15.688 -11.602 1 81.38 117 PHE B CA 1
ATOM 2701 C C . PHE B 1 117 ? 14.281 -16.141 -11.75 1 81.38 117 PHE B C 1
ATOM 2703 O O . PHE B 1 117 ? 14.547 -17.344 -11.914 1 81.38 117 PHE B O 1
ATOM 2710 N N . VAL B 1 118 ? 15.117 -15.148 -11.758 1 72.12 118 VAL B N 1
ATOM 2711 C CA . VAL B 1 118 ? 16.547 -15.406 -11.836 1 72.12 118 VAL B CA 1
ATOM 2712 C C . VAL B 1 118 ? 17.172 -15.242 -10.453 1 72.12 118 VAL B C 1
ATOM 2714 O O . VAL B 1 118 ? 17.188 -14.148 -9.891 1 72.12 118 VAL B O 1
ATOM 2717 N N . GLY B 1 119 ? 16.812 -16.094 -9.352 1 60.22 119 GLY B N 1
ATOM 2718 C CA . GLY B 1 119 ? 17.219 -16.016 -7.961 1 60.22 119 GLY B CA 1
ATOM 2719 C C . GLY B 1 119 ? 18.703 -15.742 -7.793 1 60.22 119 GLY B C 1
ATOM 2720 O O . GLY B 1 119 ? 19.531 -16.312 -8.508 1 60.22 119 GLY B O 1
ATOM 2721 N N . SER B 1 120 ? 19.031 -14.531 -7.363 1 52.09 120 SER B N 1
ATOM 2722 C CA . SER B 1 120 ? 20.391 -14.461 -6.852 1 52.09 120 SER B CA 1
ATOM 2723 C C . SER B 1 120 ? 20.438 -14.789 -5.363 1 52.09 120 SER B C 1
ATOM 2725 O O . SER B 1 120 ? 19.469 -14.547 -4.637 1 52.09 120 SER B O 1
ATOM 2727 N N . GLY B 1 121 ? 20.938 -15.945 -4.945 1 48 121 GLY B N 1
ATOM 2728 C CA . GLY B 1 121 ? 21.125 -16.297 -3.547 1 48 121 GLY B CA 1
ATOM 2729 C C . GLY B 1 121 ? 21.25 -15.078 -2.646 1 48 121 GLY B C 1
ATOM 2730 O O . GLY B 1 121 ? 21.078 -15.18 -1.43 1 48 121 GLY B O 1
ATOM 2731 N N . VAL B 1 122 ? 21.672 -14.094 -3.236 1 46.44 122 VAL B N 1
ATOM 2732 C CA . VAL B 1 122 ? 22.031 -12.961 -2.393 1 46.44 122 VAL B CA 1
ATOM 2733 C C . VAL B 1 122 ? 20.766 -12.172 -2.016 1 46.44 122 VAL B C 1
ATOM 2735 O O . VAL B 1 122 ? 20.719 -11.539 -0.961 1 46.44 122 VAL B O 1
ATOM 2738 N N . ASP B 1 123 ? 19.844 -12.117 -2.926 1 47.94 123 ASP B N 1
ATOM 2739 C CA . ASP B 1 123 ? 18.719 -11.227 -2.711 1 47.94 123 ASP B CA 1
ATOM 2740 C C . ASP B 1 123 ? 17.719 -11.828 -1.723 1 47.94 123 ASP B C 1
ATOM 2742 O O . ASP B 1 123 ? 16.953 -11.102 -1.086 1 47.94 123 ASP B O 1
ATOM 2746 N N . PHE B 1 124 ? 17.75 -13.086 -1.711 1 51.25 124 PHE B N 1
ATOM 2747 C CA . PHE B 1 124 ? 16.719 -13.719 -0.889 1 51.25 124 PHE B CA 1
ATOM 2748 C C . PHE B 1 124 ? 17.359 -14.633 0.157 1 51.25 124 PHE B C 1
ATOM 2750 O O . PHE B 1 124 ? 17.641 -15.797 -0.117 1 51.25 124 PHE B O 1
ATOM 2757 N N . PRO B 1 125 ? 17.828 -13.828 1.169 1 43.75 125 PRO B N 1
ATOM 2758 C CA . PRO B 1 125 ? 18.547 -14.648 2.154 1 43.75 125 PRO B CA 1
ATOM 2759 C C . PRO B 1 125 ? 17.719 -15.828 2.654 1 43.75 125 PRO B C 1
ATOM 2761 O O . PRO B 1 125 ? 18.25 -16.75 3.268 1 43.75 125 PRO B O 1
ATOM 2764 N N . VAL B 1 126 ? 16.312 -15.602 2.668 1 49.53 126 VAL B N 1
ATOM 2765 C CA . VAL B 1 126 ? 15.609 -16.609 3.465 1 49.53 126 VAL B CA 1
ATOM 2766 C C . VAL B 1 126 ? 14.914 -17.609 2.543 1 49.53 126 VAL B C 1
ATOM 2768 O O . VAL B 1 126 ? 14.617 -17.297 1.387 1 49.53 126 VAL B O 1
ATOM 2771 N N . GLY B 1 127 ? 15.18 -18.781 2.725 1 49.03 127 GLY B N 1
ATOM 2772 C CA . GLY B 1 127 ? 14.648 -19.984 2.098 1 49.03 127 GLY B CA 1
ATOM 2773 C C . GLY B 1 127 ? 13.25 -19.797 1.541 1 49.03 127 GLY B C 1
ATOM 2774 O O . GLY B 1 127 ? 12.828 -20.531 0.646 1 49.03 127 GLY B O 1
ATOM 2775 N N . ASN B 1 128 ? 12.391 -18.953 2.256 1 53.72 128 ASN B N 1
ATOM 2776 C CA . ASN B 1 128 ? 11.055 -18.766 1.699 1 53.72 128 ASN B CA 1
ATOM 2777 C C . ASN B 1 128 ? 10.945 -17.438 0.946 1 53.72 128 ASN B C 1
ATOM 2779 O O . ASN B 1 128 ? 10.461 -16.453 1.492 1 53.72 128 ASN B O 1
ATOM 2783 N N . VAL B 1 129 ? 11.312 -17.469 -0.292 1 57.47 129 VAL B N 1
ATOM 2784 C CA . VAL B 1 129 ? 11.406 -16.312 -1.166 1 57.47 129 VAL B CA 1
ATOM 2785 C C . VAL B 1 129 ? 10.023 -15.664 -1.31 1 57.47 129 VAL B C 1
ATOM 2787 O O . VAL B 1 129 ? 9.914 -14.438 -1.364 1 57.47 129 VAL B O 1
ATOM 2790 N N . SER B 1 130 ? 9.016 -16.422 -1.087 1 59.28 130 SER B N 1
ATOM 2791 C CA . SER B 1 130 ? 7.68 -15.891 -1.32 1 59.28 130 SER B CA 1
ATOM 2792 C C . SER B 1 130 ? 7.238 -14.984 -0.18 1 59.28 130 SER B C 1
ATOM 2794 O O . SER B 1 130 ? 6.559 -13.977 -0.408 1 59.28 130 SER B O 1
ATOM 2796 N N . PHE B 1 131 ? 7.781 -15.289 1.031 1 59.72 131 PHE B N 1
ATOM 2797 C CA . PHE B 1 131 ? 7.457 -14.516 2.227 1 59.72 131 PHE B CA 1
ATOM 2798 C C . PHE B 1 131 ? 7.992 -13.094 2.115 1 59.72 131 PHE B C 1
ATOM 2800 O O . PHE B 1 131 ? 7.398 -12.156 2.652 1 59.72 131 PHE B O 1
ATOM 2807 N N . PHE B 1 132 ? 8.836 -13.008 1.144 1 66.44 132 PHE B N 1
ATOM 2808 C CA . PHE B 1 132 ? 9.539 -11.734 1.162 1 66.44 132 PHE B CA 1
ATOM 2809 C C . PHE B 1 132 ? 9.234 -10.93 -0.098 1 66.44 132 PHE B C 1
ATOM 2811 O O . PHE B 1 132 ? 9.812 -9.867 -0.315 1 66.44 132 PHE B O 1
ATOM 2818 N N . LEU B 1 133 ? 8.234 -11.438 -0.722 1 77.5 133 LEU B N 1
ATOM 2819 C CA . LEU B 1 133 ? 8.016 -10.711 -1.967 1 77.5 133 LEU B CA 1
ATOM 2820 C C . LEU B 1 133 ? 7.168 -9.461 -1.726 1 77.5 133 LEU B C 1
ATOM 2822 O O . LEU B 1 133 ? 7.516 -8.375 -2.188 1 77.5 133 LEU B O 1
ATOM 2826 N N . PHE B 1 134 ? 6.121 -9.711 -1.002 1 89.5 134 PHE B N 1
ATOM 2827 C CA . PHE B 1 134 ? 5.191 -8.594 -0.875 1 89.5 134 PHE B CA 1
ATOM 2828 C C . PHE B 1 134 ? 5.352 -7.91 0.478 1 89.5 134 PHE B C 1
ATOM 2830 O O . PHE B 1 134 ? 5.23 -8.555 1.522 1 89.5 134 PHE B O 1
ATOM 2837 N N . PHE B 1 135 ? 5.586 -6.695 0.39 1 93.88 135 PHE B N 1
ATOM 2838 C CA . PHE B 1 135 ? 6.074 -5.73 -0.589 1 93.88 135 PHE B CA 1
ATOM 2839 C C . PHE B 1 135 ? 7.574 -5.52 -0.439 1 93.88 135 PHE B C 1
ATOM 2841 O O . PHE B 1 135 ? 8.188 -6.02 0.507 1 93.88 135 PHE B O 1
ATOM 2848 N N . SER B 1 136 ? 8.148 -4.855 -1.275 1 92.25 136 SER B N 1
ATOM 2849 C CA . SER B 1 136 ? 9.602 -4.703 -1.299 1 92.25 136 SER B CA 1
ATOM 2850 C C . SER B 1 136 ? 10.086 -3.848 -0.133 1 92.25 136 SER B C 1
ATOM 2852 O O . SER B 1 136 ? 9.867 -2.635 -0.116 1 92.25 136 SER B O 1
ATOM 2854 N N . GLY B 1 137 ? 10.766 -4.504 0.777 1 91 137 GLY B N 1
ATOM 2855 C CA . GLY B 1 137 ? 11.367 -3.785 1.891 1 91 137 GLY B CA 1
ATOM 2856 C C . GLY B 1 137 ? 12.547 -2.922 1.479 1 91 137 GLY B C 1
ATOM 2857 O O . GLY B 1 137 ? 12.82 -1.901 2.113 1 91 137 GLY B O 1
ATOM 2858 N N . HIS B 1 138 ? 13.219 -3.357 0.377 1 86.75 138 HIS B N 1
ATOM 2859 C CA . HIS B 1 138 ? 14.328 -2.561 -0.143 1 86.75 138 HIS B CA 1
ATOM 2860 C C . HIS B 1 138 ? 13.844 -1.191 -0.614 1 86.75 138 HIS B C 1
ATOM 2862 O O . HIS B 1 138 ? 14.445 -0.168 -0.28 1 86.75 138 HIS B O 1
ATOM 2868 N N . VAL B 1 139 ? 12.836 -1.267 -1.294 1 93.38 139 VAL B N 1
ATOM 2869 C CA . VAL B 1 139 ? 12.305 -0.031 -1.853 1 93.38 139 VAL B CA 1
ATOM 2870 C C . VAL B 1 139 ? 11.781 0.861 -0.728 1 93.38 139 VAL B C 1
ATOM 2872 O O . VAL B 1 139 ? 12.102 2.049 -0.668 1 93.38 139 VAL B O 1
ATOM 2875 N N . ALA B 1 140 ? 11.062 0.283 0.161 1 96.62 140 ALA B N 1
ATOM 2876 C CA . ALA B 1 140 ? 10.484 1.049 1.267 1 96.62 140 ALA B CA 1
ATOM 2877 C C . ALA B 1 140 ? 11.586 1.642 2.148 1 96.62 140 ALA B C 1
ATOM 2879 O O . ALA B 1 140 ? 11.516 2.811 2.533 1 96.62 140 ALA B O 1
ATOM 2880 N N . GLY B 1 141 ? 12.57 0.822 2.445 1 95.19 141 GLY B N 1
ATOM 2881 C CA . GLY B 1 141 ? 13.68 1.295 3.25 1 95.19 141 GLY B CA 1
ATOM 2882 C C . GLY B 1 141 ? 14.43 2.455 2.615 1 95.19 141 GLY B C 1
ATOM 2883 O O . GLY B 1 141 ? 14.812 3.4 3.305 1 95.19 141 GLY B O 1
ATOM 2884 N N . SER B 1 142 ? 14.57 2.396 1.39 1 95.81 142 SER B N 1
ATOM 2885 C CA . SER B 1 142 ? 15.258 3.465 0.67 1 95.81 142 SER B CA 1
ATOM 2886 C C . SER B 1 142 ? 14.453 4.762 0.707 1 95.81 142 SER B C 1
ATOM 2888 O O . SER B 1 142 ? 15.023 5.844 0.849 1 95.81 142 SER B O 1
ATOM 2890 N N . VAL B 1 143 ? 13.203 4.648 0.611 1 97.69 143 VAL B N 1
ATOM 2891 C CA . VAL B 1 143 ? 12.336 5.824 0.665 1 97.69 143 VAL B CA 1
ATOM 2892 C C . VAL B 1 143 ? 12.445 6.48 2.041 1 97.69 143 VAL B C 1
ATOM 2894 O O . VAL B 1 143 ? 12.594 7.699 2.145 1 97.69 143 VAL B O 1
ATOM 2897 N N . ILE B 1 144 ? 12.406 5.668 3.045 1 97.94 144 ILE B N 1
ATOM 2898 C CA . ILE B 1 144 ? 12.484 6.164 4.414 1 97.94 144 ILE B CA 1
ATOM 2899 C C . ILE B 1 144 ? 13.82 6.879 4.621 1 97.94 144 ILE B C 1
ATOM 2901 O O . ILE B 1 144 ? 13.859 7.992 5.152 1 97.94 144 ILE B O 1
ATOM 2905 N N . ALA B 1 145 ? 14.891 6.219 4.148 1 97.44 145 ALA B N 1
ATOM 2906 C CA . ALA B 1 145 ? 16.219 6.82 4.285 1 97.44 145 ALA B CA 1
ATOM 2907 C C . ALA B 1 145 ? 16.312 8.133 3.514 1 97.44 145 ALA B C 1
ATOM 2909 O O . ALA B 1 145 ? 16.828 9.125 4.027 1 97.44 145 ALA B O 1
ATOM 2910 N N . SER B 1 146 ? 15.82 8.156 2.328 1 97.69 146 SER B N 1
ATOM 2911 C CA . SER B 1 146 ? 15.859 9.352 1.49 1 97.69 146 SER B CA 1
ATOM 2912 C C . SER B 1 146 ? 15.094 10.5 2.135 1 97.69 146 SER B C 1
ATOM 2914 O O . SER B 1 146 ? 15.555 11.648 2.117 1 97.69 146 SER B O 1
ATOM 2916 N N . PHE B 1 147 ? 13.961 10.219 2.715 1 97.75 147 PHE B N 1
ATOM 2917 C CA . PHE B 1 147 ? 13.172 11.234 3.389 1 97.75 147 PHE B CA 1
ATOM 2918 C C . PHE B 1 147 ? 13.93 11.812 4.578 1 97.75 147 PHE B C 1
ATOM 2920 O O . PHE B 1 147 ? 13.898 13.023 4.812 1 97.75 147 PHE B O 1
ATOM 2927 N N . GLU B 1 148 ? 14.539 10.93 5.312 1 97.44 148 GLU B N 1
ATOM 2928 C CA . GLU B 1 148 ? 15.352 11.391 6.434 1 97.44 148 GLU B CA 1
ATOM 2929 C C . GLU B 1 148 ? 16.469 12.32 5.969 1 97.44 148 GLU B C 1
ATOM 2931 O O . GLU B 1 148 ? 16.734 13.336 6.605 1 97.44 148 GLU B O 1
ATOM 2936 N N . MET B 1 149 ? 17.062 11.977 4.922 1 97.5 149 MET B N 1
ATOM 2937 C CA . MET B 1 149 ? 18.141 12.781 4.363 1 97.5 149 MET B CA 1
ATOM 2938 C C . MET B 1 149 ? 17.625 14.148 3.918 1 97.5 149 MET B C 1
ATOM 2940 O O . MET B 1 149 ? 18.281 15.164 4.133 1 97.5 149 MET B O 1
ATOM 2944 N N . ARG B 1 150 ? 16.5 14.188 3.34 1 97.19 150 ARG B N 1
ATOM 2945 C CA . ARG B 1 150 ? 15.922 15.445 2.877 1 97.19 150 ARG B CA 1
ATOM 2946 C C . ARG B 1 150 ? 15.562 16.344 4.051 1 97.19 150 ARG B C 1
ATOM 2948 O O . ARG B 1 150 ? 15.75 17.562 3.988 1 97.19 150 ARG B O 1
ATOM 2955 N N . ARG B 1 151 ? 15.047 15.766 5.039 1 95.38 151 ARG B N 1
ATOM 2956 C CA . ARG B 1 151 ? 14.703 16.547 6.227 1 95.38 151 ARG B CA 1
ATOM 2957 C C . ARG B 1 151 ? 15.945 17.203 6.816 1 95.38 151 ARG B C 1
ATOM 2959 O O . ARG B 1 151 ? 15.852 18.281 7.402 1 95.38 151 ARG B O 1
ATOM 2966 N N . MET B 1 152 ? 17.078 16.562 6.617 1 96.06 152 MET B N 1
ATOM 2967 C CA . MET B 1 152 ? 18.328 17.078 7.152 1 96.06 152 MET B CA 1
ATOM 2968 C C . MET B 1 152 ? 19.094 17.875 6.09 1 96.06 152 MET B C 1
ATOM 2970 O O . MET B 1 152 ? 20.281 18.141 6.246 1 96.06 152 MET B O 1
ATOM 2974 N N . ARG B 1 153 ? 18.484 18.078 4.969 1 96.12 153 ARG B N 1
ATOM 2975 C CA . ARG B 1 153 ? 19.016 18.891 3.881 1 96.12 153 ARG B CA 1
ATOM 2976 C C . ARG B 1 153 ? 20.25 18.25 3.252 1 96.12 153 ARG B C 1
ATOM 2978 O O . ARG B 1 153 ? 21.172 18.938 2.828 1 96.12 153 ARG B O 1
ATOM 2985 N N . ARG B 1 154 ? 20.344 17.016 3.379 1 96.5 154 ARG B N 1
ATOM 2986 C CA . ARG B 1 154 ? 21.359 16.25 2.652 1 96.5 154 ARG B CA 1
ATOM 2987 C C . ARG B 1 154 ? 20.844 15.836 1.276 1 96.5 154 ARG B C 1
ATOM 2989 O O . ARG B 1 154 ? 20.75 14.641 0.972 1 96.5 154 ARG B O 1
ATOM 2996 N N . TRP B 1 155 ? 20.719 16.75 0.383 1 97.06 155 TRP B N 1
ATOM 2997 C CA . TRP B 1 155 ? 20 16.594 -0.876 1 97.06 155 TRP B CA 1
ATOM 2998 C C . TRP B 1 155 ? 20.781 15.688 -1.834 1 97.06 155 TRP B C 1
ATOM 3000 O O . TRP B 1 155 ? 20.188 14.867 -2.533 1 97.06 155 TRP B O 1
ATOM 3010 N N . GLU B 1 156 ? 22.062 15.859 -1.857 1 95.81 156 GLU B N 1
ATOM 3011 C CA . GLU B 1 156 ? 22.859 15.039 -2.768 1 95.81 156 GLU B CA 1
ATOM 3012 C C . GLU B 1 156 ? 22.75 13.562 -2.414 1 95.81 156 GLU B C 1
ATOM 3014 O O . GLU B 1 156 ? 22.594 12.711 -3.297 1 95.81 156 GLU B O 1
ATOM 3019 N N . LEU B 1 157 ? 22.859 13.281 -1.198 1 94 157 LEU B N 1
ATOM 3020 C CA . LEU B 1 157 ? 22.75 11.906 -0.739 1 94 157 LEU B CA 1
ATOM 3021 C C . LEU B 1 157 ? 21.359 11.344 -1.01 1 94 157 LEU B C 1
ATOM 3023 O O . LEU B 1 157 ? 21.219 10.188 -1.406 1 94 157 LEU B O 1
ATOM 3027 N N . ALA B 1 158 ? 20.359 12.172 -0.784 1 97.19 158 ALA B N 1
ATOM 3028 C CA . ALA B 1 158 ? 18.984 11.758 -1.053 1 97.19 158 ALA B CA 1
ATOM 3029 C C . ALA B 1 158 ? 18.797 11.406 -2.525 1 97.19 158 ALA B C 1
ATOM 3031 O O . ALA B 1 158 ? 18.203 10.375 -2.85 1 97.19 158 ALA B O 1
ATOM 3032 N N . TRP B 1 159 ? 19.391 12.203 -3.322 1 96.12 159 TRP B N 1
ATOM 3033 C CA . TRP B 1 159 ? 19.281 11.961 -4.758 1 96.12 159 TRP B CA 1
ATOM 3034 C C . TRP B 1 159 ? 20.016 10.672 -5.145 1 96.12 159 TRP B C 1
ATOM 3036 O O . TRP B 1 159 ? 19.547 9.93 -6.016 1 96.12 159 TRP B O 1
ATOM 3046 N N . LEU B 1 160 ? 21.078 10.477 -4.535 1 91.69 160 LEU B N 1
ATOM 3047 C CA . LEU B 1 160 ? 21.812 9.234 -4.781 1 91.69 160 LEU B CA 1
ATOM 3048 C C . LEU B 1 160 ? 20.969 8.023 -4.363 1 91.69 160 LEU B C 1
ATOM 3050 O O . LEU B 1 160 ? 20.859 7.055 -5.117 1 91.69 160 LEU B O 1
ATOM 3054 N N . PHE B 1 161 ? 20.359 8.086 -3.246 1 93.81 161 PHE B N 1
ATOM 3055 C CA . PHE B 1 161 ? 19.531 6.992 -2.756 1 93.81 161 PHE B CA 1
ATOM 3056 C C . PHE B 1 161 ? 18.328 6.777 -3.66 1 93.81 161 PHE B C 1
ATOM 3058 O O . PHE B 1 161 ? 17.922 5.637 -3.916 1 93.81 161 PHE B O 1
ATOM 3065 N N . ASP B 1 162 ? 17.781 7.863 -4.125 1 95.31 162 ASP B N 1
ATOM 3066 C CA . ASP B 1 162 ? 16.672 7.754 -5.055 1 95.31 162 ASP B CA 1
ATOM 3067 C C . ASP B 1 162 ? 17.094 7.055 -6.344 1 95.31 162 ASP B C 1
ATOM 3069 O O . ASP B 1 162 ? 16.375 6.188 -6.852 1 95.31 162 ASP B O 1
ATOM 3073 N N . THR B 1 163 ? 18.219 7.449 -6.824 1 93.25 163 THR B N 1
ATOM 3074 C CA . THR B 1 163 ? 18.719 6.855 -8.055 1 93.25 163 THR B CA 1
ATOM 3075 C C . THR B 1 163 ? 19.016 5.367 -7.859 1 93.25 163 THR B C 1
ATOM 3077 O O . THR B 1 163 ? 18.625 4.539 -8.688 1 93.25 163 THR B O 1
ATOM 3080 N N . LEU B 1 164 ? 19.578 5.047 -6.758 1 89.81 164 LEU B N 1
ATOM 3081 C CA . LEU B 1 164 ? 19.875 3.652 -6.457 1 89.81 164 LEU B CA 1
ATOM 3082 C C . LEU B 1 164 ? 18.594 2.848 -6.27 1 89.81 164 LEU B C 1
ATOM 3084 O O . LEU B 1 164 ? 18.531 1.672 -6.641 1 89.81 164 LEU B O 1
ATOM 3088 N N . ASN B 1 165 ? 17.656 3.479 -5.711 1 93.62 165 ASN B N 1
ATOM 3089 C CA . ASN B 1 165 ? 16.375 2.811 -5.52 1 93.62 165 ASN B CA 1
ATOM 3090 C C . ASN B 1 165 ? 15.695 2.492 -6.852 1 93.62 165 ASN B C 1
ATOM 3092 O O . ASN B 1 165 ? 15.117 1.417 -7.02 1 93.62 165 ASN B O 1
ATOM 3096 N N . VAL B 1 166 ? 15.797 3.412 -7.793 1 93.12 166 VAL B N 1
ATOM 3097 C CA . VAL B 1 166 ? 15.25 3.178 -9.125 1 93.12 166 VAL B CA 1
ATOM 3098 C C . VAL B 1 166 ? 16 2.035 -9.805 1 93.12 166 VAL B C 1
ATOM 3100 O O . VAL B 1 166 ? 15.391 1.142 -10.391 1 93.12 166 VAL B O 1
ATOM 3103 N N . LEU B 1 167 ? 17.25 2.059 -9.656 1 87.31 167 LEU B N 1
ATOM 3104 C CA . LEU B 1 167 ? 18.062 0.998 -10.242 1 87.31 167 LEU B CA 1
ATOM 3105 C C . LEU B 1 167 ? 17.734 -0.348 -9.602 1 87.31 167 LEU B C 1
ATOM 3107 O O . LEU B 1 167 ? 17.672 -1.367 -10.297 1 87.31 167 LEU B O 1
ATOM 3111 N N . GLN B 1 168 ? 17.531 -0.32 -8.367 1 87.81 168 GLN B N 1
ATOM 3112 C CA . GLN B 1 168 ? 17.172 -1.537 -7.656 1 87.81 168 GLN B CA 1
ATOM 3113 C C . GLN B 1 168 ? 15.805 -2.053 -8.125 1 87.81 168 GLN B C 1
ATOM 3115 O O . GLN B 1 168 ? 15.609 -3.262 -8.258 1 87.81 168 GLN B O 1
ATOM 3120 N N . ALA B 1 169 ? 14.906 -1.157 -8.336 1 90.62 169 ALA B N 1
ATOM 3121 C CA . ALA B 1 169 ? 13.594 -1.556 -8.836 1 90.62 169 ALA B CA 1
ATOM 3122 C C . ALA B 1 169 ? 13.703 -2.209 -10.211 1 90.62 169 ALA B C 1
ATOM 3124 O O . ALA B 1 169 ? 13.062 -3.23 -10.477 1 90.62 169 ALA B O 1
ATOM 3125 N N . VAL B 1 170 ? 14.5 -1.627 -11.016 1 88.69 170 VAL B N 1
ATOM 3126 C CA . VAL B 1 170 ? 14.711 -2.17 -12.352 1 88.69 170 VAL B CA 1
ATOM 3127 C C . VAL B 1 170 ? 15.344 -3.557 -12.258 1 88.69 170 VAL B C 1
ATOM 3129 O O . VAL B 1 170 ? 14.922 -4.484 -12.953 1 88.69 170 VAL B O 1
ATOM 3132 N N . ARG B 1 171 ? 16.234 -3.695 -11.414 1 85.06 171 ARG B N 1
ATOM 3133 C CA . ARG B 1 171 ? 16.891 -4.984 -11.227 1 85.06 171 ARG B CA 1
ATOM 3134 C C . ARG B 1 171 ? 15.914 -6.035 -10.727 1 85.06 171 ARG B C 1
ATOM 3136 O O . ARG B 1 171 ? 15.898 -7.168 -11.211 1 85.06 171 ARG B O 1
ATOM 3143 N N . LEU B 1 172 ? 15.125 -5.656 -9.789 1 86.56 172 LEU B N 1
ATOM 3144 C CA . LEU B 1 172 ? 14.18 -6.598 -9.211 1 86.56 172 LEU B CA 1
ATOM 3145 C C . LEU B 1 172 ? 13.117 -6.996 -10.227 1 86.56 172 LEU B C 1
ATOM 3147 O O . LEU B 1 172 ? 12.641 -8.133 -10.219 1 86.56 172 LEU B O 1
ATOM 3151 N N . LEU B 1 173 ? 12.773 -6.055 -11.086 1 89.44 173 LEU B N 1
ATOM 3152 C CA . LEU B 1 173 ? 11.844 -6.391 -12.164 1 89.44 173 LEU B CA 1
ATOM 3153 C C . LEU B 1 173 ? 12.516 -7.285 -13.203 1 89.44 173 LEU B C 1
ATOM 3155 O O . LEU B 1 173 ? 11.914 -8.25 -13.68 1 89.44 173 LEU B O 1
ATOM 3159 N N . GLY B 1 174 ? 13.703 -6.992 -13.508 1 85.88 174 GLY B N 1
ATOM 3160 C CA . GLY B 1 174 ? 14.445 -7.77 -14.484 1 85.88 174 GLY B CA 1
ATOM 3161 C C . GLY B 1 174 ? 14.742 -9.18 -14.023 1 85.88 174 GLY B C 1
ATOM 3162 O O . GLY B 1 174 ? 14.695 -10.125 -14.82 1 85.88 174 GLY B O 1
ATOM 3163 N N . THR B 1 175 ? 15 -9.359 -12.719 1 83.31 175 THR B N 1
ATOM 3164 C CA . THR B 1 175 ? 15.32 -10.68 -12.195 1 83.31 175 THR B CA 1
ATOM 3165 C C . THR B 1 175 ? 14.047 -11.414 -11.781 1 83.31 175 THR B C 1
ATOM 3167 O O . THR B 1 175 ? 14.102 -12.578 -11.367 1 83.31 175 THR B O 1
ATOM 3170 N N . ARG B 1 176 ? 12.953 -10.688 -11.828 1 86.06 176 ARG B N 1
ATOM 3171 C CA . ARG B 1 176 ? 11.664 -11.219 -11.398 1 86.06 176 ARG B CA 1
ATOM 3172 C C . ARG B 1 176 ? 11.656 -11.508 -9.906 1 86.06 176 ARG B C 1
ATOM 3174 O O . ARG B 1 176 ? 11.078 -12.5 -9.461 1 86.06 176 ARG B O 1
ATOM 3181 N N . GLY B 1 177 ? 12.422 -10.656 -9.195 1 83.44 177 GLY B N 1
ATOM 3182 C CA . GLY B 1 177 ? 12.43 -10.773 -7.746 1 83.44 177 GLY B CA 1
ATOM 3183 C C . GLY B 1 177 ? 11.234 -10.117 -7.082 1 83.44 177 GLY B C 1
ATOM 3184 O O . GLY B 1 177 ? 10.953 -10.375 -5.91 1 83.44 177 GLY B O 1
ATOM 3185 N N . CYS B 1 178 ? 10.555 -9.273 -7.805 1 89.31 178 CYS B N 1
ATOM 3186 C CA . CYS B 1 178 ? 9.352 -8.602 -7.34 1 89.31 178 CYS B CA 1
ATOM 3187 C C . CYS B 1 178 ? 8.359 -8.406 -8.477 1 89.31 178 CYS B C 1
ATOM 3189 O O . CYS B 1 178 ? 8.758 -8.281 -9.641 1 89.31 178 CYS B O 1
ATOM 3191 N N . TYR B 1 179 ? 7.113 -8.461 -8.133 1 92.44 179 TYR B N 1
ATOM 3192 C CA . TYR B 1 179 ? 6.086 -7.934 -9.023 1 92.44 179 TYR B CA 1
ATOM 3193 C C . TYR B 1 179 ? 6.031 -6.414 -8.961 1 92.44 179 TYR B C 1
ATOM 3195 O O . TYR B 1 179 ? 6.531 -5.809 -8.008 1 92.44 179 TYR B O 1
ATOM 3203 N N . THR B 1 180 ? 5.402 -5.848 -9.93 1 94.12 180 THR B N 1
ATOM 3204 C CA . THR B 1 180 ? 5.266 -4.395 -9.984 1 94.12 180 THR B CA 1
ATOM 3205 C C . THR B 1 180 ? 4.562 -3.871 -8.734 1 94.12 180 THR B C 1
ATOM 3207 O O . THR B 1 180 ? 4.953 -2.844 -8.18 1 94.12 180 THR B O 1
ATOM 3210 N N . ILE B 1 181 ? 3.572 -4.562 -8.242 1 94.69 181 ILE B N 1
ATOM 3211 C CA . ILE B 1 181 ? 2.814 -4.086 -7.09 1 94.69 181 ILE B CA 1
ATOM 3212 C C . ILE B 1 181 ? 3.693 -4.121 -5.844 1 94.69 181 ILE B C 1
ATOM 3214 O O . ILE B 1 181 ? 3.525 -3.303 -4.934 1 94.69 181 ILE B O 1
ATOM 3218 N N . ASP B 1 182 ? 4.672 -5.039 -5.754 1 94.88 182 ASP B N 1
ATOM 3219 C CA . ASP B 1 182 ? 5.594 -5.078 -4.625 1 94.88 182 ASP B CA 1
ATOM 3220 C C . ASP B 1 182 ? 6.41 -3.787 -4.535 1 94.88 182 ASP B C 1
ATOM 3222 O O . ASP B 1 182 ? 6.617 -3.252 -3.445 1 94.88 182 ASP B O 1
ATOM 3226 N N . LEU B 1 183 ? 6.816 -3.361 -5.695 1 95.62 183 LEU B N 1
ATOM 3227 C CA . LEU B 1 183 ? 7.648 -2.166 -5.766 1 95.62 183 LEU B CA 1
ATOM 3228 C C . LEU B 1 183 ? 6.824 -0.913 -5.484 1 95.62 183 LEU B C 1
ATOM 3230 O O . LEU B 1 183 ? 7.234 -0.058 -4.695 1 95.62 183 LEU B O 1
ATOM 3234 N N . ALA B 1 184 ? 5.656 -0.833 -6.109 1 96.75 184 ALA B N 1
ATOM 3235 C CA . ALA B 1 184 ? 4.785 0.325 -5.926 1 96.75 184 ALA B CA 1
ATOM 3236 C C . ALA B 1 184 ? 4.34 0.456 -4.473 1 96.75 184 ALA B C 1
ATOM 3238 O O . ALA B 1 184 ? 4.371 1.55 -3.904 1 96.75 184 ALA B O 1
ATOM 3239 N N . VAL B 1 185 ? 3.922 -0.627 -3.871 1 97.44 185 VAL B N 1
ATOM 3240 C CA . VAL B 1 185 ? 3.496 -0.604 -2.477 1 97.44 185 VAL B CA 1
ATOM 3241 C C . VAL B 1 185 ? 4.691 -0.306 -1.574 1 97.44 185 VAL B C 1
ATOM 3243 O O . VAL B 1 185 ? 4.551 0.354 -0.542 1 97.44 185 VAL B O 1
ATOM 3246 N N . GLY B 1 186 ? 5.875 -0.771 -1.973 1 97.38 186 GLY B N 1
ATOM 3247 C CA . GLY B 1 186 ? 7.074 -0.396 -1.241 1 97.38 186 GLY B CA 1
ATOM 3248 C C . GLY B 1 186 ? 7.262 1.105 -1.135 1 97.38 186 GLY B C 1
ATOM 3249 O O . GLY B 1 186 ? 7.551 1.625 -0.054 1 97.38 186 GLY B O 1
ATOM 3250 N N . VAL B 1 187 ? 7.098 1.782 -2.248 1 97.69 187 VAL B N 1
ATOM 3251 C CA . VAL B 1 187 ? 7.203 3.236 -2.254 1 97.69 187 VAL B CA 1
ATOM 3252 C C . VAL B 1 187 ? 6.141 3.838 -1.337 1 97.69 187 VAL B C 1
ATOM 3254 O O . VAL B 1 187 ? 6.453 4.668 -0.479 1 97.69 187 VAL B O 1
ATOM 3257 N N . GLY B 1 188 ? 4.914 3.359 -1.521 1 97.62 188 GLY B N 1
ATOM 3258 C CA . GLY B 1 188 ? 3.824 3.854 -0.696 1 97.62 188 GLY B CA 1
ATOM 3259 C C . GLY B 1 188 ? 4.035 3.604 0.785 1 97.62 188 GLY B C 1
ATOM 3260 O O . GLY B 1 188 ? 3.742 4.465 1.614 1 97.62 188 GLY B O 1
ATOM 3261 N N . ALA B 1 189 ? 4.484 2.43 1.105 1 98 189 ALA B N 1
ATOM 3262 C CA . ALA B 1 189 ? 4.75 2.084 2.5 1 98 189 ALA B CA 1
ATOM 3263 C C . ALA B 1 189 ? 5.828 2.982 3.094 1 98 189 ALA B C 1
ATOM 3265 O O . ALA B 1 189 ? 5.711 3.436 4.234 1 98 189 ALA B O 1
ATOM 3266 N N . GLY B 1 190 ? 6.887 3.25 2.312 1 98.12 190 GLY B N 1
ATOM 3267 C CA . GLY B 1 190 ? 7.918 4.16 2.795 1 98.12 190 GLY B CA 1
ATOM 3268 C C . GLY B 1 190 ? 7.379 5.531 3.152 1 98.12 190 GLY B C 1
ATOM 3269 O O . GLY B 1 190 ? 7.703 6.074 4.211 1 98.12 190 GLY B O 1
ATOM 3270 N N . ILE B 1 191 ? 6.551 6.062 2.314 1 97.88 191 ILE B N 1
ATOM 3271 C CA . ILE B 1 191 ? 5.973 7.387 2.529 1 97.88 191 ILE B CA 1
ATOM 3272 C C . ILE B 1 191 ? 5.027 7.348 3.73 1 97.88 191 ILE B C 1
ATOM 3274 O O . ILE B 1 191 ? 5.102 8.203 4.613 1 97.88 191 ILE B O 1
ATOM 3278 N N . LEU B 1 192 ? 4.223 6.324 3.729 1 97.62 192 LEU B N 1
ATOM 3279 C CA . LEU B 1 192 ? 3.193 6.211 4.758 1 97.62 192 LEU B CA 1
ATOM 3280 C C . LEU B 1 192 ? 3.822 6.078 6.141 1 97.62 192 LEU B C 1
ATOM 3282 O O . LEU B 1 192 ? 3.463 6.812 7.062 1 97.62 192 LEU B O 1
ATOM 3286 N N . PHE B 1 193 ? 4.73 5.246 6.273 1 97.94 193 PHE B N 1
ATOM 3287 C CA . PHE B 1 193 ? 5.254 4.961 7.602 1 97.94 193 PHE B CA 1
ATOM 3288 C C . PHE B 1 193 ? 6.184 6.074 8.07 1 97.94 193 PHE B C 1
ATOM 3290 O O . PHE B 1 193 ? 6.301 6.336 9.266 1 97.94 193 PHE B O 1
ATOM 3297 N N . ASP B 1 194 ? 6.84 6.742 7.105 1 97.62 194 ASP B N 1
ATOM 3298 C CA . ASP B 1 194 ? 7.566 7.941 7.504 1 97.62 194 ASP B CA 1
ATOM 3299 C C . ASP B 1 194 ? 6.617 8.992 8.078 1 97.62 194 ASP B C 1
ATOM 3301 O O . ASP B 1 194 ? 6.918 9.625 9.094 1 97.62 194 ASP B O 1
ATOM 3305 N N . SER B 1 195 ? 5.512 9.172 7.414 1 95.38 195 SER B N 1
ATOM 3306 C CA . SER B 1 195 ? 4.516 10.133 7.879 1 95.38 195 SER B CA 1
ATOM 3307 C C . SER B 1 195 ? 3.957 9.734 9.242 1 95.38 195 SER B C 1
ATOM 3309 O O . SER B 1 195 ? 3.818 10.578 10.133 1 95.38 195 SER B O 1
ATOM 3311 N N . LEU B 1 196 ? 3.656 8.508 9.43 1 95.12 196 LEU B N 1
ATOM 3312 C CA . LEU B 1 196 ? 3.1 8.023 10.688 1 95.12 196 LEU B CA 1
ATOM 3313 C C . LEU B 1 196 ? 4.117 8.156 11.812 1 95.12 196 LEU B C 1
ATOM 3315 O O . LEU B 1 196 ? 3.754 8.492 12.945 1 95.12 196 LEU B O 1
ATOM 3319 N N . ALA B 1 197 ? 5.316 7.832 11.492 1 96.94 197 ALA B N 1
ATOM 3320 C CA . ALA B 1 197 ? 6.375 8 12.484 1 96.94 197 ALA B CA 1
ATOM 3321 C C . ALA B 1 197 ? 6.504 9.461 12.898 1 96.94 197 ALA B C 1
ATOM 3323 O O . ALA B 1 197 ? 6.719 9.766 14.078 1 96.94 197 ALA B O 1
ATOM 3324 N N . GLY B 1 198 ? 6.402 10.383 11.93 1 94.75 198 GLY B N 1
ATOM 3325 C CA . GLY B 1 198 ? 6.406 11.805 12.242 1 94.75 198 GLY B CA 1
ATOM 3326 C C . GLY B 1 198 ? 5.277 12.219 13.164 1 94.75 198 GLY B C 1
ATOM 3327 O O . GLY B 1 198 ? 5.496 12.945 14.141 1 94.75 198 GLY B O 1
ATOM 3328 N N . LYS B 1 199 ? 4.148 11.758 12.859 1 91.31 199 LYS B N 1
ATOM 3329 C CA . LYS B 1 199 ? 2.996 12.047 13.711 1 91.31 199 LYS B CA 1
ATOM 3330 C C . LYS B 1 199 ? 3.191 11.477 15.117 1 91.31 199 LYS B C 1
ATOM 3332 O O . LYS B 1 199 ? 2.812 12.109 16.109 1 91.31 199 LYS B O 1
ATOM 3337 N N . TYR B 1 200 ? 3.713 10.297 15.156 1 93.44 200 TYR B N 1
ATOM 3338 C CA . TYR B 1 200 ? 4.004 9.656 16.438 1 93.44 200 TYR B CA 1
ATOM 3339 C C . TYR B 1 200 ? 4.969 10.5 17.25 1 93.44 200 TYR B C 1
ATOM 3341 O O . TYR B 1 200 ? 4.738 10.734 18.453 1 93.44 200 TYR B O 1
ATOM 3349 N N . GLU B 1 201 ? 5.961 10.961 16.656 1 93.25 201 GLU B N 1
ATOM 3350 C CA . GLU B 1 201 ? 6.93 11.797 17.344 1 93.25 201 GLU B CA 1
ATOM 3351 C C . GLU B 1 201 ? 6.297 13.102 17.828 1 93.25 201 GLU B C 1
ATOM 3353 O O . GLU B 1 201 ? 6.566 13.555 18.938 1 93.25 201 GLU B O 1
ATOM 3358 N N . ASP B 1 202 ? 5.492 13.664 17.016 1 91.19 202 ASP B N 1
ATOM 3359 C CA . ASP B 1 202 ? 4.824 14.914 17.375 1 91.19 202 ASP B CA 1
ATOM 3360 C C . ASP B 1 202 ? 3.896 14.719 18.562 1 91.19 202 ASP B C 1
ATOM 3362 O O . ASP B 1 202 ? 3.783 15.594 19.422 1 91.19 202 ASP B O 1
ATOM 3366 N N . SER B 1 203 ? 3.277 13.641 18.625 1 89.94 203 SER B N 1
ATOM 3367 C CA . SER B 1 203 ? 2.361 13.344 19.719 1 89.94 203 SER B CA 1
ATOM 3368 C C . SER B 1 203 ? 3.113 13.164 21.031 1 89.94 203 SER B C 1
ATOM 3370 O O . SER B 1 203 ? 2.586 13.469 22.094 1 89.94 203 SER B O 1
ATOM 3372 N N . LYS B 1 204 ? 4.23 12.695 21 1 88.19 204 LYS B N 1
ATOM 3373 C CA . LYS B 1 204 ? 5.043 12.492 22.203 1 88.19 204 LYS B CA 1
ATOM 3374 C C . LYS B 1 204 ? 5.648 13.812 22.688 1 88.19 204 LYS B C 1
ATOM 3376 O O . LYS B 1 204 ? 5.918 13.977 23.875 1 88.19 204 LYS B O 1
ATOM 3381 N N . ARG B 1 205 ? 5.797 14.672 21.812 1 84.88 205 ARG B N 1
ATOM 3382 C CA . ARG B 1 205 ? 6.297 15.992 22.188 1 84.88 205 ARG B CA 1
ATOM 3383 C C . ARG B 1 205 ? 5.199 16.812 22.859 1 84.88 205 ARG B C 1
ATOM 3385 O O . ARG B 1 205 ? 5.477 17.594 23.766 1 84.88 205 ARG B O 1
ATOM 3392 N N . LYS B 1 206 ? 4 16.719 22.516 1 77.5 206 LYS B N 1
ATOM 3393 C CA . LYS B 1 206 ? 2.883 17.469 23.078 1 77.5 206 LYS B CA 1
ATOM 3394 C C . LYS B 1 206 ? 2.451 16.891 24.422 1 77.5 206 LYS B C 1
ATOM 3396 O O . LYS B 1 206 ? 1.844 17.594 25.25 1 77.5 206 LYS B O 1
ATOM 3401 N N . CYS B 1 207 ? 2.572 15.695 24.672 1 61.81 207 CYS B N 1
ATOM 3402 C CA . CYS B 1 207 ? 2.201 15.156 25.969 1 61.81 207 CYS B CA 1
ATOM 3403 C C . CYS B 1 207 ? 3.166 15.625 27.047 1 61.81 207 CYS B C 1
ATOM 3405 O O . CYS B 1 207 ? 4.34 15.25 27.047 1 61.81 207 CYS B O 1
ATOM 3407 N N . PRO B 1 208 ? 2.898 16.766 27.609 1 53.94 208 PRO B N 1
ATOM 3408 C CA . PRO B 1 208 ? 3.695 17.25 28.734 1 53.94 208 PRO B CA 1
ATOM 3409 C C . PRO B 1 208 ? 3.98 16.156 29.766 1 53.94 208 PRO B C 1
ATOM 3411 O O . PRO B 1 208 ? 3.207 15.203 29.891 1 53.94 208 PRO B O 1
ATOM 3414 N N . LEU B 1 209 ? 5.234 15.914 30.156 1 45.72 209 LEU B N 1
ATOM 3415 C CA . LEU B 1 209 ? 5.555 15.172 31.375 1 45.72 209 LEU B CA 1
ATOM 3416 C C . LEU B 1 209 ? 4.59 15.539 32.5 1 45.72 209 LEU B C 1
ATOM 3418 O O . LEU B 1 209 ? 4.734 16.578 33.125 1 45.72 209 LEU B O 1
ATOM 3422 N N . VAL B 1 210 ? 3.361 15.492 32.375 1 44.56 210 VAL B N 1
ATOM 3423 C CA . VAL B 1 210 ? 2.607 15.594 33.625 1 44.56 210 VAL B CA 1
ATOM 3424 C C . VAL B 1 210 ? 3.135 14.578 34.625 1 44.56 210 VAL B C 1
ATOM 3426 O O . VAL B 1 210 ? 2.551 14.398 35.688 1 44.56 210 VAL B O 1
ATOM 3429 N N . SER B 1 211 ? 4.055 13.758 34.344 1 43.38 211 SER B N 1
ATOM 3430 C CA . SER B 1 211 ? 4.469 12.867 35.438 1 43.38 211 SER B CA 1
ATOM 3431 C C . SER B 1 211 ? 5.016 13.656 36.625 1 43.38 211 SER B C 1
ATOM 3433 O O . SER B 1 211 ? 5.168 13.117 37.719 1 43.38 211 SER B O 1
ATOM 3435 N N . GLY B 1 212 ? 5.746 14.758 36.406 1 39.03 212 GLY B N 1
ATOM 3436 C CA . GLY B 1 212 ? 6.52 15.188 37.562 1 39.03 212 GLY B CA 1
ATOM 3437 C C . GLY B 1 212 ? 5.656 15.75 38.688 1 39.03 212 GLY B C 1
ATOM 3438 O O . GLY B 1 212 ? 6.137 15.969 39.812 1 39.03 212 GLY B O 1
ATOM 3439 N N . THR B 1 213 ? 4.527 16.469 38.406 1 40.06 213 THR B N 1
ATOM 3440 C CA . THR B 1 213 ? 4.004 17.234 39.531 1 40.06 213 THR B CA 1
ATOM 3441 C C . THR B 1 213 ? 3.182 16.359 40.469 1 40.06 213 THR B C 1
ATOM 3443 O O . THR B 1 213 ? 2.697 16.812 41.5 1 40.06 213 THR B O 1
ATOM 3446 N N . MET B 1 214 ? 2.711 15.18 40 1 40.16 214 MET B N 1
ATOM 3447 C CA . MET B 1 214 ? 1.796 14.578 40.969 1 40.16 214 MET B CA 1
ATOM 3448 C C . MET B 1 214 ? 2.559 14.016 42.156 1 40.16 214 MET B C 1
ATOM 3450 O O . MET B 1 214 ? 1.953 13.5 43.125 1 40.16 214 MET B O 1
ATOM 3454 N N . LYS B 1 215 ? 3.846 13.844 42.125 1 40.94 215 LYS B N 1
ATOM 3455 C CA . LYS B 1 215 ? 4.453 13.25 43.312 1 40.94 215 LYS B CA 1
ATOM 3456 C C . LYS B 1 215 ? 4.453 14.227 44.469 1 40.94 215 LYS B C 1
ATOM 3458 O O . LYS B 1 215 ? 4.516 13.82 45.656 1 40.94 215 LYS B O 1
ATOM 3463 N N . GLU B 1 216 ? 4.504 15.508 44.188 1 38.16 216 GLU B N 1
ATOM 3464 C CA . GLU B 1 216 ? 4.781 16.266 45.406 1 38.16 216 GLU B CA 1
ATOM 3465 C C . GLU B 1 216 ? 3.525 16.406 46.25 1 38.16 216 GLU B C 1
ATOM 3467 O O . GLU B 1 216 ? 3.615 16.625 47.469 1 38.16 216 GLU B O 1
ATOM 3472 N N . GLY B 1 217 ? 2.326 16.375 45.594 1 37.31 217 GLY B N 1
ATOM 3473 C CA . GLY B 1 217 ? 1.248 16.766 46.5 1 37.31 217 GLY B CA 1
ATOM 3474 C C . GLY B 1 217 ? 0.872 15.688 47.469 1 37.31 217 GLY B C 1
ATOM 3475 O O . GLY B 1 217 ? 0.096 15.93 48.406 1 37.31 217 GLY B O 1
ATOM 3476 N N . LEU B 1 218 ? 0.997 14.406 47.031 1 35.56 218 LEU B N 1
ATOM 3477 C CA . LEU B 1 218 ? 0.417 13.484 48.031 1 35.56 218 LEU B CA 1
ATOM 3478 C C . LEU B 1 218 ? 1.34 13.312 49.219 1 35.56 218 LEU B C 1
ATOM 3480 O O . LEU B 1 218 ? 0.931 12.773 50.25 1 35.56 218 LEU B O 1
ATOM 3484 N N . LEU B 1 219 ? 2.604 13.664 49.031 1 33.28 219 LEU B N 1
ATOM 3485 C CA . LEU B 1 219 ? 3.389 13.43 50.25 1 33.28 219 LEU B CA 1
ATOM 3486 C C . LEU B 1 219 ? 3.199 14.562 51.25 1 33.28 219 LEU B C 1
ATOM 3488 O O . LEU B 1 219 ? 3.682 14.484 52.375 1 33.28 219 LEU B O 1
ATOM 3492 N N . ARG B 1 220 ? 2.582 15.641 50.906 1 27.14 220 ARG B N 1
ATOM 3493 C CA . ARG B 1 220 ? 2.387 16.484 52.062 1 27.14 220 ARG B CA 1
ATOM 3494 C C . ARG B 1 220 ? 1.112 16.094 52.812 1 27.14 220 ARG B C 1
ATOM 3496 O O . ARG B 1 220 ? 0.091 15.797 52.188 1 27.14 220 ARG B O 1
#